Protein AF-A0A8K0A4U2-F1 (afdb_monomer)

pLDDT: mean 73.49, std 24.46, range [21.05, 98.38]

Secondary structure (DSSP, 8-state):
--------------------SS-TTTT--B-TTB--GGGS---HHHHHHHHHHHHTPPP-SSHHHHHHHHHTT--SHHHHHHHHHHHHHHHHHSPPPSSPPPTT-HHHHHHHHHTTSS-HHHHHHHHHHHTT--EEEEEEEEE----------S-----EEEEEEEEEEETTEEEEE---S-----TTSPPPTTTSSB-HHHHTTTEEESSGGGS-BSSPPPHHHHHH-S-S-SSSS-------------------------------------PPPHHHHHHTTPPPPPTT-SEEEEEEE-GGGHHHHHHHHHHHHHTT--EEE--S---TTHHHHHHHHHHHEEEEEEEE-HHHHH-HHHHHHHHHHHHTT-EEEEEE-SS----SHHHHHTTTPPPEE-TT-S-HHHHHHHHHHHHHHHHHHHHHHHHHH--

InterPro domains:
  IPR000157 Toll/interleukin-1 receptor homology (TIR) domain [PF13676] (297-415)
  IPR000157 Toll/interleukin-1 receptor homology (TIR) domain [PS50104] (293-416)
  IPR035897 Toll/interleukin-1 receptor homology (TIR) domain superfamily [G3DSA:3.40.50.10140] (258-426)
  IPR035897 Toll/interleukin-1 receptor homology (TIR) domain superfamily [SSF52200] (289-412)
  IPR038765 Papain-like cysteine peptidase superfamily [SSF54001] (53-173)

Foldseek 3Di:
DDDDDDDDDDDDDDPCQPPQPAQCLQSWAFAPQADFDVVDPQDLVNLLVLLVQLVPQDDDQALLVSLCSSCVPPDFVLSSLSSLLLNLLVLLPDDQDPDDHDPNGLSVVSVCCVVVNDHSQVSSCSSCVSNVWDKDKFKFWFFDPPPPDDPDDPDDQRDIDIDIWMWTDHPSGIFTAGSDDDDPDDSSDDAQQAHHRHRLSQVLQGTDTPDQVPSSIPGGDDPVSNSPPDPRPPPPPDDDDDDDDDDDDDDDDDDDDDDDDDDDDDDDDDPPPPPDDPVSVLQVQADDDDPQAPFAEEEQDDVVLVVVVVVLVVLCSVNHGGYHYCPDDDYSCVVVVLLNNLRRYQEYELADDPRLVVDPVSVVSLVSNVVSVHHYEYEDCAPDDLPDPVCVSCPPHDYQYNHDDPDPVVSSVVVVVSSVVSSVVSVVVVVVVVD

Sequence (435 aa):
MGMVCSSVSVVKTSDDIPSVGGCPICDNRPSKDATWAEQFHLTQERLQHLAECNENTSFCSTFQGLVDLLTAQTTSDVERFWVLFHWVQLEGRRQQPRKSLPANSPFEFLRAVKHGKRSYADLYKKLCSTAGLKCKTVTGLCKSIGDHGDRSTAEKVAATSKSSWNEVAIDGKRALVDCGFELKFEPNRMPPVCYFMSLPTHFAKTHFPDDKSHQLLEVSVTLSQFRSHGSCLASSARGKSAAEGSPVKDEEKPEERHPSGKQPMGESMGDNDSAMTLDELRDSRLKPLPEGCTHHIMISYSHKQKKEVLKIREHLDKVGYRVWIDEGGISGTIARSISAAIQEAAIVLVAFSEDYVKSHFCKREVNFAQEKKKEIVPLKMTDYTLDDWLGLLLAGILYVDFSQTQSFADKLQELEFQIETRLENLRKTEKKENV

Mean predicted aligned error: 19.23 Å

Radius of gyration: 29.16 Å; Cα contacts (8 Å, |Δi|>4): 546; chains: 1; bounding box: 81×100×76 Å

Structure (mmCIF, N/CA/C/O backbone):
data_AF-A0A8K0A4U2-F1
#
_entry.id   AF-A0A8K0A4U2-F1
#
loop_
_atom_site.group_PDB
_atom_site.id
_atom_site.type_symbol
_atom_site.label_atom_id
_atom_site.label_alt_id
_atom_site.label_comp_id
_atom_site.label_asym_id
_atom_site.label_entity_id
_atom_site.label_seq_id
_atom_site.pdbx_PDB_ins_code
_atom_site.Cartn_x
_atom_site.Cartn_y
_atom_site.Cartn_z
_atom_site.occupancy
_atom_site.B_iso_or_equiv
_atom_site.auth_seq_id
_atom_site.auth_comp_id
_atom_site.auth_asym_id
_atom_site.auth_atom_id
_atom_site.pdbx_PDB_model_num
ATOM 1 N N . MET A 1 1 ? -15.635 -61.909 5.676 1.00 33.62 1 MET A N 1
ATOM 2 C CA . MET A 1 1 ? -14.474 -62.615 5.083 1.00 33.62 1 MET A CA 1
ATOM 3 C C . MET A 1 1 ? -14.042 -61.784 3.892 1.00 33.62 1 MET A C 1
ATOM 5 O O . MET A 1 1 ? -14.903 -61.495 3.085 1.00 33.62 1 MET A O 1
ATOM 9 N N . GLY A 1 2 ? -12.836 -61.268 3.723 1.00 27.58 2 GLY A N 1
ATOM 10 C CA . GLY A 1 2 ? -11.516 -61.506 4.301 1.00 27.58 2 GLY A CA 1
ATOM 11 C C . GLY A 1 2 ? -10.524 -61.006 3.232 1.00 27.58 2 GLY A C 1
ATOM 12 O O . GLY A 1 2 ? -10.817 -61.139 2.050 1.00 27.58 2 GLY A O 1
ATOM 13 N N . MET A 1 3 ? -9.429 -60.368 3.659 1.00 26.31 3 MET A N 1
ATOM 14 C CA . MET A 1 3 ? -8.315 -59.808 2.858 1.00 26.31 3 MET A CA 1
ATOM 15 C C . MET A 1 3 ? -7.767 -60.801 1.800 1.00 26.31 3 MET A C 1
ATOM 17 O O . MET A 1 3 ? -8.032 -61.993 1.908 1.00 26.31 3 MET A O 1
ATOM 21 N N . VAL A 1 4 ? -7.020 -60.413 0.752 1.00 27.53 4 VAL A N 1
ATOM 22 C CA . VAL A 1 4 ? -5.605 -59.944 0.732 1.00 27.53 4 VAL A CA 1
ATOM 23 C C . VAL A 1 4 ? -5.295 -59.411 -0.694 1.00 27.53 4 VAL A C 1
ATOM 25 O O . VAL A 1 4 ? -5.654 -60.059 -1.668 1.00 27.53 4 VAL A O 1
ATOM 28 N N . CYS A 1 5 ? -4.899 -58.140 -0.859 1.00 25.67 5 CYS A N 1
ATOM 29 C CA . CYS A 1 5 ? -3.539 -57.589 -1.081 1.00 25.67 5 CYS A CA 1
ATOM 30 C C . CYS A 1 5 ? -2.811 -57.990 -2.383 1.00 25.67 5 CYS A C 1
ATOM 32 O O . CYS A 1 5 ? -2.480 -59.156 -2.568 1.00 25.67 5 CYS A O 1
ATOM 34 N N . SER A 1 6 ? -2.499 -56.983 -3.214 1.00 25.77 6 SER A N 1
ATOM 35 C CA . SER A 1 6 ? -1.341 -56.804 -4.130 1.00 25.77 6 SER A CA 1
ATOM 36 C C . SER A 1 6 ? -1.652 -55.548 -4.968 1.00 25.77 6 SER A C 1
ATOM 38 O O . SER A 1 6 ? -2.764 -55.432 -5.458 1.00 25.77 6 SER A O 1
ATOM 40 N N . SER A 1 7 ? -0.830 -54.529 -5.194 1.00 26.91 7 SER A N 1
ATOM 41 C CA . SER A 1 7 ? 0.556 -54.203 -4.870 1.00 26.91 7 SER A CA 1
ATOM 42 C C . SER A 1 7 ? 0.688 -52.686 -5.097 1.00 26.91 7 SER A C 1
ATOM 44 O O . SER A 1 7 ? 0.289 -52.186 -6.148 1.00 26.91 7 SER A O 1
ATOM 46 N N . VAL A 1 8 ? 1.205 -51.952 -4.109 1.00 25.39 8 VAL A N 1
ATOM 47 C CA . VAL A 1 8 ? 1.411 -50.496 -4.160 1.00 25.39 8 VAL A CA 1
ATOM 48 C C . VAL A 1 8 ? 2.639 -50.192 -5.017 1.00 25.39 8 VAL A C 1
ATOM 50 O O . VAL A 1 8 ? 3.766 -50.466 -4.611 1.00 25.39 8 VAL A O 1
ATOM 53 N N . SER A 1 9 ? 2.437 -49.603 -6.193 1.00 26.45 9 SER A N 1
ATOM 54 C CA . SER A 1 9 ? 3.503 -48.924 -6.927 1.00 26.45 9 SER A CA 1
ATOM 55 C C . SER A 1 9 ? 3.732 -47.551 -6.300 1.00 26.45 9 SER A C 1
ATOM 57 O O . SER A 1 9 ? 2.923 -46.635 -6.437 1.00 26.45 9 SER A O 1
ATOM 59 N N . VAL A 1 10 ? 4.847 -47.447 -5.580 1.00 27.00 10 VAL A N 1
ATOM 60 C CA . VAL A 1 10 ? 5.408 -46.214 -5.027 1.00 27.00 10 VAL A CA 1
ATOM 61 C C . VAL A 1 10 ? 5.712 -45.258 -6.181 1.00 27.00 10 VAL A C 1
ATOM 63 O O . VAL A 1 10 ? 6.693 -45.435 -6.904 1.00 27.00 10 VAL A O 1
ATOM 66 N N . VAL A 1 11 ? 4.868 -44.242 -6.363 1.00 26.11 11 VAL A N 1
ATOM 67 C CA . VAL A 1 11 ? 5.205 -43.090 -7.201 1.00 26.11 11 VAL A CA 1
ATOM 68 C C . VAL A 1 11 ? 6.184 -42.243 -6.399 1.00 26.11 11 VAL A C 1
ATOM 70 O O . VAL A 1 11 ? 5.843 -41.690 -5.355 1.00 26.11 11 VAL A O 1
ATOM 73 N N . LYS A 1 12 ? 7.433 -42.220 -6.865 1.00 25.62 12 LYS A N 1
ATOM 74 C CA . LYS A 1 12 ? 8.492 -41.358 -6.346 1.00 25.62 12 LYS A CA 1
ATOM 75 C C . LYS A 1 12 ? 8.020 -39.906 -6.405 1.00 25.62 12 LYS A C 1
ATOM 77 O O . LYS A 1 12 ? 7.634 -39.422 -7.463 1.00 25.62 12 LYS A O 1
ATOM 82 N N . THR A 1 13 ? 8.079 -39.234 -5.264 1.00 31.31 13 THR A N 1
ATOM 83 C CA . THR A 1 13 ? 7.961 -37.785 -5.133 1.00 31.31 13 THR A CA 1
ATOM 84 C C . THR A 1 13 ? 9.151 -37.134 -5.839 1.00 31.31 13 THR A C 1
ATOM 86 O O . THR A 1 13 ? 10.268 -37.185 -5.321 1.00 31.31 13 THR A O 1
ATOM 89 N N . SER A 1 14 ? 8.939 -36.562 -7.025 1.00 29.34 14 SER A N 1
ATOM 90 C CA . SER A 1 14 ? 9.790 -35.476 -7.506 1.00 29.34 14 SER A CA 1
ATOM 91 C C . SER A 1 14 ? 9.193 -34.169 -6.993 1.00 29.34 14 SER A C 1
ATOM 93 O O . SER A 1 14 ? 8.020 -33.872 -7.215 1.00 29.34 14 SER A O 1
ATOM 95 N N . ASP A 1 15 ? 9.996 -33.418 -6.242 1.00 31.08 15 ASP A N 1
ATOM 96 C CA . ASP A 1 15 ? 9.726 -32.042 -5.824 1.00 31.08 15 ASP A CA 1
ATOM 97 C C . ASP A 1 15 ? 9.793 -31.097 -7.038 1.00 31.08 15 ASP A C 1
ATOM 99 O O . ASP A 1 15 ? 10.594 -30.162 -7.085 1.00 31.08 15 ASP A O 1
ATOM 103 N N . ASP A 1 16 ? 8.963 -31.342 -8.051 1.00 29.83 16 ASP A N 1
ATOM 104 C CA . ASP A 1 16 ? 8.835 -30.453 -9.198 1.00 29.83 16 ASP A CA 1
ATOM 105 C C . ASP A 1 16 ? 7.887 -29.314 -8.819 1.00 29.83 16 ASP A C 1
ATOM 107 O O . ASP A 1 16 ? 6.681 -29.325 -9.070 1.00 29.83 16 ASP A O 1
ATOM 111 N N . ILE A 1 17 ? 8.466 -28.317 -8.147 1.00 41.12 17 ILE A N 1
ATOM 112 C CA . ILE A 1 17 ? 7.869 -26.993 -7.977 1.00 41.12 17 ILE A CA 1
ATOM 113 C C . ILE A 1 17 ? 7.479 -26.504 -9.380 1.00 41.12 17 ILE A C 1
ATOM 115 O O . ILE A 1 17 ? 8.364 -26.423 -10.237 1.00 41.12 17 ILE A O 1
ATOM 119 N N . PRO A 1 18 ? 6.204 -26.159 -9.647 1.00 37.50 18 PRO A N 1
ATOM 120 C CA . PRO A 1 18 ? 5.822 -25.637 -10.949 1.00 37.50 18 PRO A CA 1
ATOM 121 C C . PRO A 1 18 ? 6.679 -24.409 -11.249 1.00 37.50 18 PRO A C 1
ATOM 123 O O . PRO A 1 18 ? 6.675 -23.428 -10.500 1.00 37.50 18 PRO A O 1
ATOM 126 N N . SER A 1 19 ? 7.469 -24.492 -12.321 1.00 38.66 19 SER A N 1
ATOM 127 C CA . SER A 1 19 ? 8.327 -23.404 -12.760 1.00 38.66 19 SER A CA 1
ATOM 128 C C . SER A 1 19 ? 7.432 -22.241 -13.173 1.00 38.66 19 SER A C 1
ATOM 130 O O . SER A 1 19 ? 6.864 -22.235 -14.267 1.00 38.66 19 SER A O 1
ATOM 132 N N . VAL A 1 20 ? 7.276 -21.261 -12.286 1.00 41.91 20 VAL A N 1
ATOM 133 C CA . VAL A 1 20 ? 6.729 -19.957 -12.649 1.00 41.91 20 VAL A CA 1
ATOM 134 C C . VAL A 1 20 ? 7.654 -19.423 -13.741 1.00 41.91 20 VAL A C 1
ATOM 136 O O . VAL A 1 20 ? 8.841 -19.216 -13.492 1.00 41.91 20 VAL A O 1
ATOM 139 N N . GLY A 1 21 ? 7.156 -19.299 -14.972 1.00 48.75 21 GLY A N 1
ATOM 140 C CA . GLY A 1 21 ? 7.918 -18.740 -16.085 1.00 48.75 21 GLY A CA 1
ATOM 141 C C . GLY A 1 21 ? 8.171 -17.257 -15.828 1.00 48.75 21 GLY A C 1
ATOM 142 O O . GLY A 1 21 ? 7.390 -16.431 -16.283 1.00 48.75 21 GLY A O 1
ATOM 143 N N . GLY A 1 22 ? 9.203 -16.935 -15.042 1.00 66.25 22 GLY A N 1
ATOM 144 C CA . GLY A 1 22 ? 9.501 -15.575 -14.601 1.00 66.25 22 GLY A CA 1
ATOM 145 C C . GLY A 1 22 ? 10.227 -15.472 -13.249 1.00 66.25 22 GLY A C 1
ATOM 146 O O . GLY A 1 22 ? 10.803 -16.432 -12.735 1.00 66.25 22 GLY A O 1
ATOM 147 N N . CYS A 1 23 ? 10.240 -14.269 -12.680 1.00 74.75 23 CYS A N 1
ATOM 148 C CA . CYS A 1 23 ? 10.795 -13.931 -11.372 1.00 74.75 23 CYS A CA 1
ATOM 149 C C . CYS A 1 23 ? 9.904 -14.550 -10.265 1.00 74.75 23 CYS A C 1
ATOM 151 O O . CYS A 1 23 ? 8.767 -14.116 -10.089 1.00 74.75 23 CYS A O 1
ATOM 153 N N . PRO A 1 24 ? 10.399 -15.503 -9.444 1.00 76.38 24 PRO A N 1
ATOM 154 C CA . PRO A 1 24 ? 9.581 -16.298 -8.508 1.00 76.38 24 PRO A CA 1
ATOM 155 C C . PRO A 1 24 ? 8.942 -15.493 -7.363 1.00 76.38 24 PRO A C 1
ATOM 157 O O . PRO A 1 24 ? 8.171 -16.042 -6.581 1.00 76.38 24 PRO A O 1
ATOM 160 N N . ILE A 1 25 ? 9.278 -14.205 -7.244 1.00 76.56 25 ILE A N 1
ATOM 161 C CA . ILE A 1 25 ? 8.695 -13.263 -6.281 1.00 76.56 25 ILE A CA 1
ATOM 162 C C . ILE A 1 25 ? 7.676 -12.349 -6.972 1.00 76.56 25 ILE A C 1
ATOM 164 O O . ILE A 1 25 ? 6.552 -12.230 -6.493 1.00 76.56 25 ILE A O 1
ATOM 168 N N . CYS A 1 26 ? 8.048 -11.715 -8.092 1.00 73.50 26 CYS A N 1
ATOM 169 C CA . CYS A 1 26 ? 7.176 -10.774 -8.804 1.00 73.50 26 CYS A CA 1
ATOM 170 C C . CYS A 1 26 ? 6.003 -11.457 -9.508 1.00 73.50 26 CYS A C 1
ATOM 172 O O . CYS A 1 26 ? 4.908 -10.904 -9.510 1.00 73.50 26 CYS A O 1
ATOM 174 N N . ASP A 1 27 ? 6.229 -12.649 -10.057 1.00 74.12 27 ASP A N 1
ATOM 175 C CA . ASP A 1 27 ? 5.228 -13.389 -10.834 1.00 74.12 27 ASP A CA 1
ATOM 176 C C . ASP A 1 27 ? 4.435 -14.383 -9.971 1.00 74.12 27 ASP A C 1
ATOM 178 O O . ASP A 1 27 ? 3.617 -15.158 -10.468 1.00 74.12 27 ASP A O 1
ATOM 182 N N . ASN A 1 28 ? 4.682 -14.373 -8.659 1.00 81.62 28 ASN A N 1
ATOM 183 C CA . ASN A 1 28 ? 3.973 -15.202 -7.695 1.00 81.62 28 ASN A CA 1
ATOM 184 C C . ASN A 1 28 ? 2.569 -14.648 -7.415 1.00 81.62 28 ASN A C 1
ATOM 186 O O . ASN A 1 28 ? 2.232 -13.517 -7.772 1.00 81.62 28 ASN A O 1
ATOM 190 N N . ARG A 1 29 ? 1.750 -15.432 -6.717 1.00 79.75 29 ARG A N 1
ATOM 191 C CA . ARG A 1 29 ? 0.406 -15.036 -6.289 1.00 79.75 29 ARG A CA 1
ATOM 192 C C . ARG A 1 29 ? 0.250 -15.233 -4.784 1.00 79.75 29 ARG A C 1
ATOM 194 O O . ARG A 1 29 ? 0.950 -16.061 -4.200 1.00 79.75 29 ARG A O 1
ATOM 201 N N . PRO A 1 30 ? -0.652 -14.491 -4.126 1.00 86.12 30 PRO A N 1
ATOM 202 C CA . PRO A 1 30 ? -1.035 -14.791 -2.752 1.00 86.12 30 PRO A CA 1
ATOM 203 C C . PRO A 1 30 ? -1.577 -16.220 -2.632 1.00 86.12 30 PRO A C 1
ATOM 205 O O . PRO A 1 30 ? -2.289 -16.692 -3.520 1.00 86.12 30 PRO A O 1
ATOM 208 N N . SER A 1 31 ? -1.280 -16.900 -1.526 1.00 93.44 31 SER A N 1
ATOM 209 C CA . SER A 1 31 ? -1.886 -18.202 -1.242 1.00 93.44 31 SER A CA 1
ATOM 210 C C . SER A 1 31 ? -3.393 -18.062 -0.997 1.00 93.44 31 SER A C 1
ATOM 212 O O . SER A 1 31 ? -3.894 -16.998 -0.629 1.00 93.44 31 SER A O 1
ATOM 214 N N . LYS A 1 32 ? -4.135 -19.166 -1.134 1.00 92.25 32 LYS A N 1
ATOM 215 C CA . LYS A 1 32 ? -5.581 -19.213 -0.838 1.00 92.25 32 LYS A CA 1
ATOM 216 C C . LYS A 1 32 ? -5.935 -18.805 0.602 1.00 92.25 32 LYS A C 1
ATOM 218 O O . LYS A 1 32 ? -7.037 -18.319 0.848 1.00 92.25 32 LYS A O 1
ATOM 223 N N . ASP A 1 33 ? -4.992 -18.986 1.526 1.00 94.62 33 ASP A N 1
ATOM 224 C CA . ASP A 1 33 ? -5.156 -18.685 2.949 1.00 94.62 33 ASP A CA 1
ATOM 225 C C . ASP A 1 33 ? -4.796 -17.224 3.276 1.00 94.62 33 ASP A C 1
ATOM 227 O O . ASP A 1 33 ? -4.884 -16.816 4.434 1.00 94.62 33 ASP A O 1
ATOM 231 N N . ALA A 1 34 ? -4.370 -16.436 2.283 1.00 94.00 34 ALA A N 1
ATOM 232 C CA . ALA A 1 34 ? -3.937 -15.056 2.456 1.00 94.00 34 ALA A CA 1
ATOM 233 C C . ALA A 1 34 ? -5.081 -14.042 2.281 1.00 94.00 34 ALA A C 1
ATOM 235 O O . ALA A 1 34 ? -5.988 -14.222 1.463 1.00 94.00 34 ALA A O 1
ATOM 236 N N . THR A 1 35 ? -4.998 -12.932 3.011 1.00 92.25 35 THR A N 1
ATOM 237 C CA . THR A 1 35 ? -5.817 -11.726 2.825 1.00 92.25 35 THR A CA 1
ATOM 238 C C . THR A 1 35 ? -4.972 -10.463 3.013 1.00 92.25 35 THR A C 1
ATOM 240 O O . THR A 1 35 ? -3.888 -10.518 3.596 1.00 92.25 35 THR A O 1
ATOM 243 N N . TRP A 1 36 ? -5.434 -9.332 2.479 1.00 88.88 36 TRP A N 1
ATOM 244 C CA . TRP A 1 36 ? -4.713 -8.056 2.491 1.00 88.88 36 TRP A CA 1
ATOM 245 C C . TRP A 1 36 ? -5.679 -6.866 2.518 1.00 88.88 36 TRP A C 1
ATOM 247 O O . TRP A 1 36 ? -6.868 -7.022 2.248 1.00 88.88 36 TRP A O 1
ATOM 257 N N . ALA A 1 37 ? -5.167 -5.676 2.844 1.00 80.81 37 ALA A N 1
ATOM 258 C CA . ALA A 1 37 ? -5.972 -4.484 3.127 1.00 80.81 37 ALA A CA 1
ATOM 259 C C . ALA A 1 37 ? -6.982 -4.128 2.020 1.00 80.81 37 ALA A C 1
ATOM 261 O O . ALA A 1 37 ? -8.128 -3.818 2.322 1.00 80.81 37 ALA A O 1
ATOM 262 N N . GLU A 1 38 ? -6.584 -4.214 0.747 1.00 73.81 38 GLU A N 1
ATOM 263 C CA . GLU A 1 38 ? -7.406 -3.795 -0.406 1.00 73.81 38 GLU A CA 1
ATOM 264 C C . GLU A 1 38 ? -8.674 -4.640 -0.607 1.00 73.81 38 GLU A C 1
ATOM 266 O O . GLU A 1 38 ? -9.570 -4.240 -1.344 1.00 73.81 38 GLU A O 1
ATOM 271 N N . GLN A 1 39 ? -8.772 -5.810 0.031 1.00 79.44 39 GLN A N 1
ATOM 272 C CA . GLN A 1 39 ? -9.975 -6.646 -0.028 1.00 79.44 39 GLN A CA 1
ATOM 273 C C . GLN A 1 39 ? -11.079 -6.153 0.913 1.00 79.44 39 GLN A C 1
ATOM 275 O O . GLN A 1 39 ? -12.238 -6.550 0.776 1.00 79.44 39 GLN A O 1
ATOM 280 N N . PHE A 1 40 ? -10.730 -5.295 1.869 1.00 80.19 40 PHE A N 1
ATOM 281 C CA . PHE A 1 40 ? -11.653 -4.760 2.855 1.00 80.19 40 PHE A CA 1
ATOM 282 C C . PHE A 1 40 ? -12.087 -3.357 2.442 1.00 80.19 40 PHE A C 1
ATOM 284 O O . PHE A 1 40 ? -11.280 -2.515 2.056 1.00 80.19 40 PHE A O 1
ATOM 291 N N . HIS A 1 41 ? -13.389 -3.097 2.533 1.00 71.00 41 HIS A N 1
ATOM 292 C CA . HIS A 1 41 ? -13.967 -1.809 2.165 1.00 71.00 41 HIS A CA 1
ATOM 293 C C . HIS A 1 41 ? -13.784 -0.811 3.318 1.00 71.00 41 HIS A C 1
ATOM 295 O O . HIS A 1 41 ? -14.716 -0.536 4.070 1.00 71.00 41 HIS A O 1
ATOM 301 N N . LEU A 1 42 ? -12.566 -0.292 3.481 1.00 71.81 42 LEU A N 1
ATOM 302 C CA . LEU A 1 42 ? -12.247 0.771 4.437 1.00 71.81 42 LEU A CA 1
ATOM 303 C C . LEU A 1 42 ? -12.083 2.091 3.688 1.00 71.81 42 LEU A C 1
ATOM 305 O O . LEU A 1 42 ? -11.082 2.313 3.008 1.00 71.81 42 LEU A O 1
ATOM 309 N N . THR A 1 43 ? -13.082 2.969 3.790 1.00 73.56 43 THR A N 1
ATOM 310 C CA . THR A 1 43 ? -13.019 4.281 3.137 1.00 73.56 43 THR A CA 1
ATOM 311 C C . THR A 1 43 ? -11.948 5.154 3.785 1.00 73.56 43 THR A C 1
ATOM 313 O O . THR A 1 43 ? -11.650 5.040 4.977 1.00 73.56 43 THR A O 1
ATOM 316 N N . GLN A 1 44 ? -11.379 6.070 3.003 1.00 69.06 44 GLN A N 1
ATOM 317 C CA . GLN A 1 44 ? -10.398 7.022 3.518 1.00 69.06 44 GLN A CA 1
ATOM 318 C C . GLN A 1 44 ? -10.976 7.871 4.662 1.00 69.06 44 GLN A C 1
ATOM 320 O O . GLN A 1 44 ? -10.303 8.052 5.671 1.00 69.06 44 GLN A O 1
ATOM 325 N N . GLU A 1 45 ? -12.223 8.329 4.534 1.00 74.81 45 GLU A N 1
ATOM 326 C CA . GLU A 1 45 ? -12.932 9.091 5.573 1.00 74.81 45 GLU A CA 1
ATOM 327 C C . GLU A 1 45 ? -13.056 8.296 6.876 1.00 74.81 45 GLU A C 1
ATOM 329 O O . GLU A 1 45 ? -12.815 8.820 7.963 1.00 74.81 45 GLU A O 1
ATOM 334 N N . ARG A 1 46 ? -13.366 6.995 6.778 1.00 84.75 46 ARG A N 1
ATOM 335 C CA . ARG A 1 46 ? -13.481 6.125 7.949 1.00 84.75 46 ARG A CA 1
ATOM 336 C C . ARG A 1 46 ? -12.147 5.973 8.672 1.00 84.75 46 ARG A C 1
ATOM 338 O O . ARG A 1 46 ? -12.099 6.036 9.897 1.00 84.75 46 ARG A O 1
ATOM 345 N N . LEU A 1 47 ? -11.067 5.799 7.919 1.00 80.81 47 LEU A N 1
ATOM 346 C CA . LEU A 1 47 ? -9.723 5.694 8.478 1.00 80.81 47 LEU A CA 1
ATOM 347 C C . LEU A 1 47 ? -9.250 7.019 9.082 1.00 80.81 47 LEU A C 1
ATOM 349 O O . LEU A 1 47 ? -8.639 7.009 10.144 1.00 80.81 47 LEU A O 1
ATOM 353 N N . GLN A 1 48 ? -9.573 8.155 8.459 1.00 77.94 48 GLN A N 1
ATOM 354 C CA . GLN A 1 48 ? -9.288 9.482 9.012 1.00 77.94 48 GLN A CA 1
ATOM 355 C C . GLN A 1 48 ? -10.003 9.696 10.347 1.00 77.94 48 GLN A C 1
ATOM 357 O O . GLN A 1 48 ? -9.356 10.043 11.330 1.00 77.94 48 GLN A O 1
ATOM 362 N N . HIS A 1 49 ? -11.294 9.372 10.422 1.00 84.56 49 HIS A N 1
ATOM 363 C CA . HIS A 1 49 ? -12.047 9.443 11.673 1.00 84.56 49 HIS A CA 1
ATOM 364 C C . HIS A 1 49 ? -11.405 8.600 12.789 1.00 84.56 49 HIS A C 1
ATOM 366 O O . HIS A 1 49 ? -11.212 9.073 13.908 1.00 84.56 49 HIS A O 1
ATOM 372 N N . LEU A 1 50 ? -11.027 7.352 12.492 1.00 87.50 50 LEU A N 1
ATOM 373 C CA . LEU A 1 50 ? -10.381 6.477 13.473 1.00 87.50 50 LEU A CA 1
ATOM 374 C C . LEU A 1 50 ? -8.973 6.972 13.872 1.00 87.50 50 LEU A C 1
ATOM 376 O O . LEU A 1 50 ? -8.585 6.822 15.033 1.00 87.50 50 LEU A O 1
ATOM 380 N N . ALA A 1 51 ? -8.212 7.578 12.950 1.00 84.44 51 ALA A N 1
ATOM 381 C CA . ALA A 1 51 ? -6.934 8.232 13.263 1.00 84.44 51 ALA A CA 1
ATOM 382 C C . ALA A 1 51 ? -7.132 9.389 14.247 1.00 84.44 51 ALA A C 1
ATOM 384 O O . ALA A 1 51 ? -6.435 9.446 15.258 1.00 84.44 51 ALA A O 1
ATOM 385 N N . GLU A 1 52 ? -8.102 10.268 13.994 1.00 83.44 52 GLU A N 1
ATOM 386 C CA . GLU A 1 52 ? -8.416 11.405 14.866 1.00 83.44 52 GLU A CA 1
ATOM 387 C C . GLU A 1 52 ? -8.818 10.942 16.274 1.00 83.44 52 GLU A C 1
ATOM 389 O O . GLU A 1 52 ? -8.361 11.504 17.274 1.00 83.44 52 GLU A O 1
ATOM 394 N N . CYS A 1 53 ? -9.617 9.876 16.389 1.00 85.94 53 CYS A N 1
ATOM 395 C CA . CYS A 1 53 ? -9.935 9.270 17.685 1.00 85.94 53 CYS A CA 1
ATOM 396 C C . CYS A 1 53 ? -8.674 8.766 18.409 1.00 85.94 53 CYS A C 1
ATOM 398 O O . CYS A 1 53 ? -8.492 9.021 19.604 1.00 85.94 53 CYS A O 1
ATOM 400 N N . ASN A 1 54 ? -7.774 8.094 17.688 1.00 86.88 54 ASN A N 1
ATOM 401 C CA . ASN A 1 54 ? -6.505 7.616 18.233 1.00 86.88 54 ASN A CA 1
ATOM 402 C C . ASN A 1 54 ? -5.595 8.762 18.699 1.00 86.88 54 ASN A C 1
ATOM 404 O O . ASN A 1 54 ? -4.976 8.666 19.758 1.00 86.88 54 ASN A O 1
ATOM 408 N N . GLU A 1 55 ? -5.505 9.850 17.934 1.00 85.12 55 GLU A N 1
ATOM 409 C CA . GLU A 1 55 ? -4.667 11.005 18.275 1.00 85.12 55 GLU A CA 1
ATOM 410 C C . GLU A 1 55 ? -5.117 11.707 19.555 1.00 85.12 55 GLU A C 1
ATOM 412 O O . GLU A 1 55 ? -4.264 12.159 20.326 1.00 85.12 55 GLU A O 1
ATOM 417 N N . ASN A 1 56 ? -6.432 11.731 19.790 1.00 83.88 56 ASN A N 1
ATOM 418 C CA . ASN A 1 56 ? -7.082 12.311 20.965 1.00 83.88 56 ASN A CA 1
ATOM 419 C C . ASN A 1 56 ? -7.251 11.319 22.130 1.00 83.88 56 ASN A C 1
ATOM 421 O O . ASN A 1 56 ? -7.834 11.663 23.163 1.00 83.88 56 ASN A O 1
ATOM 425 N N . THR A 1 57 ? -6.757 10.086 21.995 1.00 84.12 57 THR A N 1
ATOM 426 C CA . THR A 1 57 ? -6.875 9.076 23.050 1.00 84.12 57 THR A CA 1
ATOM 427 C C . THR A 1 57 ? -6.089 9.503 24.290 1.00 84.12 57 THR A C 1
ATOM 429 O O . THR A 1 57 ? -4.894 9.796 24.236 1.00 84.12 57 THR A O 1
ATOM 432 N N . SER A 1 58 ? -6.772 9.527 25.436 1.00 81.44 58 SER A N 1
ATOM 433 C CA . SER A 1 58 ? -6.170 9.890 26.720 1.00 81.44 58 SER A CA 1
ATOM 434 C C . SER A 1 58 ? -5.112 8.878 27.164 1.00 81.44 58 SER A C 1
ATOM 436 O O . SER A 1 58 ? -5.179 7.690 26.844 1.00 81.44 58 SER A O 1
ATOM 438 N N . PHE A 1 59 ? -4.142 9.339 27.959 1.00 83.62 59 PHE A N 1
ATOM 439 C CA . PHE A 1 59 ? -3.140 8.456 28.553 1.00 83.62 59 PHE A CA 1
ATOM 440 C C . PHE A 1 59 ? -3.810 7.339 29.365 1.00 83.62 59 PHE A C 1
ATOM 442 O O . PHE A 1 59 ? -4.586 7.609 30.281 1.00 83.62 59 PHE A O 1
ATOM 449 N N . CYS A 1 60 ? -3.444 6.088 29.076 1.00 85.75 60 CYS A N 1
ATOM 450 C CA . CYS A 1 60 ? -3.885 4.928 29.837 1.00 85.75 60 CYS A CA 1
ATOM 451 C C . CYS A 1 60 ? -2.689 4.122 30.356 1.00 85.75 60 CYS A C 1
ATOM 453 O O . CYS A 1 60 ? -1.747 3.809 29.625 1.00 85.75 60 CYS A O 1
ATOM 455 N N . SER A 1 61 ? -2.729 3.779 31.643 1.00 87.69 61 SER A N 1
ATOM 456 C CA . SER A 1 61 ? -1.656 3.060 32.335 1.00 87.69 61 SER A CA 1
ATOM 457 C C . SER A 1 61 ? -1.695 1.546 32.124 1.00 87.69 61 SER A C 1
ATOM 459 O O . SER A 1 61 ? -0.715 0.873 32.439 1.00 87.69 61 SER A O 1
ATOM 461 N N . THR A 1 62 ? -2.790 0.998 31.590 1.00 95.12 62 THR A N 1
ATOM 462 C CA . THR A 1 62 ? -2.974 -0.447 31.400 1.00 95.12 62 THR A CA 1
ATOM 463 C C . THR A 1 62 ? -3.194 -0.787 29.931 1.00 95.12 62 THR A C 1
ATOM 465 O O . THR A 1 62 ? -3.732 0.011 29.169 1.00 95.12 62 THR A O 1
ATOM 468 N N . PHE A 1 63 ? -2.786 -1.993 29.526 1.00 96.12 63 PHE A N 1
ATOM 469 C CA . PHE A 1 63 ? -3.058 -2.494 28.176 1.00 96.12 63 PHE A CA 1
ATOM 470 C C . PHE A 1 63 ? -4.557 -2.629 27.904 1.00 96.12 63 PHE A C 1
ATOM 472 O O . PHE A 1 63 ? -4.992 -2.238 26.829 1.00 96.12 63 PHE A O 1
ATOM 479 N N . GLN A 1 64 ? -5.329 -3.141 28.870 1.00 97.00 64 GLN A N 1
ATOM 480 C CA . GLN A 1 64 ? -6.770 -3.333 28.699 1.00 97.00 64 GLN A CA 1
ATOM 481 C C . GLN A 1 64 ? -7.475 -1.998 28.469 1.00 97.00 64 GLN A C 1
ATOM 483 O O . GLN A 1 64 ? -8.093 -1.817 27.431 1.00 97.00 64 GLN A O 1
ATOM 488 N N . GLY A 1 65 ? -7.279 -1.027 29.367 1.00 96.00 65 GLY A N 1
ATOM 489 C CA . GLY A 1 65 ? -7.934 0.272 29.227 1.00 96.00 65 GLY A CA 1
ATOM 490 C C . GLY A 1 65 ? -7.505 1.025 27.965 1.00 96.00 65 GLY A C 1
ATOM 491 O O . GLY A 1 65 ? -8.322 1.711 27.364 1.00 96.00 65 GLY A O 1
ATOM 492 N N . LEU A 1 66 ? -6.247 0.884 27.525 1.00 96.38 66 LEU A N 1
ATOM 493 C CA . LEU A 1 66 ? -5.812 1.462 26.254 1.00 96.38 66 LEU A CA 1
ATOM 494 C C . LEU A 1 66 ? -6.548 0.813 25.077 1.00 96.38 66 LEU A C 1
ATOM 496 O O . LEU A 1 66 ? -7.054 1.517 24.213 1.00 96.38 66 LEU A O 1
ATOM 500 N N . VAL A 1 67 ? -6.603 -0.517 25.035 1.00 97.62 67 VAL A N 1
ATOM 501 C CA . VAL A 1 67 ? -7.282 -1.252 23.962 1.00 97.62 67 VAL A CA 1
ATOM 502 C C . VAL A 1 67 ? -8.770 -0.924 23.921 1.00 97.62 67 VAL A C 1
ATOM 504 O O . VAL A 1 67 ? -9.288 -0.679 22.833 1.00 97.62 67 VAL A O 1
ATOM 507 N N . ASP A 1 68 ? -9.435 -0.856 25.073 1.00 96.31 68 ASP A N 1
ATOM 508 C CA . ASP A 1 68 ? -10.851 -0.496 25.163 1.00 96.31 68 ASP A CA 1
ATOM 509 C C . ASP A 1 68 ? -11.098 0.898 24.563 1.00 96.31 68 ASP A C 1
ATOM 511 O O . ASP A 1 68 ? -12.017 1.072 23.767 1.00 96.31 68 ASP A O 1
ATOM 515 N N . LEU A 1 69 ? -10.231 1.876 24.863 1.00 96.12 69 LEU A N 1
ATOM 516 C CA . LEU A 1 69 ? -10.311 3.227 24.295 1.00 96.12 69 LEU A CA 1
ATOM 517 C C . LEU A 1 69 ? -10.068 3.244 22.780 1.00 96.12 69 LEU A C 1
ATOM 519 O O . LEU A 1 69 ? -10.863 3.821 22.043 1.00 96.12 69 LEU A O 1
ATOM 523 N N . LEU A 1 70 ? -8.991 2.605 22.309 1.00 95.62 70 LEU A N 1
ATOM 524 C CA . LEU A 1 70 ? -8.624 2.602 20.885 1.00 95.62 70 LEU A CA 1
ATOM 525 C C . LEU A 1 70 ? -9.675 1.891 20.025 1.00 95.62 70 LEU A C 1
ATOM 527 O O . LEU A 1 70 ? -9.924 2.279 18.886 1.00 95.62 70 LEU A O 1
ATOM 531 N N . THR A 1 71 ? -10.289 0.833 20.556 1.00 96.56 71 THR A N 1
ATOM 532 C CA . THR A 1 71 ? -11.238 -0.001 19.809 1.00 96.56 71 THR A CA 1
ATOM 533 C C . THR A 1 71 ? -12.699 0.412 19.989 1.00 96.56 71 THR A C 1
ATOM 535 O O . THR A 1 71 ? -13.551 -0.112 19.270 1.00 96.56 71 THR A O 1
ATOM 538 N N . ALA A 1 72 ? -13.002 1.386 20.855 1.00 95.12 72 ALA A N 1
ATOM 539 C CA . ALA A 1 72 ? -14.369 1.818 21.171 1.00 95.12 72 ALA A CA 1
ATOM 540 C C . ALA A 1 72 ? -15.205 2.193 19.936 1.00 95.12 72 ALA A C 1
ATOM 542 O O . ALA A 1 72 ? -16.383 1.860 19.857 1.00 95.12 72 ALA A O 1
ATOM 543 N N . GLN A 1 73 ? -14.583 2.849 18.953 1.00 93.50 73 GLN A N 1
ATOM 544 C CA . GLN A 1 73 ? -15.256 3.322 17.740 1.00 93.50 73 GLN A CA 1
ATOM 545 C C . GLN A 1 73 ? -15.203 2.321 16.579 1.00 93.50 73 GLN A C 1
ATOM 547 O O . GLN A 1 73 ? -15.672 2.638 15.485 1.00 93.50 73 GLN A O 1
ATOM 552 N N . THR A 1 74 ? -14.619 1.137 16.777 1.00 94.88 74 THR A N 1
ATOM 553 C CA . THR A 1 74 ? -14.423 0.138 15.716 1.00 94.88 74 THR A CA 1
ATOM 554 C C . THR A 1 74 ? -15.609 -0.815 15.595 1.00 94.88 74 THR A C 1
ATOM 556 O O . THR A 1 74 ? -16.253 -1.174 16.578 1.00 94.88 74 THR A O 1
ATOM 559 N N . THR A 1 75 ? -15.881 -1.256 14.373 1.00 94.00 75 THR A N 1
ATOM 560 C CA . THR A 1 75 ? -17.026 -2.111 14.018 1.00 94.00 75 THR A CA 1
ATOM 561 C C . THR A 1 75 ? -16.612 -3.456 13.426 1.00 94.00 75 THR A C 1
ATOM 563 O O . THR A 1 75 ? -17.438 -4.357 13.312 1.00 94.00 75 THR A O 1
ATOM 566 N N . SER A 1 76 ? -15.333 -3.623 13.083 1.00 93.31 76 SER A N 1
ATOM 567 C CA . SER A 1 76 ? -14.789 -4.853 12.505 1.00 93.31 76 SER A CA 1
ATOM 568 C C . SER A 1 76 ? -13.398 -5.167 13.049 1.00 93.31 76 SER A C 1
ATOM 570 O O . SER A 1 76 ? -12.688 -4.280 13.529 1.00 93.31 76 SER A O 1
ATOM 572 N N . ASP A 1 77 ? -12.975 -6.427 12.933 1.00 94.88 77 ASP A N 1
ATOM 573 C CA . ASP A 1 77 ? -11.623 -6.841 13.322 1.00 94.88 77 ASP A CA 1
ATOM 574 C C . ASP A 1 77 ? -10.543 -6.123 12.509 1.00 94.88 77 ASP A C 1
ATOM 576 O O . ASP A 1 77 ? -9.492 -5.789 13.050 1.00 94.88 77 ASP A O 1
ATOM 580 N N . VAL A 1 78 ? -10.814 -5.807 11.240 1.00 92.94 78 VAL A N 1
A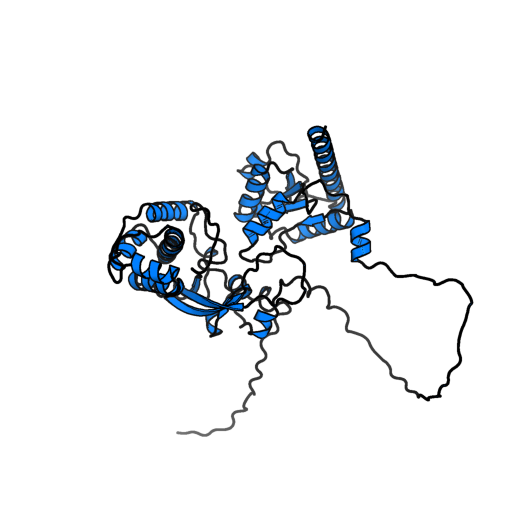TOM 581 C CA . VAL A 1 78 ? -9.892 -5.046 10.385 1.00 92.94 78 VAL A CA 1
ATOM 582 C C . VAL A 1 78 ? -9.673 -3.641 10.943 1.00 92.94 78 VAL A C 1
ATOM 584 O O . VAL A 1 78 ? -8.530 -3.198 11.063 1.00 92.94 78 VAL A O 1
ATOM 587 N N . GLU A 1 79 ? -10.749 -2.958 11.349 1.00 93.56 79 GLU A N 1
ATOM 588 C CA . GLU A 1 79 ? -10.656 -1.651 12.008 1.00 93.56 79 GLU A CA 1
ATOM 589 C C . GLU A 1 79 ? -9.898 -1.754 13.335 1.00 93.56 79 GLU A C 1
ATOM 591 O O . GLU A 1 79 ? -9.042 -0.913 13.605 1.00 93.56 79 GLU A O 1
ATOM 596 N N . ARG A 1 80 ? -10.138 -2.808 14.131 1.00 96.25 80 ARG A N 1
ATOM 597 C CA . ARG A 1 80 ? -9.396 -3.054 15.381 1.00 96.25 80 ARG A CA 1
ATOM 598 C C . ARG A 1 80 ? -7.903 -3.253 15.127 1.00 96.25 80 ARG A C 1
ATOM 600 O O . ARG A 1 80 ? -7.082 -2.620 15.784 1.00 96.25 80 ARG A O 1
ATOM 607 N N . PHE A 1 81 ? -7.522 -4.081 14.155 1.00 95.56 81 PHE A N 1
ATOM 608 C CA . PHE A 1 81 ? -6.116 -4.249 13.779 1.00 95.56 81 PHE A CA 1
ATOM 609 C C . PHE A 1 81 ? -5.490 -2.926 13.340 1.00 95.56 81 PHE A C 1
ATOM 611 O O . PHE A 1 81 ? -4.348 -2.638 13.718 1.00 95.56 81 PHE A O 1
ATOM 618 N N . TRP A 1 82 ? -6.234 -2.123 12.578 1.00 92.06 82 TRP A N 1
ATOM 619 C CA . TRP A 1 82 ? -5.766 -0.847 12.062 1.00 92.06 82 TRP A CA 1
ATOM 620 C C . TRP A 1 82 ? -5.561 0.194 13.167 1.00 92.06 82 TRP A C 1
ATOM 622 O O . TRP A 1 82 ? -4.494 0.801 13.213 1.00 92.06 82 TRP A O 1
ATOM 632 N N . VAL A 1 83 ? -6.504 0.373 14.103 1.00 93.75 83 VAL A N 1
ATOM 633 C CA . VAL A 1 83 ? -6.347 1.366 15.188 1.00 93.75 83 VAL A CA 1
ATOM 634 C C . VAL A 1 83 ? -5.188 1.016 16.115 1.00 93.75 83 VAL A C 1
ATOM 636 O O . VAL A 1 83 ? -4.442 1.905 16.525 1.00 93.75 83 VAL A O 1
ATOM 639 N N . LEU A 1 84 ? -4.975 -0.273 16.395 1.00 95.88 84 LEU A N 1
ATOM 640 C CA . LEU A 1 84 ? -3.833 -0.726 17.189 1.00 95.88 84 LEU A CA 1
ATOM 641 C C . LEU A 1 84 ? -2.515 -0.493 16.442 1.00 95.88 84 LEU A C 1
ATOM 643 O O . LEU A 1 84 ? -1.529 -0.075 17.047 1.00 95.88 84 LEU A O 1
ATOM 647 N N . PHE A 1 85 ? -2.500 -0.732 15.127 1.00 93.00 85 PHE A N 1
ATOM 648 C CA . PHE A 1 85 ? -1.327 -0.511 14.283 1.00 93.00 85 PHE A CA 1
ATOM 649 C C . PHE A 1 85 ? -0.993 0.981 14.244 1.00 93.00 85 PHE A C 1
ATOM 651 O O . PHE A 1 85 ? 0.131 1.388 14.534 1.00 93.00 85 PHE A O 1
ATOM 658 N N . HIS A 1 86 ? -2.003 1.807 13.979 1.00 88.94 86 HIS A N 1
ATOM 659 C CA . HIS A 1 86 ? -1.899 3.257 13.950 1.00 88.94 86 HIS A CA 1
ATOM 660 C C . HIS A 1 86 ? -1.360 3.814 15.272 1.00 88.94 86 HIS A C 1
ATOM 662 O O . HIS A 1 86 ? -0.446 4.637 15.254 1.00 88.94 86 HIS A O 1
ATOM 668 N N . TRP A 1 87 ? -1.855 3.335 16.419 1.00 91.88 87 TRP A N 1
ATOM 669 C CA . TRP A 1 87 ? -1.354 3.755 17.730 1.00 91.88 87 TRP A CA 1
ATOM 670 C C . TRP A 1 87 ? 0.135 3.434 17.918 1.00 91.88 87 TRP A C 1
ATOM 672 O O . TRP A 1 87 ? 0.899 4.306 18.336 1.00 91.88 87 TRP A O 1
ATOM 682 N N . VAL A 1 88 ? 0.575 2.222 17.552 1.00 91.31 88 VAL A N 1
ATOM 683 C CA . VAL A 1 88 ? 2.000 1.843 17.613 1.00 91.31 88 VAL A CA 1
ATOM 684 C C . VAL A 1 88 ? 2.845 2.781 16.750 1.00 91.31 88 VAL A C 1
ATOM 686 O O . VAL A 1 88 ? 3.890 3.253 17.204 1.00 91.31 88 VAL A O 1
ATOM 689 N N . GLN A 1 89 ? 2.385 3.106 15.538 1.00 84.44 89 GLN A N 1
ATOM 690 C CA . GLN A 1 89 ? 3.097 4.026 14.651 1.00 84.44 89 GLN A CA 1
ATOM 691 C C . GLN A 1 89 ? 3.134 5.465 15.180 1.00 84.44 89 GLN A C 1
ATOM 693 O O . GLN A 1 89 ? 4.163 6.134 15.056 1.00 84.44 89 GLN A O 1
ATOM 698 N N . LEU A 1 90 ? 2.035 5.947 15.757 1.00 84.00 90 LEU A N 1
ATOM 699 C CA . LEU A 1 90 ? 1.909 7.297 16.302 1.00 84.00 90 LEU A CA 1
ATOM 700 C C . LEU A 1 90 ? 2.810 7.481 17.532 1.00 84.00 90 LEU A C 1
ATOM 702 O O . LEU A 1 90 ? 3.680 8.357 17.559 1.00 84.00 90 LEU A O 1
ATOM 706 N N . GLU A 1 91 ? 2.665 6.613 18.532 1.00 86.00 91 GLU A N 1
ATOM 707 C CA . GLU A 1 91 ? 3.423 6.692 19.784 1.00 86.00 91 GLU A CA 1
ATOM 708 C C . GLU A 1 91 ? 4.893 6.293 19.612 1.00 86.00 91 GLU A C 1
ATOM 710 O O . GLU A 1 91 ? 5.788 6.832 20.282 1.00 86.00 91 GLU A O 1
ATOM 715 N N . GLY A 1 92 ? 5.182 5.415 18.647 1.00 80.69 92 GLY A N 1
ATOM 716 C CA . GLY A 1 92 ? 6.536 5.096 18.196 1.00 80.69 92 GLY A CA 1
ATOM 717 C C . GLY A 1 92 ? 7.357 6.341 17.846 1.00 80.69 92 GLY A C 1
ATOM 718 O O . GLY A 1 92 ? 8.556 6.379 18.129 1.00 80.69 92 GLY A O 1
ATOM 719 N N . ARG A 1 93 ? 6.716 7.419 17.373 1.00 74.62 93 ARG A N 1
ATOM 720 C CA . ARG A 1 93 ? 7.378 8.696 17.038 1.00 74.62 93 ARG A CA 1
ATOM 721 C C . ARG A 1 93 ? 7.379 9.724 18.159 1.00 74.62 93 ARG A C 1
ATOM 723 O O . ARG A 1 93 ? 8.310 10.519 18.251 1.00 74.62 93 ARG A O 1
ATOM 730 N N . ARG A 1 94 ? 6.358 9.726 19.016 1.00 79.88 94 ARG A N 1
ATOM 731 C CA . ARG A 1 94 ? 6.238 10.723 20.088 1.00 79.88 94 ARG A CA 1
ATOM 732 C C . ARG A 1 94 ? 7.403 10.620 21.072 1.00 79.88 94 ARG A C 1
ATOM 734 O O . ARG A 1 94 ? 7.836 9.521 21.446 1.00 79.88 94 ARG A O 1
ATOM 741 N N . GLN A 1 95 ? 7.921 11.773 21.499 1.00 73.12 95 GLN A N 1
ATOM 742 C CA . GLN A 1 95 ? 8.894 11.805 22.586 1.00 73.12 95 GLN A CA 1
ATOM 743 C C . GLN A 1 95 ? 8.234 11.231 23.835 1.00 73.12 95 GLN A C 1
ATOM 745 O O . GLN A 1 95 ? 7.154 11.660 24.235 1.00 73.12 95 GLN A O 1
ATOM 750 N N . GLN A 1 96 ? 8.871 10.224 24.425 1.00 71.94 96 GLN A N 1
ATOM 751 C CA . GLN A 1 96 ? 8.303 9.580 25.596 1.00 71.94 96 GLN A CA 1
ATOM 752 C C . GLN A 1 96 ? 8.430 10.502 26.816 1.00 71.94 96 GLN A C 1
ATOM 754 O O . GLN A 1 96 ? 9.433 11.217 26.944 1.00 71.94 96 GLN A O 1
ATOM 759 N N . PRO A 1 97 ? 7.446 10.487 27.732 1.00 70.62 97 PRO A N 1
ATOM 760 C CA . PRO A 1 97 ? 7.519 11.273 28.952 1.00 70.62 97 PRO A CA 1
ATOM 761 C C . PRO A 1 97 ? 8.795 10.940 29.733 1.00 70.62 97 PRO A C 1
ATOM 763 O O . PRO A 1 97 ? 9.124 9.771 29.934 1.00 70.62 97 PRO A O 1
ATOM 766 N N . ARG A 1 98 ? 9.487 11.968 30.243 1.00 66.31 98 ARG A N 1
ATOM 767 C CA . ARG A 1 98 ? 10.647 11.782 31.139 1.00 66.31 98 ARG A CA 1
ATOM 768 C C . ARG A 1 98 ? 10.260 11.228 32.518 1.00 66.31 98 ARG A C 1
ATOM 770 O O . ARG A 1 98 ? 11.127 10.778 33.257 1.00 66.31 98 ARG A O 1
ATOM 777 N N . LYS A 1 99 ? 8.972 11.278 32.874 1.00 77.19 99 LYS A N 1
ATOM 778 C CA . LYS A 1 99 ? 8.448 10.792 34.158 1.00 77.19 99 LYS A CA 1
ATOM 779 C C . LYS A 1 99 ? 8.550 9.262 34.258 1.00 77.19 99 LYS A C 1
ATOM 781 O O . LYS A 1 99 ? 8.605 8.552 33.248 1.00 77.19 99 LYS A O 1
ATOM 786 N N . SER A 1 100 ? 8.559 8.747 35.488 1.00 79.06 100 SER A N 1
ATOM 787 C CA . SER A 1 100 ? 8.408 7.310 35.721 1.00 79.06 100 SER A CA 1
ATOM 788 C C . SER A 1 100 ? 7.083 6.843 35.108 1.00 79.06 100 SER A C 1
ATOM 790 O O . SER A 1 100 ? 6.053 7.498 35.260 1.00 79.06 100 SER A O 1
ATOM 792 N N . LEU A 1 101 ? 7.126 5.740 34.356 1.00 83.56 101 LEU A N 1
ATOM 793 C CA . LEU A 1 101 ? 5.912 5.134 33.801 1.00 83.56 101 LEU A CA 1
ATOM 794 C C . LEU A 1 101 ? 5.551 3.933 34.669 1.00 83.56 101 LEU A C 1
ATOM 796 O O . LEU A 1 101 ? 6.471 3.262 35.149 1.00 83.56 101 LEU A O 1
ATOM 800 N N . PRO A 1 102 ? 4.254 3.637 34.847 1.00 86.69 102 PRO A N 1
ATOM 801 C CA . PRO A 1 102 ? 3.830 2.445 35.562 1.00 86.69 102 PRO A CA 1
ATOM 802 C C . PRO A 1 102 ? 4.447 1.187 34.943 1.00 86.69 102 PRO A C 1
ATOM 804 O O . PRO A 1 102 ? 4.530 1.063 33.714 1.00 86.69 102 PRO A O 1
ATOM 807 N N . ALA A 1 103 ? 4.877 0.258 35.796 1.00 86.44 103 ALA A N 1
ATOM 808 C CA . ALA A 1 103 ? 5.386 -1.035 35.355 1.00 86.44 103 ALA A CA 1
ATOM 809 C C . ALA A 1 103 ? 4.311 -1.781 34.551 1.00 86.44 103 ALA A C 1
ATOM 811 O O . ALA A 1 103 ? 3.127 -1.706 34.879 1.00 86.44 103 ALA A O 1
ATOM 812 N N . ASN A 1 104 ? 4.721 -2.501 33.503 1.00 87.69 104 ASN A N 1
ATOM 813 C CA . ASN A 1 104 ? 3.824 -3.238 32.603 1.00 87.69 104 ASN A CA 1
ATOM 814 C C . ASN A 1 104 ? 2.782 -2.373 31.862 1.00 87.69 104 ASN A C 1
ATOM 816 O O . ASN A 1 104 ? 1.816 -2.913 31.318 1.00 87.69 104 ASN A O 1
ATOM 820 N N . SER A 1 105 ? 2.968 -1.050 31.806 1.00 93.06 105 SER A N 1
ATOM 821 C CA . SER A 1 105 ? 2.124 -0.168 30.993 1.00 93.06 105 SER A CA 1
ATOM 822 C C . SER A 1 105 ? 2.487 -0.241 29.503 1.00 93.06 105 SER A C 1
ATOM 824 O O . SER A 1 105 ? 3.638 -0.543 29.166 1.00 93.06 105 SER A O 1
ATOM 826 N N . PRO A 1 106 ? 1.555 0.096 28.589 1.00 93.69 106 PRO A N 1
ATOM 827 C CA . PRO A 1 106 ? 1.848 0.184 27.156 1.00 93.69 106 PRO A CA 1
ATOM 828 C C . PRO A 1 106 ? 3.023 1.112 26.837 1.00 93.69 106 PRO A C 1
ATOM 830 O O . PRO A 1 106 ? 3.867 0.789 26.005 1.00 93.69 106 PRO A O 1
ATOM 833 N N . PHE A 1 107 ? 3.121 2.238 27.546 1.00 91.81 107 PHE A N 1
ATOM 834 C CA . PHE A 1 107 ? 4.188 3.218 27.356 1.00 91.81 107 PHE A CA 1
ATOM 835 C C . PHE A 1 107 ? 5.539 2.742 27.918 1.00 91.81 107 PHE A C 1
ATOM 837 O O . PHE A 1 107 ? 6.582 3.029 27.332 1.00 91.81 107 PHE A O 1
ATOM 844 N N . GLU A 1 108 ? 5.559 1.982 29.022 1.00 91.94 108 GLU A N 1
ATOM 845 C CA . GLU A 1 108 ? 6.792 1.349 29.514 1.00 91.94 108 GLU A CA 1
ATOM 846 C C . GLU A 1 108 ? 7.296 0.292 28.526 1.00 91.94 108 GLU A C 1
ATOM 848 O O . GLU A 1 108 ? 8.478 0.302 28.175 1.00 91.94 108 GLU A O 1
ATOM 853 N N . PHE A 1 109 ? 6.385 -0.522 27.984 1.00 94.06 109 PHE A N 1
ATOM 854 C CA . PHE A 1 109 ? 6.700 -1.492 26.940 1.00 94.06 109 PHE A CA 1
ATOM 855 C C . PHE A 1 109 ? 7.260 -0.789 25.700 1.00 94.06 109 PHE A C 1
ATOM 857 O O . PHE A 1 109 ? 8.327 -1.154 25.208 1.00 94.06 109 PHE A O 1
ATOM 864 N N . LEU A 1 110 ? 6.580 0.249 25.210 1.00 91.44 110 LEU A N 1
ATOM 865 C CA . LEU A 1 110 ? 7.028 1.036 24.065 1.00 91.44 110 LEU A CA 1
ATOM 866 C C . LEU A 1 110 ? 8.406 1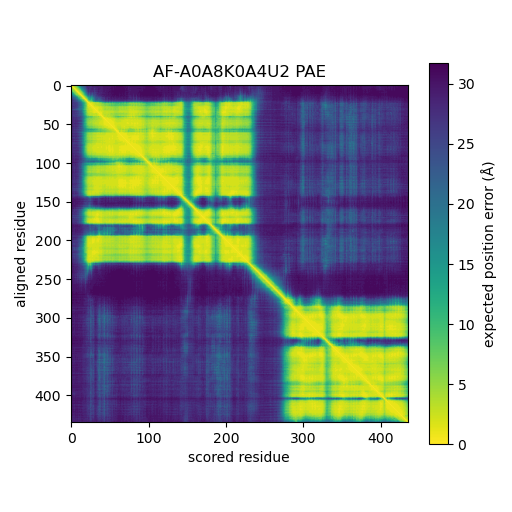.664 24.307 1.00 91.44 110 LEU A C 1
ATOM 868 O O . LEU A 1 110 ? 9.254 1.657 23.418 1.00 91.44 110 LEU A O 1
ATOM 872 N N . ARG A 1 111 ? 8.680 2.157 25.517 1.00 90.44 111 ARG A N 1
ATOM 873 C CA . ARG A 1 111 ? 10.012 2.646 25.889 1.00 90.44 111 ARG A CA 1
ATOM 874 C C . ARG A 1 111 ? 11.060 1.533 25.825 1.00 90.44 111 ARG A C 1
ATOM 876 O O . ARG A 1 111 ? 12.144 1.765 25.296 1.00 90.44 111 ARG A O 1
ATOM 883 N N . ALA A 1 112 ? 10.748 0.325 26.291 1.00 91.69 112 ALA A N 1
ATOM 884 C CA . ALA A 1 112 ? 11.637 -0.826 26.132 1.00 91.69 112 ALA A CA 1
ATOM 885 C C . ALA A 1 112 ? 11.899 -1.156 24.649 1.00 91.69 112 ALA A C 1
ATOM 887 O O . ALA A 1 112 ? 13.034 -1.487 24.305 1.00 91.69 112 ALA A O 1
ATOM 888 N N . VAL A 1 113 ? 10.900 -0.996 23.772 1.00 90.75 113 VAL A N 1
ATOM 889 C CA . VAL A 1 113 ? 11.066 -1.136 22.314 1.00 90.75 113 VAL A CA 1
ATOM 890 C C . VAL A 1 113 ? 12.018 -0.080 21.753 1.00 90.75 113 VAL A C 1
ATOM 892 O O . VAL A 1 113 ? 12.978 -0.429 21.070 1.00 90.75 113 VAL A O 1
ATOM 895 N N . LYS A 1 114 ? 11.829 1.200 22.098 1.00 86.62 114 LYS A N 1
ATOM 896 C CA . LYS A 1 114 ? 12.708 2.296 21.636 1.00 86.62 114 LYS A CA 1
ATOM 897 C C . LYS A 1 114 ? 14.159 2.146 22.101 1.00 86.62 114 LYS A C 1
ATOM 899 O O . LYS A 1 114 ? 15.066 2.616 21.427 1.00 86.62 114 LYS A O 1
ATOM 904 N N . HIS A 1 115 ? 14.386 1.481 23.233 1.00 88.31 115 HIS A N 1
ATOM 905 C CA . HIS A 1 115 ? 15.724 1.152 23.733 1.00 88.31 115 HIS A CA 1
ATOM 906 C C . HIS A 1 115 ? 16.264 -0.198 23.229 1.00 88.31 115 HIS A C 1
ATOM 908 O O . HIS A 1 115 ? 17.267 -0.676 23.755 1.00 88.31 115 HIS A O 1
ATOM 914 N N . GLY A 1 116 ? 15.600 -0.844 22.265 1.00 86.69 116 GLY A N 1
ATOM 915 C CA . GLY A 1 116 ? 16.046 -2.112 21.681 1.00 86.69 116 GLY A CA 1
ATOM 916 C C . GLY A 1 116 ? 15.957 -3.320 22.621 1.00 86.69 116 GLY A C 1
ATOM 917 O O . GLY A 1 116 ? 16.536 -4.362 22.333 1.00 86.69 116 GLY A O 1
ATOM 918 N N . LYS A 1 117 ? 15.245 -3.210 23.750 1.00 91.00 117 LYS A N 1
ATOM 919 C CA . LYS A 1 117 ? 15.050 -4.314 24.710 1.00 91.00 117 LYS A CA 1
ATOM 920 C C . LYS A 1 117 ? 13.877 -5.227 24.341 1.00 91.00 117 LYS A C 1
ATOM 922 O O . LYS A 1 117 ? 13.764 -6.321 24.887 1.00 91.00 117 LYS A O 1
ATOM 927 N N . ARG A 1 118 ? 12.972 -4.758 23.479 1.00 92.25 118 ARG A N 1
ATOM 928 C CA . ARG A 1 118 ? 11.799 -5.477 22.950 1.00 92.25 118 ARG A CA 1
ATOM 929 C C . ARG A 1 118 ? 11.576 -5.082 21.490 1.00 92.25 118 ARG A C 1
ATOM 931 O O . ARG A 1 118 ? 12.135 -4.082 21.046 1.00 92.25 118 ARG A O 1
ATOM 938 N N . SER A 1 119 ? 10.750 -5.825 20.757 1.00 92.00 119 SER A N 1
ATOM 939 C CA . SER A 1 119 ? 10.402 -5.489 19.370 1.00 92.00 119 SER A CA 1
ATOM 940 C C . SER A 1 119 ? 9.037 -4.797 19.255 1.00 92.00 119 SER A C 1
ATOM 94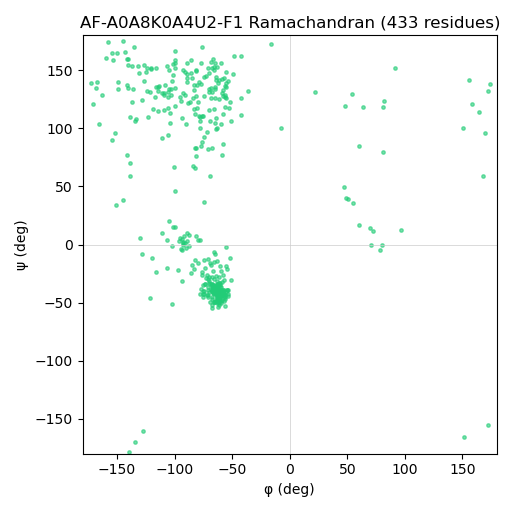2 O O . SER A 1 119 ? 8.153 -4.979 20.100 1.00 92.00 119 SER A O 1
ATOM 944 N N . TYR A 1 120 ? 8.834 -4.033 18.175 1.00 93.12 120 TYR A N 1
ATOM 945 C CA . TYR A 1 120 ? 7.507 -3.516 17.816 1.00 93.12 120 TYR A CA 1
ATOM 946 C C . TYR A 1 120 ? 6.505 -4.647 17.560 1.00 93.12 120 TYR A C 1
ATOM 948 O O . TYR A 1 120 ? 5.333 -4.512 17.913 1.00 93.12 120 TYR A O 1
ATOM 956 N N . ALA A 1 121 ? 6.970 -5.778 17.021 1.00 95.06 121 ALA A N 1
ATOM 957 C CA . ALA A 1 121 ? 6.127 -6.938 16.781 1.00 95.06 121 ALA A CA 1
ATOM 958 C C . ALA A 1 121 ? 5.564 -7.533 18.083 1.00 95.06 121 ALA A C 1
ATOM 960 O O . ALA A 1 121 ? 4.401 -7.943 18.130 1.00 95.06 121 ALA A O 1
ATOM 961 N N . ASP A 1 122 ? 6.346 -7.524 19.167 1.00 95.44 122 ASP A N 1
ATOM 962 C CA . ASP A 1 122 ? 5.891 -7.982 20.484 1.00 95.44 122 ASP A CA 1
ATOM 963 C C . ASP A 1 122 ? 4.886 -7.016 21.115 1.00 95.44 122 ASP A C 1
ATOM 965 O O . ASP A 1 122 ? 3.905 -7.454 21.724 1.00 95.44 122 ASP A O 1
ATOM 969 N N . LEU A 1 123 ? 5.103 -5.705 20.956 1.00 96.06 123 LEU A N 1
ATOM 970 C CA . LEU A 1 123 ? 4.157 -4.686 21.417 1.00 96.06 123 LEU A CA 1
ATOM 971 C C . LEU A 1 123 ? 2.814 -4.832 20.693 1.00 96.06 123 LEU A C 1
ATOM 973 O O . LEU A 1 123 ? 1.768 -4.903 21.341 1.00 96.06 123 LEU A O 1
ATOM 977 N N . TYR A 1 124 ? 2.845 -4.934 19.364 1.00 97.44 124 TYR A N 1
ATOM 978 C CA . TYR A 1 124 ? 1.641 -5.084 18.554 1.00 97.44 124 TYR A CA 1
ATOM 979 C C . TYR A 1 124 ? 0.906 -6.392 18.856 1.00 97.44 124 TYR A C 1
ATOM 981 O O . TYR A 1 124 ? -0.309 -6.385 19.061 1.00 97.44 124 TYR A O 1
ATOM 989 N N . LYS A 1 125 ? 1.636 -7.505 19.002 1.00 98.06 125 LYS A N 1
ATOM 990 C CA . LYS A 1 125 ? 1.065 -8.782 19.446 1.00 98.06 125 LYS A CA 1
ATOM 991 C C . LYS A 1 125 ? 0.377 -8.651 20.803 1.00 98.06 125 LYS A C 1
ATOM 993 O O . LYS A 1 125 ? -0.741 -9.137 20.958 1.00 98.06 125 LYS A O 1
ATOM 998 N N . LYS A 1 126 ? 1.008 -7.985 21.778 1.00 97.94 126 LYS A N 1
ATOM 999 C CA . LYS A 1 126 ? 0.429 -7.787 23.116 1.00 97.94 126 LYS A CA 1
ATOM 1000 C C . LYS A 1 126 ? -0.866 -6.973 23.064 1.00 97.94 126 LYS A C 1
ATOM 1002 O O . LYS A 1 126 ? -1.824 -7.345 23.743 1.00 97.94 126 LYS A O 1
ATOM 1007 N N . LEU A 1 127 ? -0.909 -5.914 22.255 1.00 98.12 127 LEU A N 1
ATOM 1008 C CA . LEU A 1 127 ? -2.121 -5.123 22.017 1.00 98.12 127 LEU A CA 1
ATOM 1009 C C . LEU A 1 127 ? -3.225 -5.978 21.383 1.00 98.12 127 LEU A C 1
ATOM 1011 O O . LEU A 1 127 ? -4.323 -6.052 21.925 1.00 98.12 127 LEU A O 1
ATOM 1015 N N . CYS A 1 128 ? -2.909 -6.704 20.307 1.00 98.38 128 CYS A N 1
ATOM 1016 C CA . CYS A 1 128 ? -3.859 -7.578 19.618 1.00 98.38 128 CYS A CA 1
ATOM 1017 C C . CYS A 1 128 ? -4.433 -8.655 20.547 1.00 98.38 128 CYS A C 1
ATOM 1019 O O . CYS A 1 128 ? -5.646 -8.818 20.617 1.00 98.38 128 CYS A O 1
ATOM 1021 N N . SER A 1 129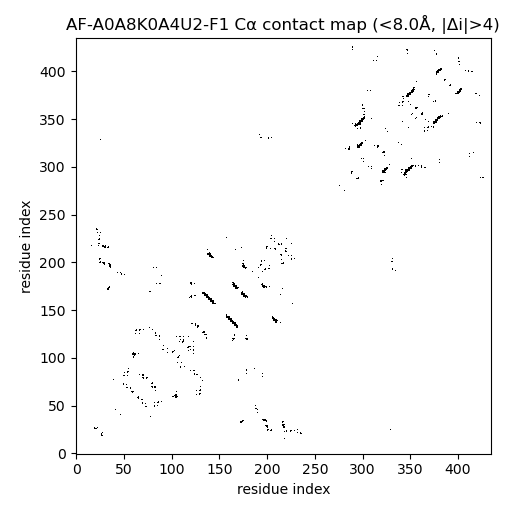 ? -3.587 -9.353 21.313 1.00 98.00 129 SER A N 1
ATOM 1022 C CA . SER A 1 129 ? -4.053 -10.378 22.258 1.00 98.00 129 SER A CA 1
ATOM 1023 C C . SER A 1 129 ? -4.951 -9.798 23.352 1.00 98.00 129 SER A C 1
ATOM 1025 O O . SER A 1 129 ? -5.885 -10.463 23.783 1.00 98.00 129 SER A O 1
ATOM 1027 N N . THR A 1 130 ? -4.690 -8.562 23.786 1.00 98.25 130 THR A N 1
ATOM 1028 C CA . THR A 1 130 ? -5.541 -7.859 24.760 1.00 98.25 130 THR A CA 1
ATOM 1029 C C . THR A 1 130 ? -6.896 -7.476 24.146 1.00 98.25 130 THR A C 1
ATOM 1031 O O . THR A 1 130 ? -7.908 -7.514 24.832 1.00 98.25 130 THR A O 1
ATOM 1034 N N . ALA A 1 131 ? -6.938 -7.201 22.839 1.00 97.88 131 ALA A N 1
ATOM 1035 C CA . ALA A 1 131 ? -8.165 -6.956 22.075 1.00 97.88 131 ALA A CA 1
ATOM 1036 C C . ALA A 1 131 ? -8.925 -8.236 21.671 1.00 97.88 131 ALA A C 1
ATOM 1038 O O . ALA A 1 131 ? -9.891 -8.160 20.917 1.00 97.88 131 ALA A O 1
ATOM 1039 N N . GLY A 1 132 ? -8.474 -9.420 22.105 1.00 97.56 132 GLY A N 1
ATOM 1040 C CA . GLY A 1 132 ? -9.052 -10.702 21.687 1.00 97.56 132 GLY A CA 1
ATOM 1041 C C . GLY A 1 132 ? -8.728 -11.103 20.241 1.00 97.56 132 GLY A C 1
ATOM 1042 O O . GLY A 1 132 ? -9.303 -12.058 19.722 1.00 97.56 132 GLY A O 1
ATOM 1043 N N . LEU A 1 133 ? -7.793 -10.410 19.587 1.00 97.94 133 LEU A N 1
ATOM 1044 C CA . LEU A 1 133 ? -7.409 -10.646 18.199 1.00 97.94 133 LEU A CA 1
ATOM 1045 C C . LEU A 1 133 ? -6.277 -11.673 18.088 1.00 97.94 133 LEU A C 1
ATOM 1047 O O . LEU A 1 133 ? -5.290 -11.651 18.834 1.00 97.94 133 LEU A O 1
ATOM 1051 N N . LYS A 1 134 ? -6.377 -12.553 17.088 1.00 97.88 134 LYS A N 1
ATOM 1052 C CA . LYS A 1 134 ? -5.348 -13.556 16.786 1.00 97.88 134 LYS A CA 1
ATOM 1053 C C . LYS A 1 134 ? -4.179 -12.906 16.046 1.00 97.88 134 LYS A C 1
ATOM 1055 O O . LYS A 1 134 ? -4.297 -12.545 14.879 1.00 97.88 134 LYS A O 1
ATOM 1060 N N . CYS A 1 135 ? -3.041 -12.802 16.726 1.00 97.88 135 CYS A N 1
ATOM 1061 C CA . CYS A 1 135 ? -1.802 -12.238 16.198 1.00 97.88 135 CYS A CA 1
ATOM 1062 C C . CYS A 1 135 ? -0.599 -13.057 16.683 1.00 97.88 135 CYS A C 1
ATOM 1064 O O . CYS A 1 135 ? -0.500 -13.396 17.869 1.00 97.88 135 CYS A O 1
ATOM 1066 N N . LYS A 1 136 ? 0.331 -13.370 15.780 1.00 96.62 136 LYS A N 1
ATOM 1067 C CA . LYS A 1 136 ? 1.600 -14.036 16.102 1.00 96.62 136 LYS A CA 1
ATOM 1068 C C . LYS A 1 136 ? 2.788 -13.218 15.613 1.00 96.62 136 LYS A C 1
ATOM 1070 O O . LYS A 1 136 ? 2.682 -12.475 14.645 1.00 96.62 136 LYS A O 1
ATOM 1075 N N . THR A 1 137 ? 3.911 -13.363 16.306 1.00 97.25 137 THR A N 1
ATOM 1076 C CA . THR A 1 137 ? 5.198 -12.797 15.887 1.00 97.25 137 THR A CA 1
ATOM 1077 C C . THR A 1 137 ? 5.833 -13.757 14.889 1.00 97.25 137 THR A C 1
ATOM 1079 O O . THR A 1 137 ? 5.873 -14.960 15.145 1.00 97.25 137 THR A O 1
ATOM 1082 N N . VAL A 1 138 ? 6.318 -13.225 13.775 1.00 96.81 138 VAL A N 1
ATOM 1083 C CA . VAL A 1 138 ? 7.089 -13.937 12.755 1.00 96.81 138 VAL A CA 1
ATOM 1084 C C . VAL A 1 138 ? 8.493 -13.351 12.755 1.00 96.81 138 VAL A C 1
ATOM 1086 O O . VAL A 1 138 ? 8.652 -12.131 12.757 1.00 96.81 138 VAL A O 1
ATOM 1089 N N . THR A 1 139 ? 9.509 -14.207 12.778 1.00 96.00 139 THR A N 1
ATOM 1090 C CA . THR A 1 139 ? 10.916 -13.809 12.679 1.00 96.00 139 THR A CA 1
ATOM 1091 C C . THR A 1 139 ? 11.471 -14.161 11.308 1.00 96.00 139 THR A C 1
ATOM 1093 O O . THR A 1 139 ? 10.986 -15.079 10.639 1.00 96.00 139 THR A O 1
ATOM 1096 N N . GLY A 1 140 ? 12.482 -13.414 10.879 1.00 93.81 140 GLY A N 1
ATOM 1097 C CA . GLY A 1 140 ? 13.172 -13.705 9.635 1.00 93.81 140 GLY A CA 1
ATOM 1098 C C . GLY A 1 140 ? 14.172 -12.634 9.241 1.00 93.81 140 GLY A C 1
ATOM 1099 O O . GLY A 1 140 ? 14.705 -11.897 10.075 1.00 93.81 140 GLY A O 1
ATOM 1100 N N . LEU A 1 141 ? 14.433 -12.560 7.942 1.00 90.12 141 LEU A N 1
ATOM 1101 C CA . LEU A 1 141 ? 15.348 -11.610 7.328 1.00 90.12 141 LEU A CA 1
ATOM 1102 C C . LEU A 1 141 ? 14.573 -10.481 6.652 1.00 90.12 141 LEU A C 1
ATOM 1104 O O . LEU A 1 141 ? 13.660 -10.737 5.868 1.00 90.12 141 LEU A O 1
ATOM 1108 N N . CYS A 1 142 ? 15.006 -9.247 6.883 1.00 84.50 142 CYS A N 1
ATOM 1109 C CA . CYS A 1 142 ? 14.571 -8.077 6.131 1.00 84.50 142 CYS A CA 1
ATOM 1110 C C . CYS A 1 142 ? 15.751 -7.504 5.350 1.00 84.50 142 CYS A C 1
ATOM 1112 O O . CYS A 1 142 ? 16.848 -7.368 5.890 1.00 84.50 142 CYS A O 1
ATOM 1114 N N . LYS A 1 143 ? 15.547 -7.142 4.083 1.00 77.19 143 LYS A N 1
ATOM 1115 C CA . LYS A 1 143 ? 16.522 -6.332 3.339 1.00 77.19 143 LYS A CA 1
ATOM 1116 C C . LYS A 1 143 ? 16.448 -4.894 3.839 1.00 77.19 143 LYS A C 1
ATOM 1118 O O . LYS A 1 143 ? 15.360 -4.317 3.850 1.00 77.19 143 LYS A O 1
ATOM 1123 N N . SER A 1 144 ? 17.579 -4.307 4.225 1.00 52.91 144 SER A N 1
ATOM 1124 C CA . SER A 1 144 ? 17.624 -2.871 4.486 1.00 52.91 144 SER A CA 1
ATOM 1125 C C . SER A 1 144 ? 17.364 -2.100 3.190 1.00 52.91 144 SER A C 1
ATOM 1127 O O . SER A 1 144 ? 17.911 -2.416 2.131 1.00 52.91 144 SER A O 1
ATOM 1129 N N . ILE A 1 145 ? 16.517 -1.074 3.269 1.00 42.88 145 ILE A N 1
ATOM 1130 C CA . ILE A 1 145 ? 16.466 -0.034 2.245 1.00 42.88 145 ILE A CA 1
ATOM 1131 C C . ILE A 1 145 ? 17.719 0.806 2.486 1.00 42.88 145 ILE A C 1
ATOM 1133 O O . ILE A 1 145 ? 17.734 1.661 3.366 1.00 42.88 145 ILE A O 1
ATOM 1137 N N . GLY A 1 146 ? 18.813 0.476 1.799 1.00 32.81 146 GLY A N 1
ATOM 1138 C CA . GLY A 1 146 ? 19.994 1.329 1.799 1.00 32.81 146 GLY A CA 1
ATOM 1139 C C . GLY A 1 146 ? 19.606 2.705 1.268 1.00 32.81 146 GLY A C 1
ATOM 1140 O O . GLY A 1 146 ? 18.949 2.794 0.231 1.00 32.81 146 GLY A O 1
ATOM 1141 N N . ASP A 1 147 ? 19.985 3.758 1.989 1.00 25.56 147 ASP A N 1
ATOM 1142 C CA . ASP A 1 147 ? 19.973 5.131 1.488 1.00 25.56 147 ASP A CA 1
ATOM 1143 C C . ASP A 1 147 ? 20.715 5.139 0.142 1.00 25.56 147 ASP A C 1
ATOM 1145 O O . ASP A 1 147 ? 21.933 4.958 0.081 1.00 25.56 147 ASP A O 1
ATOM 1149 N N . HIS A 1 148 ? 19.984 5.262 -0.967 1.00 29.50 148 HIS A N 1
ATOM 1150 C CA . HIS A 1 148 ? 20.590 5.416 -2.284 1.00 29.50 148 HIS A CA 1
ATOM 1151 C C . HIS A 1 148 ? 21.076 6.854 -2.419 1.00 29.50 148 HIS A C 1
ATOM 1153 O O . HIS A 1 148 ? 20.383 7.723 -2.940 1.00 29.50 148 HIS A O 1
ATOM 1159 N N . GLY A 1 149 ? 22.282 7.077 -1.914 1.00 27.86 149 GLY A N 1
ATOM 1160 C CA . GLY A 1 149 ? 23.006 8.331 -2.009 1.00 27.86 149 GLY A CA 1
ATOM 1161 C C . GLY A 1 149 ? 24.506 8.114 -2.151 1.00 27.86 149 GLY A C 1
ATOM 1162 O O . GLY A 1 149 ? 25.250 8.840 -1.523 1.00 27.86 149 GLY A O 1
ATOM 1163 N N . ASP A 1 150 ? 24.955 7.106 -2.904 1.00 25.81 150 ASP A N 1
ATOM 1164 C CA . ASP A 1 150 ? 26.242 7.161 -3.611 1.00 25.81 150 ASP A CA 1
ATOM 1165 C C . ASP A 1 150 ? 26.343 5.997 -4.606 1.00 25.81 150 ASP A C 1
ATOM 1167 O O . ASP A 1 150 ? 26.013 4.849 -4.298 1.00 25.81 150 ASP A O 1
ATOM 1171 N N . ARG A 1 151 ? 26.788 6.295 -5.824 1.00 34.28 151 ARG A N 1
ATOM 1172 C CA . ARG A 1 151 ? 26.883 5.364 -6.954 1.00 34.28 151 ARG A CA 1
ATOM 1173 C C . ARG A 1 151 ? 28.323 4.872 -7.104 1.00 34.28 151 ARG A C 1
ATOM 1175 O O . ARG A 1 151 ? 28.858 4.839 -8.206 1.00 34.28 151 ARG A O 1
ATOM 1182 N N . SER A 1 152 ? 28.955 4.491 -5.996 1.00 32.62 152 SER A N 1
ATOM 1183 C CA . SER A 1 152 ? 30.351 4.050 -5.977 1.00 32.62 152 SER A CA 1
ATOM 1184 C C . SER A 1 152 ? 30.576 2.874 -5.018 1.00 32.62 152 SER A C 1
ATOM 1186 O O . SER A 1 152 ? 31.049 3.027 -3.901 1.00 32.62 152 SER A O 1
ATOM 1188 N N . THR A 1 153 ? 30.184 1.669 -5.444 1.00 29.42 153 THR A N 1
ATOM 1189 C CA . THR A 1 153 ? 30.869 0.368 -5.228 1.00 29.42 153 THR A CA 1
ATOM 1190 C C . THR A 1 153 ? 29.894 -0.767 -5.540 1.00 29.42 153 THR A C 1
ATOM 1192 O O . THR A 1 153 ? 28.889 -0.968 -4.862 1.00 29.42 153 THR A O 1
ATOM 1195 N N . ALA A 1 154 ? 30.193 -1.525 -6.591 1.00 33.09 154 ALA A N 1
ATOM 1196 C CA . ALA A 1 154 ? 29.381 -2.618 -7.118 1.00 33.09 154 ALA A CA 1
ATOM 1197 C C . ALA A 1 154 ? 29.417 -3.907 -6.261 1.00 33.09 154 ALA A C 1
ATOM 1199 O O . ALA A 1 154 ? 29.390 -5.002 -6.808 1.00 33.09 154 ALA A O 1
ATOM 1200 N N . GLU A 1 155 ? 29.463 -3.813 -4.926 1.00 32.41 155 GLU A N 1
ATOM 1201 C CA . GLU A 1 155 ? 29.674 -4.997 -4.071 1.00 32.41 155 GLU A CA 1
ATOM 1202 C C . GLU A 1 155 ? 29.032 -4.924 -2.670 1.00 32.41 155 GLU A C 1
ATOM 1204 O O . GLU A 1 155 ? 29.537 -5.475 -1.696 1.00 32.41 155 GLU A O 1
ATOM 1209 N N . LYS A 1 156 ? 27.864 -4.283 -2.534 1.00 36.62 156 LYS A N 1
ATOM 1210 C CA . LYS A 1 156 ? 27.009 -4.468 -1.348 1.00 36.62 156 LYS A CA 1
ATOM 1211 C C . LYS A 1 156 ? 25.738 -5.209 -1.736 1.00 36.62 156 LYS A C 1
ATOM 1213 O O . LYS A 1 156 ? 24.735 -4.606 -2.109 1.00 36.62 156 LYS A O 1
ATOM 1218 N N . VAL A 1 157 ? 25.785 -6.537 -1.618 1.00 41.69 157 VAL A N 1
ATOM 1219 C CA . VAL A 1 157 ? 24.590 -7.381 -1.461 1.00 41.69 157 VAL A CA 1
ATOM 1220 C C . VAL A 1 157 ? 23.666 -6.678 -0.466 1.00 41.69 157 VAL A C 1
ATOM 1222 O O . VAL A 1 157 ? 24.131 -6.321 0.616 1.00 41.69 157 VAL A O 1
ATOM 1225 N N . ALA A 1 158 ? 22.402 -6.435 -0.836 1.00 49.97 158 ALA A N 1
ATOM 1226 C CA . ALA A 1 158 ? 21.407 -5.806 0.035 1.00 49.97 158 ALA A CA 1
ATOM 1227 C C . ALA A 1 158 ? 21.528 -6.392 1.448 1.00 49.97 158 ALA A C 1
ATOM 1229 O O . ALA A 1 158 ? 21.299 -7.589 1.636 1.00 49.97 158 ALA A O 1
ATOM 1230 N N . ALA A 1 159 ? 21.981 -5.587 2.413 1.00 57.38 159 ALA A N 1
ATOM 1231 C CA . ALA A 1 159 ? 22.315 -6.097 3.732 1.00 57.38 159 ALA A CA 1
ATOM 1232 C C . ALA A 1 159 ? 21.032 -6.631 4.379 1.00 57.38 159 ALA A C 1
ATOM 1234 O O . ALA A 1 159 ? 20.118 -5.876 4.710 1.00 57.38 159 ALA A O 1
ATOM 1235 N N . THR A 1 160 ? 20.927 -7.953 4.500 1.00 70.50 160 THR A N 1
ATOM 1236 C CA . THR A 1 160 ? 19.793 -8.591 5.164 1.00 70.50 160 THR A CA 1
ATOM 1237 C C . THR A 1 160 ? 20.039 -8.596 6.664 1.00 70.50 160 THR A C 1
ATOM 1239 O O . THR A 1 160 ? 20.985 -9.242 7.120 1.00 70.50 160 THR A O 1
ATOM 1242 N N . SER A 1 161 ? 19.199 -7.909 7.429 1.00 80.56 161 SER A N 1
ATOM 1243 C CA . SER A 1 161 ? 19.221 -7.926 8.891 1.00 80.56 161 SER A CA 1
ATOM 1244 C C . SER A 1 161 ? 18.151 -8.869 9.436 1.00 80.56 161 SER A C 1
ATOM 1246 O O . SER A 1 161 ? 17.117 -9.098 8.806 1.00 80.56 161 SER A O 1
ATOM 1248 N N . LYS A 1 162 ? 18.395 -9.438 10.622 1.00 88.38 162 LYS A N 1
ATOM 1249 C CA . LYS A 1 162 ? 17.341 -10.144 11.357 1.00 88.38 162 LYS A CA 1
ATOM 1250 C C . LYS A 1 162 ? 16.298 -9.137 11.829 1.00 88.38 162 LYS A C 1
ATOM 1252 O O . LYS A 1 162 ? 16.657 -8.099 12.382 1.00 88.38 162 LYS A O 1
ATOM 1257 N N . SER A 1 163 ? 15.030 -9.471 11.637 1.00 89.31 163 SER A N 1
ATOM 1258 C CA . SER A 1 163 ? 13.892 -8.652 12.043 1.00 89.31 163 SER A CA 1
ATOM 1259 C C . SER A 1 163 ? 12.722 -9.530 12.493 1.00 89.31 163 SER A C 1
ATOM 1261 O O . SER A 1 163 ? 12.769 -10.762 12.417 1.00 89.31 163 SER A O 1
ATOM 1263 N N . SER A 1 164 ? 11.670 -8.880 12.977 1.00 93.25 164 SER A N 1
ATOM 1264 C CA . SER A 1 164 ? 10.422 -9.510 13.390 1.00 93.25 164 SER A CA 1
ATOM 1265 C C . SER A 1 164 ? 9.234 -8.647 12.990 1.00 93.25 164 SER A C 1
ATOM 1267 O O . SER A 1 164 ? 9.256 -7.441 13.231 1.00 93.25 164 SER A O 1
ATOM 1269 N N . TRP A 1 165 ? 8.188 -9.280 12.480 1.00 94.75 165 TRP A N 1
ATOM 1270 C CA . TRP A 1 165 ? 6.907 -8.669 12.125 1.00 94.75 165 TRP A CA 1
ATOM 1271 C C . TRP A 1 165 ? 5.767 -9.540 12.658 1.00 94.75 165 TRP A C 1
ATOM 1273 O O . TRP A 1 165 ? 5.985 -10.459 13.455 1.00 94.75 165 TRP A O 1
ATOM 1283 N N . ASN A 1 166 ? 4.534 -9.257 12.259 1.00 97.06 166 ASN A N 1
ATOM 1284 C CA . ASN A 1 166 ? 3.355 -9.969 12.714 1.00 97.06 166 ASN A CA 1
ATOM 1285 C C . ASN A 1 166 ? 2.586 -10.623 11.575 1.00 97.06 166 ASN A C 1
ATOM 1287 O O . ASN A 1 166 ? 2.552 -10.156 10.438 1.00 97.06 166 ASN A O 1
ATOM 1291 N N . GLU A 1 167 ? 1.902 -11.699 11.931 1.00 97.75 167 GLU A N 1
ATOM 1292 C CA . GLU A 1 167 ? 0.840 -12.267 11.123 1.00 97.75 167 GLU A CA 1
ATOM 1293 C C . GLU A 1 167 ? -0.449 -12.284 11.940 1.00 97.75 167 GLU A C 1
ATOM 1295 O O . GLU A 1 167 ? -0.465 -12.738 13.091 1.00 97.75 167 GLU A O 1
ATOM 1300 N N . VAL A 1 168 ? -1.521 -11.788 11.336 1.00 97.62 168 VAL A N 1
ATOM 1301 C CA . VAL A 1 168 ? -2.840 -11.643 11.954 1.00 97.62 168 VAL A CA 1
ATOM 1302 C C . VAL A 1 168 ? -3.861 -12.526 11.248 1.00 97.62 168 VAL A C 1
ATOM 1304 O O . VAL A 1 168 ? -3.700 -12.821 10.063 1.00 97.62 168 VAL A O 1
ATOM 1307 N N . ALA A 1 169 ? -4.900 -12.959 11.964 1.00 97.25 169 ALA A N 1
ATOM 1308 C CA . ALA A 1 169 ? -5.994 -13.732 11.377 1.00 97.25 169 ALA A CA 1
ATOM 1309 C C . ALA A 1 169 ? -7.283 -12.908 11.293 1.00 97.25 169 ALA A C 1
ATOM 1311 O O . ALA A 1 169 ? -7.701 -12.327 12.293 1.00 97.25 169 ALA A O 1
ATOM 1312 N N . ILE A 1 170 ? -7.907 -12.895 10.114 1.00 93.69 170 ILE A N 1
ATOM 1313 C CA . ILE A 1 170 ? -9.145 -12.167 9.798 1.00 93.69 170 ILE A CA 1
ATOM 1314 C C . ILE A 1 170 ? -10.022 -13.101 8.969 1.00 93.69 170 ILE A C 1
ATOM 1316 O O . ILE A 1 170 ? -9.567 -13.612 7.947 1.00 93.69 170 ILE A O 1
ATOM 1320 N N . ASP A 1 171 ? -11.243 -13.372 9.430 1.00 90.81 171 ASP A N 1
ATOM 1321 C CA . ASP A 1 171 ? -12.223 -14.229 8.740 1.00 90.81 171 ASP A CA 1
ATOM 1322 C C . ASP A 1 171 ? -11.653 -15.583 8.269 1.00 90.81 171 ASP A C 1
ATOM 1324 O O . ASP A 1 171 ? -11.913 -16.065 7.169 1.00 90.81 171 ASP A O 1
ATOM 1328 N N . GLY A 1 172 ? -10.807 -16.199 9.104 1.00 92.06 172 GLY A N 1
ATOM 1329 C CA . GLY A 1 172 ? -10.149 -17.479 8.811 1.00 92.06 172 GLY A CA 1
ATOM 1330 C C . GLY A 1 172 ? -8.944 -17.395 7.863 1.00 92.06 172 GLY A C 1
ATOM 1331 O O . GLY A 1 172 ? -8.253 -18.397 7.685 1.00 92.06 172 GLY A O 1
ATOM 1332 N N . LYS A 1 173 ? -8.646 -16.217 7.309 1.00 96.44 173 LYS A N 1
ATOM 1333 C CA . LYS A 1 173 ? -7.467 -15.937 6.479 1.00 96.44 173 LYS A CA 1
ATOM 1334 C C . LYS A 1 173 ? -6.362 -15.247 7.272 1.00 96.44 173 LYS A C 1
ATOM 1336 O O . LYS A 1 173 ? -6.572 -14.779 8.388 1.00 96.44 173 LYS A O 1
ATOM 1341 N N . ARG A 1 174 ? -5.163 -15.205 6.695 1.00 97.38 174 ARG A N 1
ATOM 1342 C CA . ARG A 1 174 ? -3.921 -14.709 7.301 1.00 97.38 174 ARG A CA 1
ATOM 1343 C C . ARG A 1 174 ? -3.452 -13.451 6.569 1.00 97.38 174 ARG A C 1
ATOM 1345 O O . ARG A 1 174 ? -3.455 -13.432 5.341 1.00 97.38 174 ARG A O 1
ATOM 1352 N N . ALA A 1 175 ? -3.016 -12.429 7.296 1.00 95.19 175 ALA A N 1
ATOM 1353 C CA . ALA A 1 175 ? -2.449 -11.202 6.730 1.00 95.19 175 ALA A CA 1
ATOM 1354 C C . ALA A 1 175 ? -1.131 -10.828 7.417 1.00 95.19 175 ALA A C 1
ATOM 1356 O O . ALA A 1 175 ? -0.908 -11.178 8.577 1.00 95.19 175 ALA A O 1
ATOM 1357 N N . LEU A 1 176 ? -0.263 -10.109 6.703 1.00 94.38 176 LEU A N 1
ATOM 1358 C CA . LEU A 1 176 ? 1.070 -9.717 7.172 1.00 94.38 176 LEU A CA 1
ATOM 1359 C C . LEU A 1 176 ? 1.076 -8.249 7.593 1.00 94.38 176 LEU A C 1
ATOM 1361 O O . LEU A 1 176 ? 0.641 -7.380 6.837 1.00 94.38 176 LEU A O 1
ATOM 1365 N N . VAL A 1 177 ? 1.569 -7.980 8.799 1.00 93.31 177 VAL A N 1
ATOM 1366 C CA . VAL A 1 177 ? 1.670 -6.635 9.373 1.00 93.31 177 VAL A CA 1
ATOM 1367 C C . VAL A 1 177 ? 3.094 -6.428 9.867 1.00 93.31 177 VAL A C 1
ATOM 1369 O O . VAL A 1 177 ? 3.570 -7.200 10.692 1.00 93.31 177 VAL A O 1
ATOM 1372 N N . ASP A 1 178 ? 3.763 -5.384 9.399 1.00 90.06 178 ASP A N 1
ATOM 1373 C CA . ASP A 1 178 ? 5.065 -4.967 9.902 1.00 90.06 178 ASP A CA 1
ATOM 1374 C C . ASP A 1 178 ? 4.965 -3.595 10.571 1.00 90.06 178 ASP A C 1
ATOM 1376 O O . ASP A 1 178 ? 4.668 -2.590 9.930 1.00 90.06 178 ASP A O 1
ATOM 1380 N N . CYS A 1 179 ? 5.215 -3.577 11.880 1.00 86.12 179 CYS A N 1
ATOM 1381 C CA . CYS A 1 179 ? 5.270 -2.365 12.700 1.00 86.12 179 CYS A CA 1
ATOM 1382 C C . CYS A 1 179 ? 6.702 -1.806 12.812 1.00 86.12 179 CYS A C 1
ATOM 1384 O O . CYS A 1 179 ? 6.941 -0.829 13.527 1.00 86.12 179 CYS A O 1
ATOM 1386 N N . GLY A 1 180 ? 7.680 -2.469 12.189 1.00 71.81 180 GLY A N 1
ATOM 1387 C CA . GLY A 1 180 ? 9.077 -2.075 12.167 1.00 71.81 180 GLY A CA 1
ATOM 1388 C C . GLY A 1 180 ? 9.357 -0.979 11.136 1.00 71.81 180 GLY A C 1
ATOM 1389 O O . GLY A 1 180 ? 8.950 -1.058 9.985 1.00 71.81 180 GLY A O 1
ATOM 1390 N N . PHE A 1 181 ? 10.166 -0.002 11.549 1.00 61.25 181 PHE A N 1
ATOM 1391 C CA . PHE A 1 181 ? 10.875 0.982 10.716 1.00 61.25 181 PHE A CA 1
ATOM 1392 C C . PHE A 1 181 ? 10.238 2.350 10.383 1.00 61.25 181 PHE A C 1
ATOM 1394 O O . PHE A 1 181 ? 9.029 2.580 10.368 1.00 61.25 181 PHE A O 1
ATOM 1401 N N . GLU A 1 182 ? 11.165 3.293 10.169 1.00 47.31 182 GLU A N 1
ATOM 1402 C CA . GLU A 1 182 ? 11.031 4.748 10.087 1.00 47.31 182 GLU A CA 1
ATOM 1403 C C . GLU A 1 182 ? 10.432 5.234 8.763 1.00 47.31 182 GLU A C 1
ATOM 1405 O O . GLU A 1 182 ? 11.125 5.618 7.820 1.00 47.31 182 GLU A O 1
ATOM 1410 N N . LEU A 1 183 ? 9.110 5.318 8.697 1.00 44.06 183 LEU A N 1
ATOM 1411 C CA . LEU A 1 183 ? 8.490 6.204 7.720 1.00 44.06 183 LEU A CA 1
ATOM 1412 C C . LEU A 1 183 ? 8.489 7.640 8.248 1.00 44.06 183 LEU A C 1
ATOM 1414 O O . LEU A 1 183 ? 7.944 7.908 9.326 1.00 44.06 183 LEU A O 1
ATOM 1418 N N . LYS A 1 184 ? 9.002 8.567 7.424 1.00 41.19 184 LYS A N 1
ATOM 1419 C CA . LYS A 1 184 ? 8.531 9.963 7.363 1.00 41.19 184 LYS A CA 1
ATOM 1420 C C . LYS A 1 184 ? 7.038 9.926 6.996 1.00 41.19 184 LYS A C 1
ATOM 1422 O O . LYS A 1 184 ? 6.675 10.036 5.832 1.00 41.19 184 LYS A O 1
ATOM 1427 N N . PHE A 1 185 ? 6.197 9.607 7.969 1.00 42.50 185 PHE A N 1
ATOM 1428 C CA . PHE A 1 185 ? 4.752 9.464 7.833 1.00 42.50 185 PHE A CA 1
ATOM 1429 C C . PHE A 1 185 ? 4.107 10.803 8.123 1.00 42.50 185 PHE A C 1
ATOM 1431 O O . PHE A 1 185 ? 4.369 11.413 9.161 1.00 42.50 185 PHE A O 1
ATOM 1438 N N . GLU A 1 186 ? 3.256 11.228 7.207 1.00 43.12 186 GLU A N 1
ATOM 1439 C CA . GLU A 1 186 ? 2.325 12.312 7.451 1.00 43.12 186 GLU A CA 1
ATOM 1440 C C . GLU A 1 186 ? 1.140 11.726 8.238 1.00 43.12 186 GLU A C 1
ATOM 1442 O O . GLU A 1 186 ? 0.534 10.773 7.746 1.00 43.12 186 GLU A O 1
ATOM 1447 N N . PRO A 1 187 ? 0.815 12.245 9.438 1.00 37.75 187 PRO A N 1
ATOM 1448 C CA . PRO A 1 187 ? -0.213 11.684 10.328 1.00 37.75 187 PRO A CA 1
ATOM 1449 C C . PRO A 1 187 ? -1.596 11.498 9.681 1.00 37.75 187 PRO A C 1
ATOM 1451 O O . PRO A 1 187 ? -2.358 10.632 10.090 1.00 37.75 187 PRO A O 1
ATOM 1454 N N . ASN A 1 188 ? -1.873 12.222 8.593 1.00 37.44 188 ASN A N 1
ATOM 1455 C CA . ASN A 1 188 ? -3.189 12.286 7.956 1.00 37.44 188 ASN A CA 1
ATOM 1456 C C . ASN A 1 188 ? -3.343 11.377 6.716 1.00 37.44 188 ASN A C 1
ATOM 1458 O O . ASN A 1 188 ? -4.257 11.589 5.913 1.00 37.44 188 ASN A O 1
ATOM 1462 N N . ARG A 1 189 ? -2.442 10.408 6.485 1.00 40.72 189 ARG A N 1
ATOM 1463 C CA . ARG A 1 189 ? -2.471 9.537 5.290 1.00 40.72 189 ARG A CA 1
ATOM 1464 C C . ARG A 1 189 ? -2.337 8.05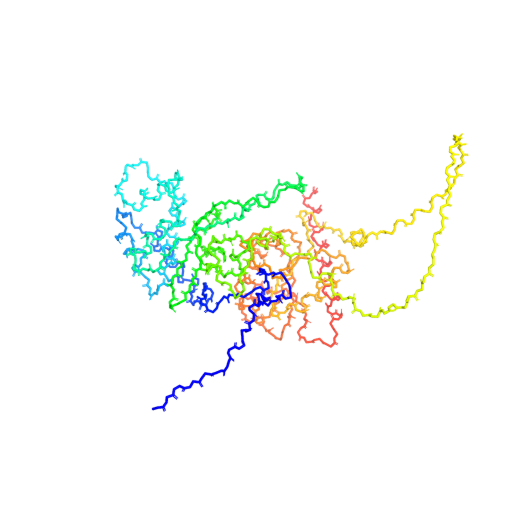6 5.640 1.00 40.72 189 ARG A C 1
ATOM 1466 O O . ARG A 1 189 ? -1.630 7.685 6.571 1.00 40.72 189 ARG A O 1
ATOM 1473 N N . MET A 1 190 ? -2.991 7.197 4.846 1.00 40.53 190 MET A N 1
ATOM 1474 C CA . MET A 1 190 ? -2.817 5.746 4.957 1.00 40.53 190 MET A CA 1
ATOM 1475 C C . MET A 1 190 ? -1.327 5.368 4.870 1.00 40.53 190 MET A C 1
ATOM 1477 O O . MET A 1 190 ? -0.601 5.941 4.049 1.00 40.53 190 MET A O 1
ATOM 1481 N N . PRO A 1 191 ? -0.867 4.389 5.673 1.00 43.09 191 PRO A N 1
ATOM 1482 C CA . PRO A 1 191 ? 0.490 3.870 5.571 1.00 43.09 191 PRO A CA 1
ATOM 1483 C C . PRO A 1 191 ? 0.778 3.373 4.143 1.00 43.09 191 PRO A C 1
ATOM 1485 O O . PRO A 1 191 ? -0.134 2.879 3.477 1.00 43.09 191 PRO A O 1
ATOM 1488 N N . PRO A 1 192 ? 2.031 3.454 3.660 1.00 47.41 192 PRO A N 1
ATOM 1489 C CA . PRO A 1 192 ? 2.442 2.795 2.426 1.00 47.41 192 PRO A CA 1
ATOM 1490 C C . PRO A 1 192 ? 2.018 1.322 2.418 1.00 47.41 192 PRO A C 1
ATOM 1492 O O . PRO A 1 192 ? 2.045 0.657 3.454 1.00 47.41 192 PRO A O 1
ATOM 1495 N N . VAL A 1 193 ? 1.697 0.816 1.225 1.00 47.91 193 VAL A N 1
ATOM 1496 C CA . VAL A 1 193 ? 1.121 -0.511 0.901 1.00 47.91 193 VAL A CA 1
ATOM 1497 C C . VAL A 1 193 ? 1.928 -1.719 1.442 1.00 47.91 193 VAL A C 1
ATOM 1499 O O . VAL A 1 193 ? 1.535 -2.868 1.278 1.00 47.91 193 VAL A O 1
ATOM 1502 N N . CYS A 1 194 ? 3.069 -1.489 2.093 1.00 55.53 194 CYS A N 1
ATOM 1503 C CA . CYS A 1 194 ? 4.016 -2.506 2.542 1.00 55.53 194 CYS A CA 1
ATOM 1504 C C . CYS A 1 194 ? 4.115 -2.704 4.065 1.00 55.53 194 CYS A C 1
ATOM 1506 O O . CYS A 1 194 ? 5.002 -3.442 4.487 1.00 55.53 194 CYS A O 1
ATOM 1508 N N . TYR A 1 195 ? 3.230 -2.114 4.879 1.00 70.06 195 TYR A N 1
ATOM 1509 C CA . TYR A 1 195 ? 3.292 -2.270 6.344 1.00 70.06 195 TYR A CA 1
ATOM 1510 C C . TYR A 1 195 ? 2.037 -2.867 6.980 1.00 70.06 195 TYR A C 1
ATOM 1512 O O . TYR A 1 195 ? 2.149 -3.774 7.797 1.00 70.06 195 TYR A O 1
ATOM 1520 N N . PHE A 1 196 ? 0.839 -2.410 6.618 1.00 85.25 196 PHE A N 1
ATOM 1521 C CA . PHE A 1 196 ? -0.396 -2.909 7.223 1.00 85.25 196 PHE A CA 1
ATOM 1522 C C . PHE A 1 196 ? -1.149 -3.824 6.261 1.00 85.25 196 PHE A C 1
ATOM 1524 O O . PHE A 1 196 ? -1.584 -3.372 5.204 1.00 85.25 196 PHE A O 1
ATOM 1531 N N . MET A 1 197 ? -1.321 -5.093 6.648 1.00 86.38 197 MET A N 1
ATOM 1532 C CA . MET A 1 197 ? -2.017 -6.117 5.858 1.00 86.38 197 MET A CA 1
ATOM 1533 C C . MET A 1 197 ? -1.550 -6.124 4.398 1.00 86.38 197 MET A C 1
ATOM 1535 O O . MET A 1 197 ? -2.350 -6.066 3.464 1.00 86.38 197 MET A O 1
ATOM 1539 N N . SER A 1 198 ? -0.230 -6.141 4.228 1.00 81.00 198 SER A N 1
ATOM 1540 C CA . SER A 1 198 ? 0.446 -6.021 2.940 1.00 81.00 198 SER A CA 1
ATOM 1541 C C . SER A 1 198 ? 0.119 -7.197 2.028 1.00 81.00 198 SER A C 1
ATOM 1543 O O . SER A 1 198 ? 0.050 -8.342 2.483 1.00 81.00 198 SER A O 1
ATOM 1545 N N . LEU A 1 199 ? 0.005 -6.941 0.721 1.00 81.94 199 LEU A N 1
ATOM 1546 C CA . LEU A 1 199 ? -0.096 -8.019 -0.261 1.00 81.94 199 LEU A CA 1
ATOM 1547 C C . LEU A 1 199 ? 1.141 -8.939 -0.146 1.00 81.94 199 LEU A C 1
ATOM 1549 O O . LEU A 1 199 ? 2.267 -8.429 -0.220 1.00 81.94 199 LEU A O 1
ATOM 1553 N N . PRO A 1 200 ? 0.980 -10.271 -0.004 1.00 88.94 200 PRO A N 1
ATOM 1554 C CA . PRO A 1 200 ? 2.101 -11.185 0.233 1.00 88.94 200 PRO A CA 1
ATOM 1555 C C . PRO A 1 200 ? 3.235 -11.092 -0.792 1.00 88.94 200 PRO A C 1
ATOM 1557 O O . PRO A 1 200 ? 4.409 -11.113 -0.428 1.00 88.94 200 PRO A O 1
ATOM 1560 N N . THR A 1 201 ? 2.899 -10.909 -2.071 1.00 82.56 201 THR A N 1
ATOM 1561 C CA . THR A 1 201 ? 3.877 -10.774 -3.164 1.00 82.56 201 THR A CA 1
ATOM 1562 C C . THR A 1 201 ? 4.718 -9.502 -3.048 1.00 82.56 201 THR A C 1
ATOM 1564 O O . THR A 1 201 ? 5.879 -9.489 -3.452 1.00 82.56 201 THR A O 1
ATOM 1567 N N . HIS A 1 202 ? 4.181 -8.428 -2.459 1.00 79.25 202 HIS A N 1
ATOM 1568 C CA . HIS A 1 202 ? 4.947 -7.211 -2.172 1.00 79.25 202 HIS A CA 1
ATOM 1569 C C . HIS A 1 202 ? 5.810 -7.395 -0.936 1.00 79.25 202 HIS A C 1
ATOM 1571 O O . HIS A 1 202 ? 6.979 -7.014 -0.936 1.00 79.25 202 HIS A O 1
ATOM 1577 N N . PHE A 1 203 ? 5.244 -8.012 0.100 1.00 84.56 203 PHE A N 1
ATOM 1578 C CA . PHE A 1 203 ? 5.933 -8.249 1.361 1.00 84.56 203 PHE A CA 1
ATOM 1579 C C . PHE A 1 203 ? 7.179 -9.130 1.166 1.00 84.56 203 PHE A C 1
ATOM 1581 O O . PHE A 1 203 ? 8.256 -8.804 1.667 1.00 84.56 203 PHE A O 1
ATOM 1588 N N . ALA A 1 204 ? 7.073 -10.165 0.326 1.00 86.38 204 ALA A N 1
ATOM 1589 C CA . ALA A 1 204 ? 8.154 -11.095 -0.008 1.00 86.38 204 ALA A CA 1
ATOM 1590 C C . ALA A 1 204 ? 9.368 -10.458 -0.720 1.00 86.38 204 ALA A C 1
ATOM 1592 O O . ALA A 1 204 ? 10.434 -11.070 -0.796 1.00 86.38 204 ALA A O 1
ATOM 1593 N N . LYS A 1 205 ? 9.251 -9.225 -1.235 1.00 81.31 205 LYS A N 1
ATOM 1594 C CA . LYS A 1 205 ? 10.377 -8.513 -1.872 1.00 81.31 205 LYS A CA 1
ATOM 1595 C C . LYS A 1 205 ? 11.430 -8.080 -0.858 1.00 81.31 205 LYS A C 1
ATOM 1597 O O . LYS A 1 205 ? 12.623 -8.048 -1.181 1.00 81.31 205 LYS A O 1
ATOM 1602 N N . THR A 1 206 ? 10.983 -7.746 0.350 1.00 79.31 206 THR A N 1
ATOM 1603 C CA . THR A 1 206 ? 11.815 -7.201 1.427 1.00 79.31 206 THR A CA 1
ATOM 1604 C C . THR A 1 206 ? 11.888 -8.113 2.643 1.00 79.31 206 THR A C 1
ATOM 1606 O O . THR A 1 206 ? 12.894 -8.044 3.343 1.00 79.31 206 THR A O 1
ATOM 1609 N N . HIS A 1 207 ? 10.907 -8.996 2.852 1.00 89.31 207 HIS A N 1
ATOM 1610 C CA . HIS A 1 207 ? 10.804 -9.878 4.015 1.00 89.31 207 HIS A CA 1
ATOM 1611 C C . HIS A 1 207 ? 10.906 -11.350 3.628 1.00 89.31 207 HIS A C 1
ATOM 1613 O O . HIS A 1 207 ? 10.242 -11.813 2.701 1.00 89.31 207 HIS A O 1
ATOM 1619 N N . PHE A 1 208 ? 11.687 -12.107 4.391 1.00 93.00 208 PHE A N 1
ATOM 1620 C CA . PHE A 1 208 ? 11.814 -13.550 4.248 1.00 93.00 208 PHE A CA 1
ATOM 1621 C C . PHE A 1 208 ? 11.708 -14.226 5.620 1.00 93.00 208 PHE A C 1
ATOM 1623 O O . PHE A 1 208 ? 12.638 -14.089 6.418 1.00 93.00 208 PHE A O 1
ATOM 1630 N N . PRO A 1 209 ? 10.600 -14.922 5.933 1.00 96.12 209 PRO A N 1
ATOM 1631 C CA . PRO A 1 209 ? 10.415 -15.563 7.232 1.00 96.12 209 PRO A CA 1
ATOM 1632 C C . PRO A 1 209 ? 11.330 -16.779 7.410 1.00 96.12 209 PRO A C 1
ATOM 1634 O O . PRO A 1 209 ? 11.656 -17.465 6.438 1.00 96.12 209 PRO A O 1
ATOM 1637 N N . ASP A 1 210 ? 11.682 -17.080 8.662 1.00 95.44 210 ASP A N 1
ATOM 1638 C CA . ASP A 1 210 ? 12.439 -18.288 9.019 1.00 95.44 210 ASP A CA 1
ATOM 1639 C C . ASP A 1 210 ? 11.653 -19.568 8.670 1.00 95.44 210 ASP A C 1
ATOM 1641 O O . ASP A 1 210 ? 12.216 -20.521 8.130 1.00 95.44 210 ASP A O 1
ATOM 1645 N N . ASP A 1 211 ? 10.336 -19.567 8.913 1.00 95.94 211 ASP A N 1
ATOM 1646 C CA . ASP A 1 211 ? 9.410 -20.593 8.425 1.00 95.94 211 ASP A CA 1
ATOM 1647 C C . ASP A 1 211 ? 8.664 -20.101 7.171 1.00 95.94 211 ASP A C 1
ATOM 1649 O O . ASP A 1 211 ? 7.902 -19.128 7.189 1.00 95.94 211 ASP A O 1
ATOM 1653 N N . LYS A 1 212 ? 8.859 -20.824 6.061 1.00 93.75 212 LYS A N 1
ATOM 1654 C CA . LYS A 1 212 ? 8.273 -20.525 4.747 1.00 93.75 212 LYS A CA 1
ATOM 1655 C C . LYS A 1 212 ? 6.742 -20.507 4.757 1.00 93.75 212 LYS A C 1
ATOM 1657 O O . LYS A 1 212 ? 6.153 -19.821 3.922 1.00 93.75 212 LYS A O 1
ATOM 1662 N N . SER A 1 213 ? 6.090 -21.179 5.710 1.00 94.50 213 SER A N 1
ATOM 1663 C CA . SER A 1 213 ? 4.627 -21.176 5.857 1.00 94.50 213 SER A CA 1
ATOM 1664 C C . SER A 1 213 ? 4.046 -19.773 6.101 1.00 94.50 213 SER A C 1
ATOM 1666 O O . SER A 1 213 ? 2.846 -19.551 5.901 1.00 94.50 213 SER A O 1
ATOM 1668 N N . HIS A 1 214 ? 4.881 -18.815 6.517 1.00 96.25 214 HIS A N 1
ATOM 1669 C CA . HIS A 1 214 ? 4.521 -17.415 6.745 1.00 96.25 214 HIS A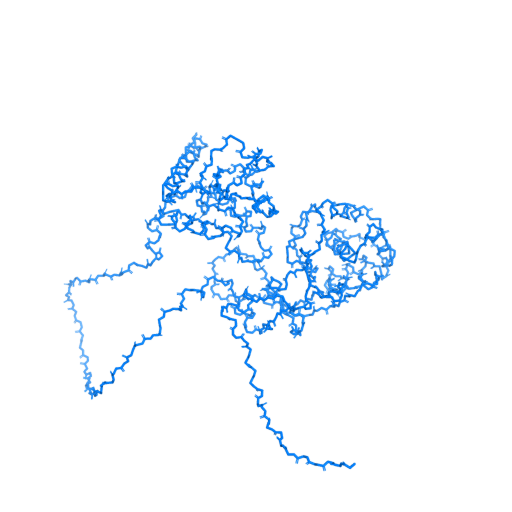 CA 1
ATOM 1670 C C . HIS A 1 214 ? 4.741 -16.501 5.534 1.00 96.25 214 HIS A C 1
ATOM 1672 O O . HIS A 1 214 ? 4.483 -15.306 5.635 1.00 96.25 214 HIS A O 1
ATOM 1678 N N . GLN A 1 215 ? 5.193 -17.021 4.387 1.00 94.56 215 GLN A N 1
ATOM 1679 C CA . GLN A 1 215 ? 5.308 -16.212 3.164 1.00 94.56 215 GLN A CA 1
ATOM 1680 C C . GLN A 1 215 ? 3.940 -15.847 2.578 1.00 94.56 215 GLN A C 1
ATOM 1682 O O . GLN A 1 215 ? 3.816 -14.817 1.926 1.00 94.56 215 GLN A O 1
ATOM 1687 N N . LEU A 1 216 ? 2.920 -16.685 2.814 1.00 95.44 216 LEU A N 1
ATOM 1688 C CA . LEU A 1 216 ? 1.564 -16.534 2.269 1.00 95.44 216 LEU A CA 1
ATOM 1689 C C . LEU A 1 216 ? 1.526 -16.422 0.732 1.00 95.44 216 LEU A C 1
ATOM 1691 O O . LEU A 1 216 ? 0.696 -15.710 0.169 1.00 95.44 216 LEU A O 1
ATOM 1695 N N . LEU A 1 217 ? 2.423 -17.144 0.059 1.00 91.31 217 LEU A N 1
ATOM 1696 C CA . LEU A 1 217 ? 2.511 -17.239 -1.398 1.00 91.31 217 LEU A CA 1
ATOM 1697 C C . LEU A 1 217 ? 1.966 -18.583 -1.888 1.00 91.31 217 LEU A C 1
ATOM 1699 O O . LEU A 1 217 ? 2.049 -19.583 -1.174 1.00 91.31 217 LEU A O 1
ATOM 1703 N N . GLU A 1 218 ? 1.424 -18.605 -3.104 1.00 90.88 218 GLU A N 1
ATOM 1704 C CA . GLU A 1 218 ? 0.986 -19.826 -3.788 1.00 90.88 218 GLU A CA 1
ATOM 1705 C C . GLU A 1 218 ? 2.161 -20.795 -3.970 1.00 90.88 218 GLU A C 1
ATOM 1707 O O . GLU A 1 218 ? 2.034 -21.985 -3.683 1.00 90.88 218 GLU A O 1
ATOM 1712 N N . VAL A 1 219 ? 3.329 -20.267 -4.351 1.00 90.62 219 VAL A N 1
ATOM 1713 C CA . VAL A 1 219 ? 4.582 -21.024 -4.444 1.00 90.62 219 VAL A CA 1
ATOM 1714 C C . VAL A 1 219 ? 5.601 -20.457 -3.458 1.00 90.62 219 VAL A C 1
ATOM 1716 O O . VAL A 1 219 ? 5.895 -19.264 -3.471 1.00 90.62 219 VAL A O 1
ATOM 1719 N N . SER A 1 220 ? 6.174 -21.305 -2.600 1.00 92.25 220 SER A N 1
ATOM 1720 C CA . SER A 1 220 ? 7.179 -20.866 -1.622 1.00 92.25 220 SER A CA 1
ATOM 1721 C C . SER A 1 220 ? 8.485 -20.441 -2.294 1.00 92.25 220 SER A C 1
ATOM 1723 O O . SER A 1 220 ? 9.125 -21.219 -3.000 1.00 92.25 220 SER A O 1
ATOM 1725 N N . VAL A 1 221 ? 8.930 -19.227 -1.993 1.00 90.88 221 VAL A N 1
ATOM 1726 C CA . VAL A 1 221 ? 10.209 -18.670 -2.431 1.00 90.88 221 VAL A CA 1
ATOM 1727 C C . VAL A 1 221 ? 11.336 -19.223 -1.557 1.00 90.88 221 VAL A C 1
ATOM 1729 O O . VAL A 1 221 ? 11.214 -19.366 -0.336 1.00 90.88 221 VAL A O 1
ATOM 1732 N N . THR A 1 222 ? 12.467 -19.548 -2.174 1.00 92.75 222 THR A N 1
ATOM 1733 C CA . THR A 1 222 ? 13.675 -20.003 -1.472 1.00 92.75 222 THR A CA 1
ATOM 1734 C C . THR A 1 222 ? 14.533 -18.831 -0.993 1.00 92.75 222 THR A C 1
ATOM 1736 O O . THR A 1 222 ? 14.481 -17.732 -1.540 1.00 92.75 222 THR A O 1
ATOM 1739 N N . LEU A 1 223 ? 15.398 -19.069 -0.002 1.00 89.81 223 LEU A N 1
ATOM 1740 C CA . LEU A 1 223 ? 16.330 -18.045 0.481 1.00 89.81 223 LEU A CA 1
ATOM 1741 C C . LEU A 1 223 ? 17.288 -17.561 -0.622 1.00 89.81 223 LEU A C 1
ATOM 1743 O O . LEU A 1 223 ? 17.639 -16.385 -0.657 1.00 89.81 223 LEU A O 1
ATOM 1747 N N . SER A 1 224 ? 17.696 -18.458 -1.528 1.00 86.31 224 SER A N 1
ATOM 1748 C CA . SER A 1 224 ? 18.532 -18.110 -2.682 1.00 86.31 224 SER A CA 1
ATOM 1749 C C . SER A 1 224 ? 17.802 -17.135 -3.607 1.00 86.31 224 SER A C 1
ATOM 1751 O O . SER A 1 224 ? 18.324 -16.055 -3.860 1.00 86.31 224 SER A O 1
ATOM 1753 N N . GLN A 1 225 ? 16.559 -17.450 -3.992 1.00 88.06 225 GLN A N 1
ATOM 1754 C CA . GLN A 1 225 ? 15.712 -16.574 -4.811 1.00 88.06 225 GLN A CA 1
ATOM 1755 C C . GLN A 1 225 ? 15.428 -15.231 -4.125 1.00 88.06 225 GLN A C 1
ATOM 1757 O O . GLN A 1 225 ? 15.466 -14.183 -4.765 1.00 88.06 225 GLN A O 1
ATOM 1762 N N . PHE A 1 226 ? 15.186 -15.238 -2.810 1.00 87.00 226 PHE A N 1
ATOM 1763 C CA . PHE A 1 226 ? 15.033 -14.011 -2.033 1.00 87.00 226 PHE A CA 1
ATOM 1764 C C . PHE A 1 226 ? 16.299 -13.155 -2.071 1.00 87.00 226 PHE A C 1
ATOM 1766 O O . PHE A 1 226 ? 16.214 -11.960 -2.342 1.00 87.00 226 PHE A O 1
ATOM 1773 N N . ARG A 1 227 ? 17.481 -13.733 -1.842 1.00 83.94 227 ARG A N 1
ATOM 1774 C CA . ARG A 1 227 ? 18.754 -12.993 -1.858 1.00 83.94 227 ARG A CA 1
ATOM 1775 C C . ARG A 1 227 ? 19.127 -12.494 -3.250 1.00 83.94 227 ARG A C 1
ATOM 1777 O O . ARG A 1 227 ? 19.592 -11.366 -3.367 1.00 83.94 227 ARG A O 1
ATOM 1784 N N . SER A 1 228 ? 18.889 -13.299 -4.285 1.00 77.12 228 SER A N 1
ATOM 1785 C CA . SER A 1 228 ? 19.179 -12.945 -5.678 1.00 77.12 228 SER A CA 1
ATOM 1786 C C . SER A 1 228 ? 18.190 -11.936 -6.262 1.00 77.12 228 SER A C 1
ATOM 1788 O O . SER A 1 228 ? 18.454 -11.370 -7.318 1.00 77.12 228 SER A O 1
ATOM 1790 N N . HIS A 1 229 ? 17.055 -11.695 -5.600 1.00 73.31 229 HIS A N 1
ATOM 1791 C CA . HIS A 1 229 ? 16.102 -10.665 -5.998 1.00 73.31 229 HIS A CA 1
ATOM 1792 C C . HIS A 1 229 ? 16.671 -9.257 -5.726 1.00 73.31 229 HIS A C 1
ATOM 1794 O O . HIS A 1 229 ? 16.376 -8.630 -4.700 1.00 73.31 229 HIS A O 1
ATOM 1800 N N . GLY A 1 230 ? 17.496 -8.767 -6.651 1.00 56.38 230 GLY A N 1
ATOM 1801 C CA . GLY A 1 230 ? 17.735 -7.346 -6.912 1.00 56.38 230 GLY A CA 1
ATOM 1802 C C . GLY A 1 230 ? 16.765 -6.910 -8.007 1.00 56.38 230 GLY A C 1
ATOM 1803 O O . GLY A 1 230 ? 16.619 -7.653 -8.970 1.00 56.38 230 GLY A O 1
ATOM 1804 N N . SER A 1 231 ? 16.040 -5.802 -7.800 1.00 53.16 231 SER A N 1
ATOM 1805 C CA . SER A 1 231 ? 14.981 -5.251 -8.675 1.00 53.16 231 SER A CA 1
ATOM 1806 C C . SER A 1 231 ? 14.847 -5.969 -10.029 1.00 53.16 231 SER A C 1
ATOM 1808 O O . SER A 1 231 ? 15.673 -5.742 -10.911 1.00 53.16 231 SER A O 1
ATOM 1810 N N . CYS A 1 232 ? 13.863 -6.870 -10.172 1.00 42.72 232 CYS A N 1
ATOM 1811 C CA . CYS A 1 232 ? 13.632 -7.662 -11.389 1.00 42.72 232 CYS A CA 1
ATOM 1812 C C . CYS A 1 232 ? 13.395 -6.721 -12.600 1.00 42.72 232 CYS A C 1
ATOM 1814 O O . CYS A 1 232 ? 12.262 -6.362 -12.891 1.00 42.72 232 CYS A O 1
ATOM 1816 N N . LEU A 1 233 ? 14.476 -6.291 -13.267 1.00 38.00 233 LEU A N 1
ATOM 1817 C CA . LEU A 1 233 ? 14.498 -5.395 -14.436 1.00 38.00 233 LEU A CA 1
ATOM 1818 C C . LEU A 1 233 ? 15.350 -5.947 -15.600 1.00 38.00 233 LEU A C 1
ATOM 1820 O O . LEU A 1 233 ? 15.523 -5.260 -16.597 1.00 38.00 233 LEU A O 1
ATOM 1824 N N . ALA A 1 234 ? 15.874 -7.179 -15.522 1.00 30.64 234 ALA A N 1
ATOM 1825 C CA . ALA A 1 234 ? 16.860 -7.662 -16.505 1.00 30.64 234 ALA A CA 1
ATOM 1826 C C . ALA A 1 234 ? 16.565 -9.017 -17.183 1.00 30.64 234 ALA A C 1
ATOM 1828 O O . ALA A 1 234 ? 17.262 -9.375 -18.128 1.00 30.64 234 ALA A O 1
ATOM 1829 N N . SER A 1 235 ? 15.556 -9.791 -16.766 1.00 29.75 235 SER A N 1
ATOM 1830 C CA . SER A 1 235 ? 15.414 -11.193 -17.213 1.00 29.75 235 SER A CA 1
ATOM 1831 C C . SER A 1 235 ? 14.291 -11.494 -18.217 1.00 29.75 235 SER A C 1
ATOM 1833 O O . SER A 1 235 ? 14.164 -12.643 -18.622 1.00 29.75 235 SER A O 1
ATOM 1835 N N . SER A 1 236 ? 13.537 -10.505 -18.715 1.00 29.39 236 SER A N 1
ATOM 1836 C CA . SER A 1 236 ? 12.593 -10.727 -19.838 1.00 29.39 236 SER A CA 1
ATOM 1837 C C . SER A 1 236 ? 13.194 -10.497 -21.237 1.00 29.39 236 SER A C 1
ATOM 1839 O O . SER A 1 236 ? 12.499 -10.673 -22.231 1.00 29.39 236 SER A O 1
ATOM 1841 N N . ALA A 1 237 ? 14.484 -10.149 -21.350 1.00 27.41 237 ALA A N 1
ATOM 1842 C CA . ALA A 1 237 ? 15.126 -9.845 -22.638 1.00 27.41 237 ALA A CA 1
ATOM 1843 C C . ALA A 1 237 ? 15.890 -11.019 -23.290 1.00 27.41 237 ALA A C 1
ATOM 1845 O O . ALA A 1 237 ? 16.491 -10.841 -24.347 1.00 27.41 237 ALA A O 1
ATOM 1846 N N . ARG A 1 238 ? 15.892 -12.229 -22.714 1.00 31.02 238 ARG A N 1
ATOM 1847 C CA . ARG A 1 238 ? 16.504 -13.406 -23.361 1.00 31.02 238 ARG A CA 1
ATOM 1848 C C . ARG A 1 238 ? 15.594 -14.614 -23.266 1.00 31.02 238 ARG A C 1
ATOM 1850 O O . ARG A 1 238 ? 15.492 -15.238 -22.217 1.00 31.02 238 ARG A O 1
ATOM 1857 N N . GLY A 1 239 ? 14.976 -14.963 -24.388 1.00 24.16 239 GLY A N 1
ATOM 1858 C CA . GLY A 1 239 ? 14.269 -16.229 -24.502 1.00 24.16 239 GLY A CA 1
ATOM 1859 C C . GLY A 1 239 ? 13.381 -16.359 -25.727 1.00 24.16 239 GLY A C 1
ATOM 1860 O O . GLY A 1 239 ? 12.198 -16.591 -25.541 1.00 24.16 239 GLY A O 1
ATOM 1861 N N . LYS A 1 240 ? 13.935 -16.250 -26.946 1.00 28.86 240 LYS A N 1
ATOM 1862 C CA . LYS A 1 240 ? 13.477 -17.009 -28.131 1.00 28.86 240 LYS A CA 1
ATOM 1863 C C . LYS A 1 240 ? 14.622 -17.158 -29.140 1.00 28.86 240 LYS A C 1
ATOM 1865 O O . LYS A 1 240 ? 14.789 -16.318 -30.011 1.00 28.86 240 LYS A O 1
ATOM 1870 N N . SER A 1 241 ? 15.398 -18.230 -29.016 1.00 24.41 241 SER A N 1
ATOM 1871 C CA . SER A 1 241 ? 15.881 -18.985 -30.177 1.00 24.41 241 SER A CA 1
ATOM 1872 C C . SER A 1 241 ? 16.422 -20.328 -29.695 1.00 24.41 241 SER A C 1
ATOM 1874 O O . SER A 1 241 ? 17.485 -20.403 -29.085 1.00 24.41 241 SER A O 1
ATOM 1876 N N . ALA A 1 242 ? 15.636 -21.374 -29.914 1.00 25.62 242 ALA A N 1
ATOM 1877 C CA . ALA A 1 242 ? 16.104 -22.747 -29.970 1.00 25.62 242 ALA A CA 1
ATOM 1878 C C . ALA A 1 242 ? 15.147 -23.498 -30.897 1.00 25.62 242 ALA A C 1
ATOM 1880 O O . ALA A 1 242 ? 14.069 -23.902 -30.470 1.00 25.62 242 ALA A O 1
ATOM 1881 N N . ALA A 1 243 ? 15.525 -23.619 -32.165 1.00 25.56 243 ALA A N 1
ATOM 1882 C CA . ALA A 1 243 ? 15.167 -24.732 -33.036 1.00 25.56 243 ALA A CA 1
ATOM 1883 C C . ALA A 1 243 ? 16.039 -24.664 -34.298 1.00 25.56 243 ALA A C 1
ATOM 1885 O O . ALA A 1 243 ? 16.233 -23.578 -34.833 1.00 25.56 243 ALA A O 1
ATOM 1886 N N . GLU A 1 244 ? 16.485 -25.843 -34.744 1.00 26.77 244 GLU A N 1
ATOM 1887 C CA . GLU A 1 244 ? 17.236 -26.145 -35.977 1.00 26.77 244 GLU A CA 1
ATOM 1888 C C . GLU A 1 244 ? 18.745 -25.863 -35.865 1.00 26.77 244 GLU A C 1
ATOM 1890 O O . GLU A 1 244 ? 19.175 -24.752 -35.599 1.00 26.77 244 GLU A O 1
ATOM 1895 N N . GLY A 1 245 ? 19.672 -26.808 -36.002 1.00 25.47 245 GLY A N 1
ATOM 1896 C CA . GLY A 1 245 ? 19.656 -28.187 -36.478 1.00 25.47 245 GLY A CA 1
ATOM 1897 C C . GLY A 1 245 ? 21.052 -28.425 -37.061 1.00 25.47 245 GLY A C 1
ATOM 1898 O O . GLY A 1 245 ? 21.347 -27.941 -38.147 1.00 25.47 245 GLY A O 1
ATOM 1899 N N . SER A 1 246 ? 21.953 -29.075 -36.323 1.00 21.05 246 SER A N 1
ATOM 1900 C CA . SER A 1 246 ? 23.317 -29.345 -36.803 1.00 21.05 246 SER A CA 1
ATOM 1901 C C . SER A 1 246 ? 23.364 -30.619 -37.648 1.00 21.05 246 SER A C 1
ATOM 1903 O O . SER A 1 246 ? 22.782 -31.626 -37.242 1.00 21.05 246 SER A O 1
ATOM 1905 N N . PRO A 1 247 ? 24.180 -30.650 -38.714 1.00 27.30 247 PRO A N 1
ATOM 1906 C CA . PRO A 1 247 ? 24.908 -31.845 -39.082 1.00 27.30 247 PRO A CA 1
ATOM 1907 C C . PRO A 1 247 ? 26.405 -31.685 -38.781 1.00 27.30 247 PRO A C 1
ATOM 1909 O O . PRO A 1 247 ? 27.026 -30.653 -39.022 1.00 27.30 247 PRO A O 1
ATOM 1912 N N . VAL A 1 248 ? 26.937 -32.766 -38.226 1.00 26.11 248 VAL A N 1
ATOM 1913 C CA . VAL A 1 248 ? 28.335 -33.067 -37.908 1.00 26.11 248 VAL A CA 1
ATOM 1914 C C . VAL A 1 248 ? 29.194 -33.091 -39.174 1.00 26.11 248 VAL A C 1
ATOM 1916 O O . VAL A 1 248 ? 28.751 -33.671 -40.165 1.00 26.11 248 VAL A O 1
ATOM 1919 N N . LYS A 1 249 ? 30.432 -32.577 -39.101 1.00 25.19 249 LYS A N 1
ATOM 1920 C CA . LYS A 1 249 ? 31.616 -33.173 -39.749 1.00 25.19 249 LYS A CA 1
ATOM 1921 C C . LYS A 1 249 ? 32.891 -32.884 -38.952 1.00 25.19 249 LYS A C 1
ATOM 1923 O O . LYS A 1 249 ? 33.112 -31.762 -38.503 1.00 25.19 249 LYS A O 1
ATOM 1928 N N . ASP A 1 250 ? 33.659 -33.952 -38.795 1.00 23.39 250 ASP A N 1
ATOM 1929 C CA . ASP A 1 250 ? 34.992 -34.080 -38.218 1.00 23.39 250 ASP A CA 1
ATOM 1930 C C . ASP A 1 250 ? 36.068 -33.302 -39.000 1.00 23.39 250 ASP A C 1
ATOM 1932 O O . ASP A 1 250 ? 35.919 -33.101 -40.202 1.00 23.39 250 ASP A O 1
ATOM 1936 N N . GLU A 1 251 ? 37.144 -32.890 -38.314 1.00 25.81 251 GLU A N 1
ATOM 1937 C CA . GLU A 1 251 ? 38.546 -33.299 -38.577 1.00 25.81 251 GLU A CA 1
ATOM 1938 C C . GLU A 1 251 ? 39.592 -32.303 -38.014 1.00 25.81 251 GLU A C 1
ATOM 1940 O O . GLU A 1 251 ? 39.613 -31.116 -38.321 1.00 25.81 251 GLU A O 1
ATOM 1945 N N . GLU A 1 252 ? 40.432 -32.864 -37.136 1.00 24.42 252 GLU A N 1
ATOM 1946 C CA . GLU A 1 252 ? 41.893 -32.739 -36.983 1.00 24.42 252 GLU A CA 1
ATOM 1947 C C . GLU A 1 252 ? 42.645 -31.391 -36.832 1.00 24.42 252 GLU A C 1
ATOM 1949 O O . GLU A 1 252 ? 42.603 -30.462 -37.630 1.00 24.42 252 GLU A O 1
ATOM 1954 N N . LYS A 1 253 ? 43.477 -31.390 -35.778 1.00 22.78 253 LYS A N 1
ATOM 1955 C CA . LYS A 1 253 ? 44.639 -30.528 -35.473 1.00 22.78 253 LYS A CA 1
ATOM 1956 C C . LYS A 1 253 ? 45.901 -31.186 -36.081 1.00 22.78 253 LYS A C 1
ATOM 1958 O O . LYS A 1 253 ? 45.897 -32.414 -36.171 1.00 22.78 253 LYS A O 1
ATOM 1963 N N . PRO A 1 254 ? 47.008 -30.470 -36.388 1.00 29.23 254 PRO A N 1
ATOM 1964 C CA . PRO A 1 254 ? 48.063 -30.246 -35.368 1.00 29.23 254 PRO A CA 1
ATOM 1965 C C . PRO A 1 254 ? 48.841 -28.907 -35.521 1.00 29.23 254 PRO A C 1
ATOM 1967 O O . PRO A 1 254 ? 48.944 -28.348 -36.602 1.00 29.23 254 PRO A O 1
ATOM 1970 N N . GLU A 1 255 ? 49.166 -28.208 -34.425 1.00 25.09 255 GLU A N 1
ATOM 1971 C CA . GLU A 1 255 ? 50.516 -28.024 -33.825 1.00 25.09 255 GLU A CA 1
ATOM 1972 C C . GLU A 1 255 ? 51.682 -27.616 -34.750 1.00 25.09 255 GLU A C 1
ATOM 1974 O O . GLU A 1 255 ? 52.140 -28.427 -35.540 1.00 25.09 255 GLU A O 1
ATOM 1979 N N . GLU A 1 256 ? 52.290 -26.443 -34.487 1.00 25.56 256 GLU A N 1
ATOM 1980 C CA . GLU A 1 256 ? 53.755 -26.264 -34.513 1.00 25.56 256 GLU A CA 1
ATOM 1981 C C . GLU A 1 256 ? 54.236 -25.022 -33.720 1.00 25.56 256 GLU A C 1
ATOM 1983 O O . GLU A 1 256 ? 53.452 -24.148 -33.351 1.00 25.56 256 GLU A O 1
ATOM 1988 N N . ARG A 1 257 ? 55.528 -25.020 -33.357 1.00 26.34 257 ARG A N 1
ATOM 1989 C CA . ARG A 1 257 ? 56.166 -24.319 -32.219 1.00 26.34 257 ARG A CA 1
ATOM 1990 C C . ARG A 1 257 ? 56.870 -22.994 -32.596 1.00 26.34 257 ARG A C 1
ATOM 1992 O O . ARG A 1 257 ? 57.297 -22.799 -33.723 1.00 26.34 257 ARG A O 1
ATOM 1999 N N . HIS A 1 258 ? 57.048 -22.140 -31.577 1.00 28.75 258 HIS A N 1
ATOM 2000 C CA . HIS A 1 258 ? 57.930 -20.951 -31.420 1.00 28.75 258 HIS A CA 1
ATOM 2001 C C . HIS A 1 258 ? 59.382 -21.088 -31.968 1.00 28.75 258 HIS A C 1
ATOM 2003 O O . HIS A 1 258 ? 59.821 -22.235 -32.057 1.00 28.75 258 HIS A O 1
ATOM 2009 N N . PRO A 1 259 ? 60.191 -20.002 -32.216 1.00 34.03 259 PRO A N 1
ATOM 2010 C CA . PRO A 1 259 ? 60.427 -18.876 -31.273 1.00 34.03 259 PRO A CA 1
ATOM 2011 C C . PRO A 1 259 ? 60.841 -17.455 -31.793 1.00 34.03 259 PRO A C 1
ATOM 2013 O O . PRO A 1 259 ? 61.285 -17.251 -32.912 1.00 34.03 259 PRO A O 1
ATOM 2016 N N . SER A 1 260 ? 60.705 -16.482 -30.873 1.00 26.66 260 SER A N 1
ATOM 2017 C CA . SER A 1 260 ? 61.401 -15.186 -30.634 1.00 26.66 260 SER A CA 1
ATOM 2018 C C . SER A 1 260 ? 62.184 -14.410 -31.724 1.00 26.66 260 SER A C 1
ATOM 2020 O O . SER A 1 260 ? 63.187 -14.895 -32.240 1.00 26.66 260 SER A O 1
ATOM 2022 N N . GLY A 1 261 ? 61.900 -13.099 -31.841 1.00 26.92 261 GLY A N 1
ATOM 2023 C CA . GLY A 1 261 ? 62.790 -12.065 -32.413 1.00 26.92 261 GLY A CA 1
ATOM 2024 C C . GLY A 1 261 ? 62.238 -10.632 -32.237 1.00 26.92 261 GLY A C 1
ATOM 2025 O O . GLY A 1 261 ? 61.038 -10.427 -32.342 1.00 26.92 261 GLY A O 1
ATOM 2026 N N . LYS A 1 262 ? 63.094 -9.655 -31.898 1.00 28.12 262 LYS A N 1
ATOM 2027 C CA . LYS A 1 262 ? 62.770 -8.274 -31.457 1.00 28.12 262 LYS A CA 1
ATOM 2028 C C . LYS A 1 262 ? 62.465 -7.275 -32.613 1.00 28.12 262 LYS A C 1
ATOM 2030 O O . LYS A 1 262 ? 63.059 -7.393 -33.672 1.00 28.12 262 LYS A O 1
ATOM 2035 N N . GLN A 1 263 ? 61.587 -6.299 -32.302 1.00 24.72 263 GLN A N 1
ATOM 2036 C CA . GLN A 1 263 ? 61.246 -4.933 -32.826 1.00 24.72 263 GLN A CA 1
ATOM 2037 C C . GLN A 1 263 ? 62.213 -4.154 -33.775 1.00 24.72 263 GLN A C 1
ATOM 2039 O O . GLN A 1 263 ? 63.386 -4.518 -33.797 1.00 24.72 263 GLN A O 1
ATOM 2044 N N . PRO A 1 264 ? 61.842 -2.974 -34.383 1.00 39.62 264 PRO A N 1
ATOM 2045 C CA . PRO A 1 264 ? 60.546 -2.236 -34.445 1.00 39.62 264 PRO A CA 1
ATOM 2046 C C . PRO A 1 264 ? 60.162 -1.582 -35.825 1.00 39.62 264 PRO A C 1
ATOM 2048 O O . PRO A 1 264 ? 60.934 -1.584 -36.773 1.00 39.62 264 PRO A O 1
ATOM 2051 N N . MET A 1 265 ? 59.002 -0.895 -35.825 1.00 25.14 265 MET A N 1
ATOM 2052 C CA . MET A 1 265 ? 58.514 0.205 -36.698 1.00 25.14 265 MET A CA 1
ATOM 2053 C C . MET A 1 265 ? 57.884 -0.094 -38.074 1.00 25.14 265 MET A C 1
ATOM 2055 O O . MET A 1 265 ? 58.506 -0.634 -38.980 1.00 25.14 265 MET A O 1
ATOM 2059 N N . GLY A 1 266 ? 56.647 0.399 -38.221 1.00 28.64 266 GLY A N 1
ATOM 2060 C CA . GLY A 1 266 ? 55.876 0.504 -39.459 1.00 28.64 266 GLY A CA 1
ATOM 2061 C C . GLY A 1 266 ? 54.424 0.878 -39.149 1.00 28.64 266 GLY A C 1
ATOM 2062 O O . GLY A 1 266 ? 53.627 0.018 -38.793 1.00 28.64 266 GLY A O 1
ATOM 2063 N N . GLU A 1 267 ? 54.104 2.169 -39.218 1.00 28.80 267 GLU A N 1
ATOM 2064 C CA . GLU A 1 267 ? 52.744 2.709 -39.135 1.00 28.80 267 GLU A CA 1
ATOM 2065 C C . GLU A 1 267 ? 51.898 2.247 -40.337 1.00 28.80 267 GLU A C 1
ATOM 2067 O O . GLU A 1 267 ? 52.345 2.344 -41.477 1.00 28.80 267 GLU A O 1
ATOM 2072 N N . SER A 1 268 ? 50.665 1.787 -40.109 1.00 26.17 268 SER A N 1
ATOM 2073 C CA . SER A 1 268 ? 49.458 2.319 -40.772 1.00 26.17 268 SER A CA 1
ATOM 2074 C C . SER A 1 268 ? 48.198 1.515 -40.427 1.00 26.17 268 SER A C 1
ATOM 2076 O O . SER A 1 268 ? 48.201 0.290 -40.400 1.00 26.17 268 SER A O 1
ATOM 2078 N N . MET A 1 269 ? 47.127 2.283 -40.196 1.00 28.31 269 MET A N 1
ATOM 2079 C CA . MET A 1 269 ? 45.707 1.939 -40.346 1.00 28.31 269 MET A CA 1
ATOM 2080 C C . MET A 1 269 ? 45.178 0.774 -39.499 1.00 28.31 269 MET A C 1
ATOM 2082 O O . MET A 1 269 ? 45.037 -0.357 -39.949 1.00 28.31 269 MET A O 1
ATOM 2086 N N . GLY A 1 270 ? 44.797 1.103 -38.262 1.00 28.88 270 GLY A N 1
ATOM 2087 C CA . GLY A 1 270 ? 43.789 0.337 -37.541 1.00 28.88 270 GLY A CA 1
ATOM 2088 C C . GLY A 1 270 ? 42.399 0.726 -38.037 1.00 28.88 270 GLY A C 1
ATOM 2089 O O . GLY A 1 270 ? 41.946 1.839 -37.766 1.00 28.88 270 GLY A O 1
ATOM 2090 N N . ASP A 1 271 ? 41.733 -0.192 -38.732 1.00 33.75 271 ASP A N 1
ATOM 2091 C CA . ASP A 1 271 ? 40.278 -0.196 -38.856 1.00 33.75 271 ASP A CA 1
ATOM 2092 C C . ASP A 1 271 ? 39.695 -0.396 -37.455 1.00 33.75 271 ASP A C 1
ATOM 2094 O O . ASP A 1 271 ? 39.694 -1.496 -36.901 1.00 33.75 271 ASP A O 1
ATOM 2098 N N . ASN A 1 272 ? 39.258 0.702 -36.847 1.00 35.50 272 ASN A N 1
ATOM 2099 C CA . ASN A 1 272 ? 38.586 0.698 -35.558 1.00 35.50 272 ASN A CA 1
ATOM 2100 C C . ASN A 1 272 ? 37.078 0.813 -35.797 1.00 35.50 272 ASN A C 1
ATOM 2102 O O . ASN A 1 272 ? 36.460 1.819 -35.464 1.00 35.50 272 ASN A O 1
ATOM 2106 N N . ASP A 1 273 ? 36.489 -0.220 -36.399 1.00 40.00 273 ASP A N 1
ATOM 2107 C CA . ASP A 1 273 ? 35.034 -0.377 -36.467 1.00 40.00 273 ASP A CA 1
ATOM 2108 C C . ASP A 1 273 ? 34.545 -0.990 -35.143 1.00 40.00 273 ASP A C 1
ATOM 2110 O O . ASP A 1 273 ? 34.085 -2.130 -35.045 1.00 40.00 273 ASP A O 1
ATOM 2114 N N . SER A 1 274 ? 34.700 -0.228 -34.059 1.00 46.62 274 SER A N 1
ATOM 2115 C CA . SER A 1 274 ? 34.014 -0.515 -32.803 1.00 46.62 274 SER A CA 1
ATOM 2116 C C . SER A 1 274 ? 32.539 -0.175 -32.994 1.00 46.62 274 SER A C 1
ATOM 2118 O O . SER A 1 274 ? 32.145 0.988 -32.900 1.00 46.62 274 SER A O 1
ATOM 2120 N N . ALA A 1 275 ? 31.727 -1.187 -33.304 1.00 52.38 275 ALA A N 1
ATOM 2121 C CA . ALA A 1 275 ? 30.278 -1.056 -33.362 1.00 52.38 275 ALA A CA 1
ATOM 2122 C C . ALA A 1 275 ? 29.760 -0.440 -32.049 1.00 52.38 275 ALA A C 1
ATOM 2124 O O . ALA A 1 275 ? 29.933 -1.026 -30.978 1.00 52.38 275 ALA A O 1
ATOM 2125 N N . MET A 1 276 ? 29.140 0.743 -32.139 1.00 43.59 276 MET A N 1
ATOM 2126 C CA . MET A 1 276 ? 28.514 1.409 -30.994 1.00 43.59 276 MET A CA 1
ATOM 2127 C C . MET A 1 276 ? 27.494 0.474 -30.345 1.00 43.59 276 MET A C 1
ATOM 2129 O O . MET A 1 276 ? 26.681 -0.165 -31.024 1.00 43.59 276 MET A O 1
ATOM 2133 N N . THR A 1 277 ? 27.510 0.409 -29.021 1.00 47.06 277 THR A N 1
ATOM 2134 C CA . THR A 1 277 ? 26.527 -0.362 -28.262 1.00 47.06 277 THR A CA 1
ATOM 2135 C C . THR A 1 277 ? 25.122 0.233 -28.430 1.00 47.06 277 THR A C 1
ATOM 2137 O O . THR A 1 277 ? 24.945 1.416 -28.728 1.00 47.06 277 THR A O 1
ATOM 2140 N N . LEU A 1 278 ? 24.080 -0.584 -28.227 1.00 43.56 278 LEU A N 1
ATOM 2141 C CA . LEU A 1 278 ? 22.683 -0.126 -28.288 1.00 43.56 278 LEU A CA 1
ATOM 2142 C C . LEU A 1 278 ? 22.392 1.027 -27.314 1.00 43.56 278 LEU A C 1
ATOM 2144 O O . LEU A 1 278 ? 21.556 1.871 -27.628 1.00 43.56 278 LEU A O 1
ATOM 2148 N N . ASP A 1 279 ? 23.088 1.079 -26.176 1.00 40.41 279 ASP A N 1
ATOM 2149 C CA . ASP A 1 279 ? 22.963 2.158 -25.195 1.00 40.41 279 ASP A CA 1
ATOM 2150 C C . ASP A 1 279 ? 23.650 3.451 -25.673 1.00 40.41 279 ASP A C 1
ATOM 2152 O O . ASP A 1 279 ? 23.052 4.520 -25.578 1.00 40.41 279 ASP A O 1
ATOM 2156 N N . GLU A 1 280 ? 24.822 3.374 -26.314 1.00 42.94 280 GLU A N 1
ATOM 2157 C CA . GLU A 1 280 ? 25.497 4.541 -26.919 1.00 42.94 280 GLU A CA 1
ATOM 2158 C C . GLU A 1 280 ? 24.725 5.098 -28.135 1.00 42.94 280 GLU A C 1
ATOM 2160 O O . GLU A 1 280 ? 24.662 6.309 -28.363 1.00 42.94 280 GLU A O 1
ATOM 2165 N N . LEU A 1 281 ? 24.065 4.226 -28.905 1.00 48.28 281 LEU A N 1
ATOM 2166 C CA . LEU A 1 281 ? 23.119 4.609 -29.961 1.00 48.28 281 LEU A CA 1
ATOM 2167 C C . LEU A 1 281 ? 21.801 5.171 -29.405 1.00 48.28 281 LEU A C 1
ATOM 2169 O O . LEU A 1 281 ? 21.097 5.903 -30.107 1.00 48.28 281 LEU A O 1
ATOM 2173 N N . ARG A 1 282 ? 21.402 4.797 -28.186 1.00 50.03 282 ARG A N 1
ATOM 2174 C CA . ARG A 1 282 ? 20.219 5.362 -27.523 1.00 50.03 282 ARG A CA 1
ATOM 2175 C C . ARG A 1 282 ? 20.526 6.766 -27.019 1.00 50.03 282 ARG A C 1
ATOM 2177 O O . ARG A 1 282 ? 19.746 7.668 -27.304 1.00 50.03 282 ARG A O 1
ATOM 2184 N N . ASP A 1 283 ? 21.676 6.956 -26.379 1.00 54.62 283 ASP A N 1
ATOM 2185 C CA . ASP A 1 283 ? 22.102 8.239 -25.813 1.00 54.62 283 ASP A CA 1
ATOM 2186 C C . ASP A 1 283 ? 22.394 9.307 -26.879 1.00 54.62 283 ASP A C 1
ATOM 2188 O O . ASP A 1 283 ? 22.053 10.472 -26.677 1.00 54.62 283 ASP A O 1
ATOM 2192 N N . SER A 1 284 ? 22.914 8.929 -28.053 1.00 61.38 284 SER A N 1
ATOM 2193 C CA . SER A 1 284 ? 23.170 9.875 -29.157 1.00 61.38 284 SER A CA 1
ATOM 2194 C C 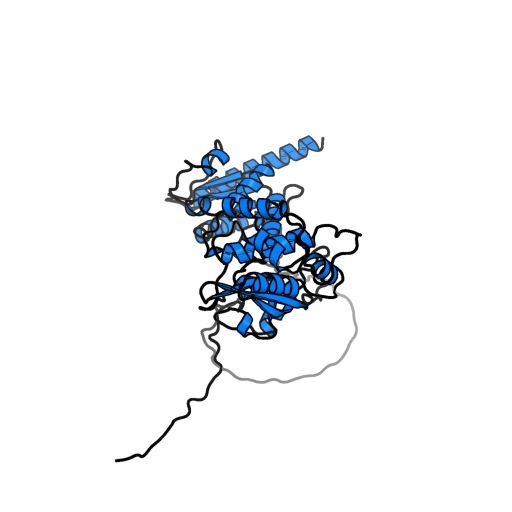. SER A 1 284 ? 21.907 10.457 -29.811 1.00 61.38 284 SER A C 1
ATOM 2196 O O . SER A 1 284 ? 21.982 11.489 -30.476 1.00 61.38 284 SER A O 1
ATOM 2198 N N . ARG A 1 285 ? 20.741 9.824 -29.615 1.00 66.56 285 ARG A N 1
ATOM 2199 C CA . ARG A 1 285 ? 19.436 10.262 -30.149 1.00 66.56 285 ARG A CA 1
ATOM 2200 C C . ARG A 1 285 ? 18.554 10.958 -29.113 1.00 66.56 285 ARG A C 1
ATOM 2202 O O . ARG A 1 285 ? 17.445 11.373 -29.449 1.00 66.56 285 ARG A O 1
ATOM 2209 N N . LEU A 1 286 ? 19.008 11.080 -27.865 1.00 76.12 286 LEU A N 1
ATOM 2210 C CA . LEU A 1 286 ? 18.215 11.713 -26.817 1.00 76.12 286 LEU A CA 1
ATOM 2211 C C . LEU A 1 286 ? 18.097 13.219 -27.051 1.00 76.12 286 LEU A C 1
ATOM 2213 O O . LEU A 1 286 ? 19.083 13.924 -27.268 1.00 76.12 286 LEU A O 1
ATOM 2217 N N . LYS A 1 287 ? 16.872 13.732 -26.925 1.00 80.50 287 LYS A N 1
ATOM 2218 C CA . LYS A 1 287 ? 16.621 15.171 -26.879 1.00 80.50 287 LYS A CA 1
ATOM 2219 C C . LYS A 1 287 ? 17.235 15.772 -25.597 1.00 80.50 287 LYS A C 1
ATOM 2221 O O . LYS A 1 287 ? 17.352 15.080 -24.577 1.00 80.50 287 LYS A O 1
ATOM 2226 N N . PRO A 1 288 ? 17.651 17.053 -25.626 1.00 84.00 288 PRO A N 1
ATOM 2227 C CA . PRO A 1 288 ? 18.202 17.716 -24.450 1.00 84.00 288 PRO A CA 1
ATOM 2228 C C . PRO A 1 288 ? 17.125 17.914 -23.378 1.00 84.00 288 PRO A C 1
ATOM 2230 O O . PRO A 1 288 ? 16.041 18.441 -23.664 1.00 84.00 288 PRO A O 1
ATOM 2233 N N . LEU A 1 289 ? 17.457 17.526 -22.142 1.00 82.94 289 LEU A N 1
ATOM 2234 C CA . LEU A 1 289 ? 16.576 17.689 -20.988 1.00 82.94 289 LEU A CA 1
ATOM 2235 C C . LEU A 1 289 ? 16.506 19.146 -20.522 1.00 82.94 289 LEU A C 1
ATOM 2237 O O . LEU A 1 289 ? 17.535 19.824 -20.536 1.00 82.94 289 LEU A O 1
ATOM 2241 N N . PRO A 1 290 ? 15.332 19.599 -20.049 1.00 85.00 290 PRO A N 1
ATOM 2242 C CA . PRO A 1 290 ? 15.221 20.812 -19.243 1.00 85.00 290 PRO A CA 1
ATOM 2243 C C . PRO A 1 290 ? 16.039 20.720 -17.950 1.00 85.00 290 PRO A C 1
ATOM 2245 O O . PRO A 1 290 ? 16.324 19.620 -17.458 1.00 85.00 290 PRO A O 1
ATOM 2248 N N . GLU A 1 291 ? 16.414 21.872 -17.398 1.00 80.50 291 GLU A N 1
ATOM 2249 C CA . GLU A 1 291 ? 17.241 21.933 -16.193 1.00 80.50 291 GLU A CA 1
ATOM 2250 C C . GLU A 1 291 ? 16.500 21.324 -14.987 1.00 80.50 291 GLU A C 1
ATOM 2252 O O . GLU A 1 291 ? 15.280 21.412 -14.857 1.00 80.50 291 GLU A O 1
ATOM 2257 N N . GLY A 1 292 ? 17.226 20.608 -14.122 1.00 80.81 292 GLY A N 1
ATOM 2258 C CA . GLY A 1 292 ? 16.644 19.957 -12.940 1.00 80.81 292 GLY A CA 1
ATOM 2259 C C . GLY A 1 292 ? 15.747 18.740 -13.217 1.00 80.81 292 GLY A C 1
ATOM 2260 O O . GLY A 1 292 ? 15.270 18.118 -12.267 1.00 80.81 292 GLY A O 1
ATOM 2261 N N . CYS A 1 293 ? 15.537 18.357 -14.480 1.00 84.62 293 CYS A N 1
ATOM 2262 C CA . CYS A 1 293 ? 14.798 17.148 -14.843 1.00 84.62 293 CYS A CA 1
ATOM 2263 C C . CYS A 1 293 ? 15.740 15.947 -15.025 1.00 84.62 293 CYS A C 1
ATOM 2265 O O . CYS A 1 293 ? 16.885 16.094 -15.453 1.00 84.62 293 CYS A O 1
ATOM 2267 N N . THR A 1 294 ? 15.252 14.734 -14.751 1.00 84.44 294 THR A N 1
ATOM 2268 C CA . THR A 1 294 ? 15.956 13.470 -15.061 1.00 84.44 294 THR A CA 1
ATOM 2269 C C . THR A 1 294 ? 15.317 12.741 -16.244 1.00 84.44 294 THR A C 1
ATOM 2271 O O . THR A 1 294 ? 15.974 11.934 -16.913 1.00 84.44 294 THR A O 1
ATOM 2274 N N . HIS A 1 295 ? 14.057 13.071 -16.549 1.00 87.94 295 HIS A N 1
ATOM 2275 C CA . HIS A 1 295 ? 13.281 12.545 -17.667 1.00 87.94 295 HIS A CA 1
ATOM 2276 C C . HIS A 1 295 ? 12.443 13.664 -18.297 1.00 87.94 295 HIS A C 1
ATOM 2278 O O . HIS A 1 295 ? 12.100 14.655 -17.655 1.00 87.94 295 HIS A O 1
ATOM 2284 N N . 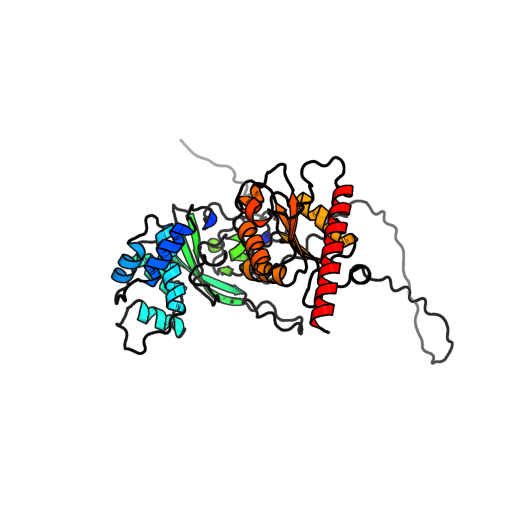HIS A 1 296 ? 12.108 13.515 -19.576 1.00 92.00 296 HIS A N 1
ATOM 2285 C CA . HIS A 1 296 ? 11.265 14.495 -20.258 1.00 92.00 296 HIS A CA 1
ATOM 2286 C C . HIS A 1 296 ? 9.813 14.338 -19.812 1.00 92.00 296 HIS A C 1
ATOM 2288 O O . HIS A 1 296 ? 9.098 15.321 -19.636 1.00 92.00 296 HIS A O 1
ATOM 2294 N N . ILE A 1 297 ? 9.384 13.085 -19.667 1.00 95.25 297 ILE A N 1
ATOM 2295 C CA . ILE A 1 297 ? 7.978 12.721 -19.595 1.00 95.25 297 ILE A CA 1
ATOM 2296 C C . ILE A 1 297 ? 7.768 11.698 -18.485 1.00 95.25 297 ILE A C 1
ATOM 2298 O O . ILE A 1 297 ? 8.483 10.700 -18.428 1.00 95.25 297 ILE A O 1
ATOM 2302 N N . MET A 1 298 ? 6.742 11.908 -17.666 1.00 94.44 298 MET A N 1
ATOM 2303 C CA . MET A 1 298 ? 6.130 10.875 -16.832 1.00 94.44 298 MET A CA 1
ATOM 2304 C C . MET A 1 298 ? 4.728 10.566 -17.367 1.00 94.44 298 MET A C 1
ATOM 2306 O O . MET A 1 298 ? 3.965 11.495 -17.611 1.00 94.44 298 MET A O 1
ATOM 2310 N N . ILE A 1 299 ? 4.376 9.291 -17.568 1.00 95.06 299 ILE A N 1
ATOM 2311 C CA . ILE A 1 299 ? 3.011 8.895 -17.956 1.00 95.06 299 ILE A CA 1
ATOM 2312 C C . ILE A 1 299 ? 2.288 8.315 -16.746 1.00 95.06 299 ILE A C 1
ATOM 2314 O O . ILE A 1 299 ? 2.621 7.230 -16.266 1.00 95.06 299 ILE A O 1
ATOM 2318 N N . SER A 1 300 ? 1.267 9.036 -16.295 1.00 94.12 300 SER A N 1
ATOM 2319 C CA . SER A 1 300 ? 0.287 8.570 -15.322 1.00 94.12 300 SER A CA 1
ATOM 2320 C C . SER A 1 300 ? -0.832 7.848 -16.066 1.00 94.12 300 SER A C 1
ATOM 2322 O O . SER A 1 300 ? -1.460 8.426 -16.956 1.00 94.12 300 SER A O 1
ATOM 2324 N N . TYR A 1 301 ? -1.085 6.582 -15.730 1.00 93.44 301 TYR A N 1
ATOM 2325 C CA . TYR A 1 301 ? -2.078 5.756 -16.420 1.00 93.44 301 TYR A CA 1
ATOM 2326 C C . TYR A 1 301 ? -2.652 4.658 -15.516 1.00 93.44 301 TYR A C 1
ATOM 2328 O O . TYR A 1 301 ? -2.025 4.245 -14.544 1.00 93.44 301 TYR A O 1
ATOM 2336 N N . SER A 1 302 ? -3.837 4.146 -15.857 1.00 90.38 302 SER A N 1
ATOM 2337 C CA . SER A 1 302 ? -4.357 2.916 -15.250 1.00 90.38 302 SER A CA 1
ATOM 2338 C C . SER A 1 302 ? -3.767 1.699 -15.955 1.00 90.38 302 SER A C 1
ATOM 2340 O O . SER A 1 302 ? -3.753 1.633 -17.184 1.00 90.38 302 SER A O 1
ATOM 2342 N N . HIS A 1 303 ? -3.363 0.673 -15.199 1.00 87.44 303 HIS A N 1
ATOM 2343 C CA . HIS A 1 303 ? -2.831 -0.574 -15.763 1.00 87.44 303 HIS A CA 1
ATOM 2344 C C . HIS A 1 303 ? -3.773 -1.257 -16.772 1.00 87.44 303 HIS A C 1
ATOM 2346 O O . HIS A 1 303 ? -3.316 -2.062 -17.584 1.00 87.44 303 HIS A O 1
ATOM 2352 N N . LYS A 1 304 ? -5.070 -0.923 -16.771 1.00 90.69 304 LYS A N 1
ATOM 2353 C CA . LYS A 1 304 ? -6.046 -1.387 -17.769 1.00 90.69 304 LYS A CA 1
ATOM 2354 C C . LYS A 1 304 ? -5.741 -0.896 -19.187 1.00 90.69 304 LYS A C 1
ATOM 2356 O O . LYS A 1 304 ? -6.055 -1.603 -20.136 1.00 90.69 304 LYS A O 1
ATOM 2361 N N . GLN A 1 305 ? -5.066 0.245 -19.325 1.00 92.75 305 GLN A N 1
ATOM 2362 C CA . GLN A 1 305 ? -4.626 0.829 -20.598 1.00 92.75 305 GLN A CA 1
ATOM 2363 C C . GLN A 1 305 ? -3.110 0.654 -20.830 1.00 92.75 305 GLN A C 1
ATOM 2365 O O . GLN A 1 305 ? -2.500 1.365 -21.630 1.00 92.75 305 GLN A O 1
ATOM 2370 N N . LYS A 1 306 ? -2.467 -0.302 -20.135 1.00 89.38 306 LYS A N 1
ATOM 2371 C CA . LYS A 1 306 ? -1.014 -0.544 -20.231 1.00 89.38 306 LYS A CA 1
ATOM 2372 C C . LYS A 1 306 ? -0.552 -0.805 -21.661 1.00 89.38 306 LYS A C 1
ATOM 2374 O O . LYS A 1 306 ? 0.499 -0.317 -22.060 1.00 89.38 306 LYS A O 1
ATOM 2379 N N . LYS A 1 307 ? -1.320 -1.570 -22.436 1.00 91.88 307 LYS A N 1
ATOM 2380 C CA . LYS A 1 307 ? -0.946 -1.951 -23.803 1.00 91.88 307 LYS A CA 1
ATOM 2381 C C . LYS A 1 307 ? -0.837 -0.728 -24.715 1.00 91.88 307 LYS A C 1
ATOM 2383 O O . LYS A 1 307 ? 0.106 -0.625 -25.492 1.00 91.88 307 LYS A O 1
ATOM 2388 N N . GLU A 1 308 ? -1.792 0.185 -24.627 1.00 92.69 308 GLU A N 1
ATOM 2389 C CA . GLU A 1 308 ? -1.855 1.408 -25.423 1.00 92.69 308 GLU A CA 1
ATOM 2390 C C . GLU A 1 308 ? -0.770 2.392 -24.978 1.00 92.69 308 GLU A C 1
ATOM 2392 O O . GLU A 1 308 ? -0.045 2.927 -25.814 1.00 92.69 308 GLU A O 1
ATOM 2397 N N . VAL A 1 309 ? -0.586 2.557 -23.665 1.00 94.44 309 VAL A N 1
ATOM 2398 C CA . VAL A 1 309 ? 0.452 3.427 -23.091 1.00 94.44 309 VAL A CA 1
ATOM 2399 C C . VAL A 1 309 ? 1.861 2.951 -23.434 1.00 94.44 309 VAL A C 1
ATOM 2401 O O . VAL A 1 309 ? 2.719 3.777 -23.736 1.00 94.44 309 VAL A O 1
ATOM 2404 N N . LEU A 1 310 ? 2.112 1.639 -23.461 1.00 92.00 310 LEU A N 1
ATOM 2405 C CA . LEU A 1 310 ? 3.408 1.105 -23.883 1.00 92.00 310 LEU A CA 1
ATOM 2406 C C . LEU A 1 310 ? 3.725 1.444 -25.343 1.00 92.00 310 LEU A C 1
ATOM 2408 O O . LEU A 1 310 ? 4.863 1.789 -25.637 1.00 92.00 310 LEU A O 1
ATOM 2412 N N . LYS A 1 311 ? 2.732 1.449 -26.242 1.00 93.31 311 LYS A N 1
ATOM 2413 C CA . LYS A 1 311 ? 2.941 1.904 -27.629 1.00 93.31 311 LYS A CA 1
ATOM 2414 C C . LYS A 1 311 ? 3.314 3.384 -27.694 1.00 93.31 311 LYS A C 1
ATOM 2416 O O . LYS A 1 311 ? 4.186 3.758 -28.471 1.00 93.31 311 LYS A O 1
ATOM 2421 N N . ILE A 1 312 ? 2.659 4.216 -26.880 1.00 95.19 312 ILE A N 1
ATOM 2422 C CA . ILE A 1 312 ? 2.969 5.649 -26.775 1.00 95.19 312 ILE A CA 1
ATOM 2423 C C . ILE A 1 312 ? 4.397 5.834 -26.259 1.00 95.19 312 ILE A C 1
ATOM 2425 O O . ILE A 1 312 ? 5.176 6.562 -26.867 1.00 95.19 312 ILE A O 1
ATOM 2429 N N . ARG A 1 313 ? 4.767 5.127 -25.186 1.00 94.06 313 ARG A N 1
ATOM 2430 C CA . ARG A 1 313 ? 6.128 5.133 -24.644 1.00 94.06 313 ARG A CA 1
ATOM 2431 C C . ARG A 1 313 ? 7.156 4.722 -25.694 1.00 94.06 313 ARG A C 1
ATOM 2433 O O . ARG A 1 313 ? 8.108 5.458 -25.902 1.00 94.06 313 ARG A O 1
ATOM 2440 N N . GLU A 1 314 ? 6.967 3.582 -26.357 1.00 88.38 314 GLU A N 1
ATOM 2441 C CA . GLU A 1 314 ? 7.906 3.079 -27.369 1.00 88.38 314 GLU A CA 1
ATOM 2442 C C . GLU A 1 314 ? 8.124 4.083 -28.500 1.00 88.38 314 GLU A C 1
ATOM 2444 O O . GLU A 1 314 ? 9.236 4.227 -29.005 1.00 88.38 314 GLU A O 1
ATOM 2449 N N . HIS A 1 315 ? 7.061 4.767 -28.918 1.00 89.38 315 HIS A N 1
ATOM 2450 C CA . HIS A 1 315 ? 7.143 5.810 -29.930 1.00 89.38 315 HIS A CA 1
ATOM 2451 C C . HIS A 1 315 ? 7.945 7.018 -29.437 1.00 89.38 315 HIS A C 1
ATOM 2453 O O . HIS A 1 315 ? 8.888 7.441 -30.101 1.00 89.38 315 HIS A O 1
ATOM 2459 N N . LEU A 1 316 ? 7.630 7.518 -28.241 1.00 90.94 316 LEU A N 1
ATOM 2460 C CA . LEU A 1 316 ? 8.327 8.646 -27.622 1.00 90.94 316 LEU A CA 1
ATOM 2461 C C . LEU A 1 316 ? 9.814 8.346 -27.360 1.00 90.94 316 LEU A C 1
ATOM 2463 O O . LEU A 1 316 ? 10.662 9.203 -27.613 1.00 90.94 316 LEU A O 1
ATOM 2467 N N . ASP A 1 317 ? 10.140 7.127 -26.926 1.00 84.69 317 ASP A N 1
ATOM 2468 C CA . ASP A 1 317 ? 11.519 6.657 -26.760 1.00 84.69 317 ASP A CA 1
ATOM 2469 C C . ASP A 1 317 ? 12.257 6.644 -28.117 1.00 84.69 317 ASP A C 1
ATOM 2471 O O . ASP A 1 317 ? 13.397 7.106 -28.210 1.00 84.69 317 ASP A O 1
ATOM 2475 N N . LYS A 1 318 ? 11.606 6.182 -29.199 1.00 82.62 318 LYS A N 1
ATOM 2476 C CA . LYS A 1 318 ? 12.188 6.160 -30.560 1.00 82.62 318 LYS A CA 1
ATOM 2477 C C . LYS A 1 318 ? 12.511 7.551 -31.097 1.00 82.62 318 LYS A C 1
ATOM 2479 O O . LYS A 1 318 ? 13.513 7.699 -31.794 1.00 82.62 318 LYS A O 1
ATOM 2484 N N . VAL A 1 319 ? 11.690 8.551 -30.784 1.00 83.81 319 VAL A N 1
ATOM 2485 C CA . VAL A 1 319 ? 11.922 9.944 -31.207 1.00 83.81 319 VAL A CA 1
ATOM 2486 C C . VAL A 1 319 ? 12.796 10.735 -30.225 1.00 83.81 319 VAL A C 1
ATOM 2488 O O . VAL A 1 319 ? 12.975 11.942 -30.389 1.00 83.81 319 VAL A O 1
ATOM 2491 N N . GLY A 1 320 ? 13.382 10.062 -29.228 1.00 82.25 320 GLY A N 1
ATOM 2492 C CA . GLY A 1 320 ? 14.446 10.608 -28.387 1.00 82.25 320 GLY A CA 1
ATOM 2493 C C . GLY A 1 320 ? 13.995 11.194 -27.050 1.00 82.25 320 GLY A C 1
ATOM 2494 O O . GLY A 1 320 ? 14.786 11.874 -26.392 1.00 82.25 320 GLY A O 1
ATOM 2495 N N . TYR A 1 321 ? 12.755 10.968 -26.613 1.00 87.38 321 TYR A N 1
ATOM 2496 C CA . TYR A 1 321 ? 12.337 11.355 -25.266 1.00 87.38 321 TYR A CA 1
ATOM 2497 C C . TYR A 1 321 ? 12.772 10.327 -24.225 1.00 87.38 321 TYR A C 1
ATOM 2499 O O . TYR A 1 321 ? 12.853 9.133 -24.475 1.00 87.38 321 TYR A O 1
ATOM 2507 N N . ARG A 1 322 ? 13.013 10.818 -23.008 1.00 87.38 322 ARG A N 1
ATOM 2508 C CA . ARG A 1 322 ? 13.181 9.981 -21.816 1.00 87.38 322 ARG A CA 1
ATOM 2509 C C . ARG A 1 322 ? 11.829 9.876 -21.142 1.00 87.38 322 ARG A C 1
ATOM 2511 O O . ARG A 1 322 ? 11.371 10.881 -20.589 1.00 87.38 322 ARG A O 1
ATOM 2518 N N . VAL A 1 323 ? 11.215 8.703 -21.216 1.00 89.69 323 VAL A N 1
ATOM 2519 C CA . VAL A 1 323 ? 9.874 8.458 -20.688 1.00 89.69 323 VAL A CA 1
ATOM 2520 C C . VAL A 1 323 ? 9.939 7.574 -19.451 1.00 89.69 323 VAL A C 1
ATOM 2522 O O . VAL A 1 323 ? 10.527 6.494 -19.460 1.00 89.69 323 VAL A O 1
ATOM 2525 N N . TRP A 1 324 ? 9.288 8.028 -18.389 1.00 89.69 324 TRP A N 1
ATOM 2526 C CA . TRP A 1 324 ? 9.060 7.266 -17.174 1.00 89.69 324 TRP A CA 1
ATOM 2527 C C . TRP A 1 324 ? 7.599 6.818 -17.114 1.00 89.69 324 TRP A C 1
ATOM 2529 O O . TRP A 1 324 ? 6.695 7.636 -17.285 1.00 89.69 324 TRP A O 1
ATOM 2539 N N . ILE A 1 325 ? 7.352 5.537 -16.840 1.00 85.88 325 ILE A N 1
ATOM 2540 C CA . ILE A 1 325 ? 6.013 4.999 -16.559 1.00 85.88 325 ILE A CA 1
ATOM 2541 C C . ILE A 1 325 ? 6.093 4.030 -15.376 1.00 85.88 325 ILE A C 1
ATOM 2543 O O . ILE A 1 325 ? 7.124 3.384 -15.175 1.00 85.88 325 ILE A O 1
ATOM 2547 N N . ASP A 1 326 ? 4.999 3.864 -14.633 1.00 74.06 326 ASP A N 1
ATOM 2548 C CA . ASP A 1 326 ? 4.906 2.783 -13.648 1.00 74.06 326 ASP A CA 1
ATOM 2549 C C . ASP A 1 326 ? 4.599 1.457 -14.361 1.00 74.06 326 ASP A C 1
ATOM 2551 O O . ASP A 1 326 ? 3.463 1.186 -14.744 1.00 74.06 326 ASP A O 1
ATOM 2555 N N . GLU A 1 327 ? 5.606 0.610 -14.586 1.00 60.06 327 GLU A N 1
ATOM 2556 C CA . GLU A 1 327 ? 5.428 -0.676 -15.281 1.00 60.06 327 GLU A CA 1
ATOM 2557 C C . GLU A 1 327 ? 4.813 -1.786 -14.421 1.00 60.06 327 GLU A C 1
ATOM 2559 O O . GLU A 1 327 ? 4.609 -2.899 -14.922 1.00 60.06 327 GLU A O 1
ATOM 2564 N N . GLY A 1 328 ? 4.432 -1.495 -13.176 1.00 48.88 328 GLY A N 1
ATOM 2565 C CA . GLY A 1 328 ? 3.900 -2.489 -12.253 1.00 48.88 328 GLY A CA 1
ATOM 2566 C C . GLY A 1 328 ? 5.037 -3.273 -11.612 1.00 48.88 328 GLY A C 1
ATOM 2567 O O . GLY A 1 328 ? 5.353 -4.396 -11.992 1.00 48.88 328 GLY A O 1
ATOM 2568 N N . GLY A 1 329 ? 5.652 -2.666 -10.603 1.00 41.94 329 GLY A N 1
ATOM 2569 C CA . GLY A 1 329 ? 6.678 -3.290 -9.777 1.00 41.94 329 GLY A CA 1
ATOM 2570 C C . GLY A 1 329 ? 6.470 -2.911 -8.322 1.00 41.94 329 GLY A C 1
ATOM 2571 O O . GLY A 1 329 ? 7.243 -2.141 -7.767 1.00 41.94 329 GLY A O 1
ATOM 2572 N N . ILE A 1 330 ? 5.414 -3.424 -7.687 1.00 38.91 330 ILE A N 1
ATOM 2573 C CA . ILE A 1 330 ? 4.950 -2.842 -6.424 1.00 38.91 330 ILE A CA 1
ATOM 2574 C C . ILE A 1 330 ? 5.939 -3.085 -5.270 1.00 38.91 330 ILE A C 1
ATOM 2576 O O . ILE A 1 330 ? 6.078 -4.202 -4.774 1.00 38.91 330 ILE A O 1
ATOM 2580 N N . SER A 1 331 ? 6.651 -2.034 -4.867 1.00 36.00 331 SER A N 1
ATOM 2581 C CA . SER A 1 331 ? 7.467 -1.930 -3.655 1.00 36.00 331 SER A CA 1
ATOM 2582 C C . SER A 1 331 ? 7.003 -0.707 -2.860 1.00 36.00 331 SER A C 1
ATOM 2584 O O . SER A 1 331 ? 6.606 0.295 -3.442 1.00 36.00 331 SER A O 1
ATOM 2586 N N . GLY A 1 332 ? 7.101 -0.736 -1.530 1.00 36.91 332 GLY A N 1
ATOM 2587 C CA . GLY A 1 332 ? 6.767 0.380 -0.627 1.00 36.91 332 GLY A CA 1
ATOM 2588 C C . GLY A 1 332 ? 7.414 1.736 -0.937 1.00 36.91 332 GLY A C 1
ATOM 2589 O O . GLY A 1 332 ? 7.005 2.765 -0.404 1.00 36.91 332 GLY A O 1
ATOM 2590 N N . THR A 1 333 ? 8.399 1.745 -1.832 1.00 40.66 333 THR A N 1
ATOM 2591 C CA . THR A 1 333 ? 9.058 2.913 -2.415 1.00 40.66 333 THR A CA 1
ATOM 2592 C C . THR A 1 333 ? 8.185 3.699 -3.407 1.00 40.66 333 THR A C 1
ATOM 2594 O O . THR A 1 333 ? 8.540 4.832 -3.712 1.00 40.66 333 THR A O 1
ATOM 2597 N N . ILE A 1 334 ? 7.043 3.158 -3.862 1.00 46.47 334 ILE A N 1
ATOM 2598 C CA . ILE A 1 334 ? 6.191 3.710 -4.937 1.00 46.47 334 ILE A CA 1
ATOM 2599 C C . ILE A 1 334 ? 5.762 5.162 -4.716 1.00 46.47 334 ILE A C 1
ATOM 2601 O O . ILE A 1 334 ? 5.859 5.974 -5.625 1.00 46.47 334 ILE A O 1
ATOM 2605 N N . ALA A 1 335 ? 5.332 5.544 -3.511 1.00 41.91 335 ALA A N 1
ATOM 2606 C CA . ALA A 1 335 ? 4.904 6.927 -3.283 1.00 41.91 335 ALA A CA 1
ATOM 2607 C C . ALA A 1 335 ? 6.076 7.922 -3.402 1.00 41.91 335 ALA A C 1
ATOM 2609 O O . ALA A 1 335 ? 5.891 9.031 -3.897 1.00 41.91 335 ALA A O 1
ATOM 2610 N N . ARG A 1 336 ? 7.290 7.518 -2.989 1.00 41.75 336 ARG A N 1
ATOM 2611 C CA . ARG A 1 336 ? 8.509 8.324 -3.160 1.00 41.75 336 ARG A CA 1
ATOM 2612 C C . ARG A 1 336 ? 9.025 8.272 -4.594 1.00 41.75 336 ARG A C 1
ATOM 2614 O O . ARG A 1 336 ? 9.448 9.310 -5.079 1.00 41.75 336 ARG A O 1
ATOM 2621 N N . SER A 1 337 ? 8.957 7.126 -5.275 1.00 62.97 337 SER A N 1
ATOM 2622 C CA . SER A 1 337 ? 9.421 6.992 -6.659 1.00 62.97 337 SER A CA 1
ATOM 2623 C C . SER A 1 337 ? 8.481 7.655 -7.658 1.00 62.97 337 SER A C 1
ATOM 2625 O O . SER A 1 337 ? 8.973 8.234 -8.612 1.00 62.97 337 SER A O 1
ATOM 2627 N N . ILE A 1 338 ? 7.163 7.649 -7.429 1.00 67.69 338 ILE A N 1
ATOM 2628 C CA . ILE A 1 338 ? 6.210 8.386 -8.268 1.00 67.69 338 ILE A CA 1
ATOM 2629 C C . ILE A 1 338 ? 6.269 9.888 -7.972 1.00 67.69 338 ILE A C 1
ATOM 2631 O O . ILE A 1 338 ? 6.290 10.689 -8.897 1.00 67.69 338 ILE A O 1
ATOM 2635 N N . SER A 1 339 ? 6.356 10.299 -6.699 1.00 74.38 339 SER A N 1
ATOM 2636 C CA . SER A 1 339 ? 6.566 11.717 -6.366 1.00 74.38 339 SER A CA 1
ATOM 2637 C C . SER A 1 339 ? 7.863 12.245 -6.980 1.00 74.38 339 SER A C 1
ATOM 2639 O O . SER A 1 339 ? 7.871 13.352 -7.511 1.00 74.38 339 SER A O 1
ATOM 2641 N N . ALA A 1 340 ? 8.951 11.474 -6.897 1.00 79.12 340 ALA A N 1
ATOM 2642 C CA . ALA A 1 340 ? 10.211 11.807 -7.550 1.00 79.12 340 ALA A CA 1
ATOM 2643 C C . ALA A 1 340 ? 10.043 11.824 -9.073 1.00 79.12 340 ALA A C 1
ATOM 2645 O O . ALA A 1 340 ? 10.380 12.821 -9.688 1.00 79.12 340 ALA A O 1
ATOM 2646 N N . ALA A 1 341 ? 9.411 10.813 -9.676 1.00 82.50 341 ALA A N 1
ATOM 2647 C CA . ALA A 1 341 ? 9.168 10.775 -11.118 1.00 82.50 341 ALA A CA 1
ATOM 2648 C C . ALA A 1 341 ? 8.354 11.975 -11.624 1.00 82.50 341 ALA A C 1
ATOM 2650 O O . ALA A 1 341 ? 8.674 12.530 -12.668 1.00 82.50 341 ALA A O 1
ATOM 2651 N N . ILE A 1 342 ? 7.337 12.416 -10.878 1.00 87.25 342 ILE A N 1
ATOM 2652 C CA . ILE A 1 342 ? 6.561 13.617 -11.209 1.00 87.25 342 ILE A CA 1
ATOM 2653 C C . ILE A 1 342 ? 7.426 14.873 -11.057 1.00 87.25 342 ILE A C 1
ATOM 2655 O O . ILE A 1 342 ? 7.400 15.742 -11.923 1.00 87.25 342 ILE A O 1
ATOM 2659 N N . GLN A 1 343 ? 8.197 14.993 -9.971 1.00 87.44 343 GLN A N 1
ATOM 2660 C CA . GLN A 1 343 ? 9.066 16.153 -9.734 1.00 87.44 343 GLN A CA 1
ATOM 2661 C C . GLN A 1 343 ? 10.218 16.253 -10.735 1.00 87.44 343 GLN A C 1
ATOM 2663 O O . GLN A 1 343 ? 10.564 17.357 -11.141 1.00 87.44 343 GLN A O 1
ATOM 2668 N N . GLU A 1 344 ? 10.776 15.126 -11.149 1.00 88.75 344 GLU A N 1
ATOM 2669 C CA . GLU A 1 344 ? 11.924 15.043 -12.048 1.00 88.75 344 GLU A CA 1
ATOM 2670 C C . GLU A 1 344 ? 11.525 14.975 -13.532 1.00 88.75 344 GLU A C 1
ATOM 2672 O O . GLU A 1 344 ? 12.398 14.956 -14.403 1.00 88.75 344 GLU A O 1
ATOM 2677 N N . ALA A 1 345 ? 10.223 14.932 -13.829 1.00 93.00 345 ALA A N 1
ATOM 2678 C CA . ALA A 1 345 ? 9.698 15.067 -15.178 1.00 93.00 345 ALA A CA 1
ATOM 2679 C C . ALA A 1 345 ? 9.433 16.534 -15.526 1.00 93.00 345 ALA A C 1
ATOM 2681 O O . ALA A 1 345 ? 8.947 17.315 -14.698 1.00 93.00 345 ALA A O 1
ATOM 2682 N N . ALA A 1 346 ? 9.689 16.888 -16.784 1.00 93.25 346 ALA A N 1
ATOM 2683 C CA . ALA A 1 346 ? 9.289 18.180 -17.330 1.00 93.25 346 ALA A CA 1
ATOM 2684 C C . ALA A 1 346 ? 7.778 18.227 -17.609 1.00 93.25 346 ALA A C 1
ATOM 2686 O O . ALA A 1 346 ? 7.115 19.211 -17.290 1.00 93.25 346 ALA A O 1
ATOM 2687 N N . ILE A 1 347 ? 7.235 17.144 -18.174 1.00 95.94 347 ILE A N 1
ATOM 2688 C CA . ILE A 1 347 ? 5.828 17.018 -18.571 1.00 95.94 347 ILE A CA 1
ATOM 2689 C C . ILE A 1 347 ? 5.221 15.756 -17.954 1.00 95.94 347 ILE A C 1
ATOM 2691 O O . ILE A 1 347 ? 5.851 14.696 -17.924 1.00 95.94 347 ILE A O 1
ATOM 2695 N N . VAL A 1 348 ? 3.969 15.854 -17.509 1.00 96.56 348 VAL A N 1
ATOM 2696 C CA . VAL A 1 348 ? 3.162 14.720 -17.047 1.00 96.56 348 VAL A CA 1
ATOM 2697 C C . VAL A 1 348 ? 2.053 14.439 -18.061 1.00 96.56 348 VAL A C 1
ATOM 2699 O O . VAL A 1 348 ? 1.158 15.261 -18.270 1.00 96.56 348 VAL A O 1
ATOM 2702 N N . LEU A 1 349 ? 2.097 13.267 -18.696 1.00 97.81 349 LEU A N 1
ATOM 2703 C CA . LEU A 1 349 ? 1.001 12.777 -19.529 1.00 97.81 349 LEU A CA 1
ATOM 2704 C C . LEU A 1 349 ? -0.035 12.089 -18.638 1.00 97.81 349 LEU A C 1
ATOM 2706 O O . LEU A 1 349 ? 0.302 11.172 -17.888 1.00 97.81 349 LEU A O 1
ATOM 2710 N N . VAL A 1 350 ? -1.294 12.509 -18.736 1.00 96.94 350 VAL A N 1
ATOM 2711 C CA . VAL A 1 350 ? -2.414 11.940 -17.971 1.00 96.94 350 VAL A CA 1
ATOM 2712 C C . VAL A 1 350 ? -3.258 11.095 -18.915 1.00 96.94 350 VAL A C 1
ATOM 2714 O O . VAL A 1 350 ? -4.123 11.617 -19.615 1.00 96.94 350 VAL A O 1
ATOM 2717 N N . ALA A 1 351 ? -2.981 9.793 -18.966 1.00 96.81 351 ALA A N 1
ATOM 2718 C CA . ALA A 1 351 ? -3.692 8.837 -19.808 1.00 96.81 351 ALA A CA 1
ATOM 2719 C C . ALA A 1 351 ? -5.001 8.405 -19.134 1.00 96.81 351 ALA A C 1
ATOM 2721 O O . ALA A 1 351 ? -5.066 7.383 -18.444 1.00 96.81 351 ALA A O 1
ATOM 2722 N N . PHE A 1 352 ? -6.035 9.228 -19.303 1.00 95.38 352 PHE A N 1
ATOM 2723 C CA . PHE A 1 352 ? -7.297 9.087 -18.598 1.00 95.38 352 PHE A CA 1
ATOM 2724 C C . PHE A 1 352 ? -8.263 8.120 -19.289 1.00 95.38 352 PHE A C 1
ATOM 2726 O O . PHE A 1 352 ? -8.323 7.985 -20.513 1.00 95.38 352 PHE A O 1
ATOM 2733 N N . SER A 1 353 ? -9.041 7.451 -18.451 1.00 95.50 353 SER A N 1
ATOM 2734 C CA . SER A 1 353 ? -10.085 6.485 -18.773 1.00 95.50 353 SER A CA 1
ATOM 2735 C C . SER A 1 353 ? -11.044 6.403 -17.583 1.00 95.50 353 SER A C 1
ATOM 2737 O O . SER A 1 353 ? -10.762 6.950 -16.511 1.00 95.50 353 SER A O 1
ATOM 2739 N N . GLU A 1 354 ? -12.138 5.661 -17.725 1.00 95.06 354 GLU A N 1
ATOM 2740 C CA . GLU A 1 354 ? -13.024 5.386 -16.590 1.00 95.06 354 GLU A CA 1
ATOM 2741 C C . GLU A 1 354 ? -12.272 4.684 -15.432 1.00 95.06 354 GLU A C 1
ATOM 2743 O O . GLU A 1 354 ? -12.454 5.014 -14.259 1.00 95.06 354 GLU A O 1
ATOM 2748 N N . ASP A 1 355 ? -11.359 3.756 -15.747 1.00 93.44 355 ASP A N 1
ATOM 2749 C CA . ASP A 1 355 ? -10.526 3.068 -14.750 1.00 93.44 355 ASP A CA 1
ATOM 2750 C C . ASP A 1 355 ? -9.519 4.008 -14.076 1.00 93.44 355 ASP A C 1
ATOM 2752 O O . ASP A 1 355 ? -9.222 3.859 -12.889 1.00 93.44 355 ASP A O 1
ATOM 2756 N N . TYR A 1 356 ? -8.975 4.970 -14.827 1.00 93.19 356 TYR A N 1
ATOM 2757 C CA . TYR A 1 356 ? -8.057 5.978 -14.299 1.00 93.19 356 TYR A CA 1
ATOM 2758 C C . TYR A 1 356 ? -8.733 6.804 -13.206 1.00 93.19 356 TYR A C 1
ATOM 2760 O O . TYR A 1 356 ? -8.188 6.987 -12.120 1.00 93.19 356 TYR A O 1
ATOM 2768 N N . VAL A 1 357 ? -9.953 7.256 -13.480 1.00 87.88 357 VAL A N 1
ATOM 2769 C CA . VAL A 1 357 ? -10.750 8.076 -12.566 1.00 87.88 357 VAL A CA 1
ATOM 2770 C C . VAL A 1 357 ? -11.115 7.326 -11.285 1.00 87.88 357 VAL A C 1
ATOM 2772 O O . VAL A 1 357 ? -11.105 7.911 -10.199 1.00 87.88 357 VAL A O 1
ATOM 2775 N N . LYS A 1 358 ? -11.387 6.021 -11.396 1.00 87.31 358 LYS A N 1
ATOM 2776 C CA . LYS A 1 358 ? -11.665 5.134 -10.2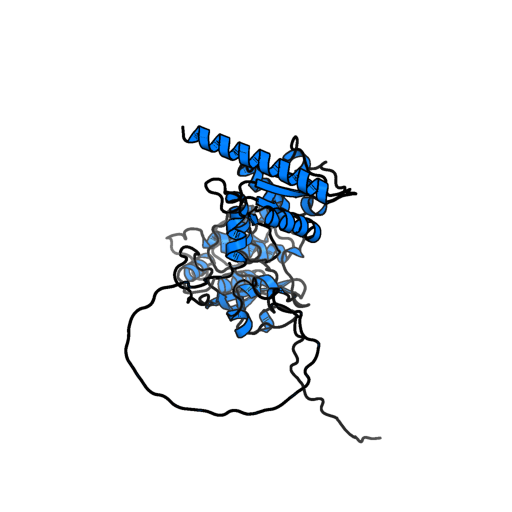54 1.00 87.31 358 LYS A CA 1
ATOM 2777 C C . LYS A 1 358 ? -10.407 4.789 -9.445 1.00 87.31 358 LYS A C 1
ATOM 2779 O O . LYS A 1 358 ? -10.516 4.386 -8.287 1.00 87.31 358 LYS A O 1
ATOM 2784 N N . SER A 1 359 ? -9.214 4.940 -10.022 1.00 82.75 359 SER A N 1
ATOM 2785 C CA . SER A 1 359 ? -7.947 4.594 -9.375 1.00 82.75 359 SER A CA 1
ATOM 2786 C C . SER A 1 359 ? -7.480 5.681 -8.406 1.00 82.75 359 SER A C 1
ATOM 2788 O O . SER A 1 359 ? -7.135 6.801 -8.789 1.00 82.75 359 SER A O 1
ATOM 2790 N N . HIS A 1 360 ? -7.378 5.327 -7.122 1.00 75.38 360 HIS A N 1
ATOM 2791 C CA . HIS A 1 360 ? -6.872 6.240 -6.095 1.00 75.38 360 HIS A CA 1
ATOM 2792 C C . HIS A 1 360 ? -5.404 6.643 -6.329 1.00 75.38 360 HIS A C 1
ATOM 2794 O O . HIS A 1 360 ? -5.015 7.766 -6.008 1.00 75.38 360 HIS A O 1
ATOM 2800 N N . PHE A 1 361 ? -4.588 5.761 -6.916 1.00 79.19 361 PHE A N 1
ATOM 2801 C CA . PHE A 1 361 ? -3.196 6.066 -7.256 1.00 79.19 361 PHE A CA 1
ATOM 2802 C C . PHE A 1 361 ? -3.120 7.119 -8.360 1.00 79.19 361 PHE A C 1
ATOM 2804 O O . PHE A 1 361 ? -2.524 8.171 -8.147 1.00 79.19 361 PHE A O 1
ATOM 2811 N N . CYS A 1 362 ? -3.833 6.899 -9.466 1.00 82.44 362 CYS A N 1
ATOM 2812 C CA . CYS A 1 362 ? -3.932 7.849 -10.573 1.00 82.44 362 CYS A CA 1
ATOM 2813 C C . CYS A 1 362 ? -4.443 9.215 -10.093 1.00 82.44 362 CYS A C 1
ATOM 2815 O O . CYS A 1 362 ? -3.854 10.252 -10.395 1.00 82.44 362 CYS A O 1
ATOM 2817 N N . LYS A 1 363 ? -5.474 9.218 -9.235 1.00 84.25 363 LYS A N 1
ATOM 2818 C CA . LYS A 1 363 ? -5.983 10.439 -8.601 1.00 84.25 363 LYS A CA 1
ATOM 2819 C C . LYS A 1 363 ? -4.911 11.175 -7.799 1.00 84.25 363 LYS A C 1
ATOM 2821 O O . LYS A 1 363 ? -4.819 12.397 -7.882 1.00 84.25 363 LYS A O 1
ATOM 2826 N N . ARG A 1 364 ? -4.092 10.476 -7.016 1.00 79.25 364 ARG A N 1
ATOM 2827 C CA . ARG A 1 364 ? -3.008 11.110 -6.248 1.00 79.25 364 ARG A CA 1
ATOM 2828 C C . ARG A 1 364 ? -1.913 11.675 -7.146 1.00 79.25 364 ARG A C 1
ATOM 2830 O O . ARG A 1 364 ? -1.416 12.758 -6.856 1.00 79.25 364 ARG A O 1
ATOM 2837 N N . GLU A 1 365 ? -1.556 10.966 -8.208 1.00 85.12 365 GLU A N 1
ATOM 2838 C CA . GLU A 1 365 ? -0.525 11.387 -9.160 1.00 85.12 365 GLU A CA 1
ATOM 2839 C C . GLU A 1 365 ? -0.885 12.698 -9.847 1.00 85.12 365 GLU A C 1
ATOM 2841 O O . GLU A 1 365 ? -0.108 13.650 -9.793 1.00 85.12 365 GLU A O 1
ATOM 2846 N N . VAL A 1 366 ? -2.084 12.784 -10.428 1.00 89.69 366 VAL A N 1
ATOM 2847 C CA . VAL A 1 366 ? -2.505 13.993 -11.146 1.00 89.69 366 VAL A CA 1
ATOM 2848 C C . VAL A 1 366 ? -2.686 15.190 -10.210 1.00 89.69 366 VAL A C 1
ATOM 2850 O O . VAL A 1 366 ? -2.256 16.292 -10.543 1.00 89.69 366 VAL A O 1
ATOM 2853 N N . ASN A 1 367 ? -3.220 14.981 -9.000 1.00 86.94 367 ASN A N 1
ATOM 2854 C CA . ASN A 1 367 ? -3.320 16.049 -7.999 1.00 86.94 367 ASN A CA 1
ATOM 2855 C C . ASN A 1 367 ? -1.934 16.542 -7.559 1.00 86.94 367 ASN A C 1
ATOM 2857 O O . ASN A 1 367 ? -1.727 17.737 -7.368 1.00 86.94 367 ASN A O 1
ATOM 2861 N N . PHE A 1 368 ? -0.964 15.637 -7.426 1.00 87.44 368 PHE A N 1
ATOM 2862 C CA . PHE A 1 368 ? 0.398 16.013 -7.069 1.00 87.44 368 PHE A CA 1
ATOM 2863 C C . PHE A 1 368 ? 1.116 16.751 -8.205 1.00 87.44 368 PHE A C 1
ATOM 2865 O O . PHE A 1 368 ? 1.791 17.749 -7.957 1.00 87.44 368 PHE A O 1
ATOM 2872 N N . ALA A 1 369 ? 0.939 16.310 -9.452 1.00 90.38 369 ALA A N 1
ATOM 2873 C CA . ALA A 1 369 ? 1.441 17.017 -10.628 1.00 90.38 369 ALA A CA 1
ATOM 2874 C C . ALA A 1 369 ? 0.877 18.446 -10.703 1.00 90.38 369 ALA A C 1
ATOM 2876 O O . ALA A 1 369 ? 1.633 19.392 -10.927 1.00 90.38 369 ALA A O 1
ATOM 2877 N N . GLN A 1 370 ? -0.418 18.614 -10.420 1.00 87.31 370 GLN A N 1
ATOM 2878 C CA . GLN A 1 370 ? -1.062 19.924 -10.341 1.00 87.31 370 GLN A CA 1
ATOM 2879 C C . GLN A 1 370 ? -0.479 20.785 -9.206 1.00 87.31 370 GLN A C 1
ATOM 2881 O O . GLN A 1 370 ? -0.144 21.947 -9.430 1.00 87.31 370 GLN A O 1
ATOM 2886 N N . GLU A 1 371 ? -0.304 20.227 -8.003 1.00 86.56 371 GLU A N 1
ATOM 2887 C CA . GLU A 1 371 ? 0.294 20.933 -6.858 1.00 86.56 371 GLU A CA 1
ATOM 2888 C C . GLU A 1 371 ? 1.714 21.428 -7.176 1.00 86.56 371 GLU A C 1
ATOM 2890 O O . GLU A 1 371 ? 2.092 22.546 -6.820 1.00 86.56 371 GLU A O 1
ATOM 2895 N N . LYS A 1 372 ? 2.497 20.615 -7.893 1.00 87.75 372 LYS A N 1
ATOM 2896 C CA . LYS A 1 372 ? 3.844 20.969 -8.364 1.00 87.75 372 LYS A CA 1
ATOM 2897 C C . LYS A 1 372 ? 3.849 21.814 -9.636 1.00 87.75 372 LYS A C 1
ATOM 2899 O O . LYS A 1 372 ? 4.930 22.066 -10.162 1.00 87.75 372 LYS A O 1
ATOM 2904 N N . LYS A 1 373 ? 2.678 22.266 -10.102 1.00 90.69 373 LYS A N 1
ATOM 2905 C CA . LYS A 1 373 ? 2.495 23.087 -11.308 1.00 90.69 373 LYS A CA 1
ATOM 2906 C C . LYS A 1 373 ? 3.205 22.494 -12.527 1.00 90.69 373 LYS A C 1
ATOM 2908 O O . LYS A 1 373 ? 3.824 23.213 -13.305 1.00 90.69 373 LYS A O 1
ATOM 2913 N N . LYS A 1 374 ? 3.164 21.167 -12.654 1.00 92.56 374 LYS A N 1
ATOM 2914 C CA . LYS A 1 374 ? 3.754 20.470 -13.794 1.00 92.56 374 LYS A CA 1
ATOM 2915 C C . LYS A 1 374 ? 2.944 20.743 -15.052 1.00 92.56 374 LYS A C 1
ATOM 2917 O O . LYS A 1 374 ? 1.724 20.871 -14.995 1.00 92.56 374 LYS A O 1
ATOM 2922 N N . GLU A 1 375 ? 3.634 20.783 -16.187 1.00 94.44 375 GLU A N 1
ATOM 2923 C CA . GLU A 1 375 ? 2.993 20.831 -17.496 1.00 94.44 375 GLU A CA 1
ATOM 2924 C C . GLU A 1 375 ? 2.237 19.521 -17.733 1.00 94.44 375 GLU A C 1
ATOM 2926 O O . GLU A 1 375 ? 2.842 18.448 -17.779 1.00 94.44 375 GLU A O 1
ATOM 2931 N N . ILE A 1 376 ? 0.911 19.601 -17.863 1.00 94.75 376 ILE A N 1
ATOM 2932 C CA . ILE A 1 376 ? 0.038 18.436 -18.045 1.00 94.75 376 ILE A CA 1
ATOM 2933 C C . ILE A 1 376 ? -0.438 18.352 -19.500 1.00 94.75 376 ILE A C 1
ATOM 2935 O O . ILE A 1 376 ? -0.896 19.338 -20.089 1.00 94.75 376 ILE A O 1
ATOM 2939 N N . VAL A 1 377 ? -0.365 17.145 -20.066 1.00 96.62 377 VAL A N 1
ATOM 2940 C CA . VAL A 1 377 ? -0.960 16.796 -21.366 1.00 96.62 377 VAL A CA 1
ATOM 2941 C C . VAL A 1 377 ? -1.923 15.621 -21.166 1.00 96.62 377 VAL A C 1
ATOM 2943 O O . VAL A 1 377 ? -1.480 14.501 -20.897 1.00 96.62 377 VAL A O 1
ATOM 2946 N N . PRO A 1 378 ? -3.241 15.832 -21.278 1.00 95.81 378 PRO A N 1
ATOM 2947 C CA . PRO A 1 378 ? -4.202 14.750 -21.143 1.00 95.81 378 PRO A CA 1
ATOM 2948 C C . PRO A 1 378 ? -4.265 13.889 -22.405 1.00 95.81 378 PRO A C 1
ATOM 2950 O O . PRO A 1 378 ? -4.299 14.404 -23.524 1.00 95.81 378 PRO A O 1
ATOM 2953 N N . LEU A 1 379 ? -4.341 12.574 -22.222 1.00 97.12 379 LEU A N 1
ATOM 2954 C CA . LEU A 1 379 ? -4.539 11.592 -23.283 1.00 97.12 379 LEU A CA 1
ATOM 2955 C C . LEU A 1 379 ? -5.841 10.847 -23.000 1.00 97.12 379 LEU A C 1
ATOM 2957 O O . LEU A 1 379 ? -5.959 10.168 -21.981 1.00 97.12 379 LEU A O 1
ATOM 2961 N N . LYS A 1 380 ? -6.819 10.970 -23.892 1.00 94.75 380 LYS A N 1
ATOM 2962 C CA . LYS A 1 380 ? -8.090 10.261 -23.760 1.00 94.75 380 LYS A CA 1
ATOM 2963 C C . LYS A 1 380 ? -7.924 8.844 -24.289 1.00 94.75 380 LYS A C 1
ATOM 2965 O O . LYS A 1 380 ? -7.727 8.660 -25.487 1.00 94.75 380 LYS A O 1
ATOM 2970 N N . MET A 1 381 ? -7.991 7.849 -23.410 1.00 95.06 381 MET A N 1
ATOM 2971 C CA . MET A 1 381 ? -7.689 6.456 -23.767 1.00 95.06 381 MET A CA 1
ATOM 2972 C C . MET A 1 381 ? -8.932 5.623 -24.097 1.00 95.06 381 MET A C 1
ATOM 2974 O O . MET A 1 381 ? -8.830 4.603 -24.771 1.00 95.06 381 MET A O 1
ATOM 2978 N N . THR A 1 382 ? -10.099 6.047 -23.616 1.00 92.81 382 THR A N 1
ATOM 2979 C CA . THR A 1 382 ? -11.408 5.404 -23.824 1.00 92.81 382 THR A CA 1
ATOM 2980 C C . THR A 1 382 ? -12.451 6.465 -24.168 1.00 92.81 382 THR A C 1
ATOM 2982 O O . THR A 1 382 ? -12.182 7.657 -24.049 1.00 92.81 382 THR A O 1
ATOM 2985 N N . ASP A 1 383 ? -13.646 6.061 -24.583 1.00 91.06 383 ASP A N 1
ATOM 2986 C CA . ASP A 1 383 ? -14.755 6.971 -24.904 1.00 91.06 383 ASP A CA 1
ATOM 2987 C C . ASP A 1 383 ? -15.290 7.766 -23.695 1.00 91.06 383 ASP A C 1
ATOM 2989 O O . ASP A 1 383 ? -16.052 8.711 -23.884 1.00 91.06 383 ASP A O 1
ATOM 2993 N N . TYR A 1 384 ? -14.825 7.433 -22.485 1.00 90.06 384 TYR A N 1
ATOM 2994 C CA . TYR A 1 384 ? -15.006 8.182 -21.238 1.00 90.06 384 TYR A CA 1
ATOM 2995 C C . TYR A 1 384 ? -14.988 9.714 -21.400 1.00 90.06 384 TYR A C 1
ATOM 2997 O O . TYR A 1 384 ? -14.081 10.304 -22.001 1.00 90.06 384 TYR A O 1
ATOM 3005 N N . THR A 1 385 ? -15.980 10.356 -20.784 1.00 86.81 385 THR A N 1
ATOM 3006 C CA . THR A 1 385 ? -16.174 11.806 -20.750 1.00 86.81 385 THR A CA 1
ATOM 3007 C C . THR A 1 385 ? -15.735 12.394 -19.414 1.00 86.81 385 THR A C 1
ATOM 3009 O O . THR A 1 385 ? -15.995 11.827 -18.365 1.00 86.81 385 THR A O 1
ATOM 3012 N N . LEU A 1 386 ? -15.097 13.562 -19.450 1.00 84.62 386 LEU A N 1
ATOM 3013 C CA . LEU A 1 386 ? -14.599 14.275 -18.272 1.00 84.62 386 LEU A CA 1
ATOM 3014 C C . LEU A 1 386 ? -15.700 15.132 -17.612 1.00 84.62 386 LEU A C 1
ATOM 3016 O O . LEU A 1 386 ? -15.639 16.360 -17.654 1.00 84.62 386 LEU A O 1
ATOM 3020 N N . ASP A 1 387 ? -16.717 14.499 -17.033 1.00 85.25 387 ASP A N 1
ATOM 3021 C CA . ASP A 1 387 ? -17.842 15.158 -16.341 1.00 85.25 387 ASP A CA 1
ATOM 3022 C C . ASP A 1 387 ? -17.716 15.147 -14.805 1.00 85.25 387 ASP A C 1
ATOM 3024 O O . ASP A 1 387 ? -18.664 15.443 -14.078 1.00 85.25 387 ASP A O 1
ATOM 3028 N N . ASP A 1 388 ? -16.519 14.847 -14.305 1.00 88.19 388 ASP A N 1
ATOM 3029 C CA . ASP A 1 388 ? -16.247 14.588 -12.899 1.00 88.19 388 ASP A CA 1
ATOM 3030 C C . ASP A 1 388 ? -15.098 15.452 -12.333 1.00 88.19 388 ASP A C 1
ATOM 3032 O O . ASP A 1 388 ? -14.727 16.500 -12.871 1.00 88.19 388 ASP A O 1
ATOM 3036 N N . TRP A 1 389 ? -14.514 15.016 -11.209 1.00 88.75 389 TRP A N 1
ATOM 3037 C CA . TRP A 1 389 ? -13.412 15.720 -10.547 1.00 88.75 389 TRP A CA 1
ATOM 3038 C C . TRP A 1 389 ? -12.183 15.891 -11.450 1.00 88.75 389 TRP A C 1
ATOM 3040 O O . TRP A 1 389 ? -11.469 16.888 -11.317 1.00 88.75 389 TRP A O 1
ATOM 3050 N N . LEU A 1 390 ? -11.922 14.941 -12.353 1.00 88.50 390 LEU A N 1
ATOM 3051 C CA . LEU A 1 390 ? -10.789 15.024 -13.265 1.00 88.50 390 LEU A CA 1
ATOM 3052 C C . LEU A 1 390 ? -11.071 16.039 -14.376 1.00 88.50 390 LEU A C 1
ATOM 3054 O O . LEU A 1 390 ? -10.165 16.768 -14.777 1.00 88.50 390 LEU A O 1
ATOM 3058 N N . GLY A 1 391 ? -12.326 16.147 -14.818 1.00 83.12 391 GLY A N 1
ATOM 3059 C CA . GLY A 1 391 ? -12.750 17.181 -15.761 1.00 83.12 391 GLY A CA 1
ATOM 3060 C C . GLY A 1 391 ? -12.568 18.598 -15.234 1.00 83.12 391 GLY A C 1
ATOM 3061 O O . GLY A 1 391 ? -12.089 19.460 -15.968 1.00 83.12 391 GLY A O 1
ATOM 3062 N N . LEU A 1 392 ? -12.846 18.830 -13.948 1.00 82.44 392 LEU A N 1
ATOM 3063 C CA . LEU A 1 392 ? -12.563 20.120 -13.312 1.00 82.44 392 LEU A CA 1
ATOM 3064 C C . LEU A 1 392 ? -11.058 20.431 -13.278 1.00 82.44 392 LEU A C 1
ATOM 3066 O O . LEU A 1 392 ? -10.660 21.568 -13.523 1.00 82.44 392 LEU A O 1
ATOM 3070 N N . LEU A 1 393 ? -10.221 19.430 -12.989 1.00 85.62 393 LEU A N 1
ATOM 3071 C CA . LEU A 1 393 ? -8.764 19.585 -12.916 1.00 85.62 393 LEU A CA 1
ATOM 3072 C C . LEU A 1 393 ? -8.155 19.905 -14.286 1.00 85.62 393 LEU A C 1
ATOM 3074 O O . LEU A 1 393 ? -7.270 20.752 -14.390 1.00 85.62 393 LEU A O 1
ATOM 3078 N N . LEU A 1 394 ? -8.637 19.235 -15.332 1.00 84.19 394 LEU A N 1
ATOM 3079 C CA . LEU A 1 394 ? -8.132 19.358 -16.701 1.00 84.19 394 LEU A CA 1
ATOM 3080 C C . LEU A 1 394 ? -8.872 20.418 -17.531 1.00 84.19 394 LEU A C 1
ATOM 3082 O O . LEU A 1 394 ? -8.643 20.528 -18.738 1.00 84.19 394 LEU A O 1
ATOM 3086 N N . ALA A 1 395 ? -9.761 21.194 -16.909 1.00 80.19 395 ALA A N 1
ATOM 3087 C CA . ALA A 1 395 ? -10.572 22.191 -17.590 1.00 80.19 395 ALA A CA 1
ATOM 3088 C C . ALA A 1 395 ? -9.697 23.200 -18.353 1.00 80.19 395 ALA A C 1
ATOM 3090 O O . ALA A 1 395 ? -8.767 23.791 -17.807 1.00 80.19 395 ALA A O 1
ATOM 3091 N N . GLY A 1 396 ? -10.007 23.403 -19.636 1.00 77.81 396 GLY A N 1
ATOM 3092 C CA . GLY A 1 396 ? -9.261 24.314 -20.509 1.00 77.81 396 GLY A CA 1
ATOM 3093 C C . GLY A 1 396 ? -7.954 23.747 -21.077 1.00 77.81 396 GLY A C 1
ATOM 3094 O O . GLY A 1 396 ? -7.301 24.438 -21.858 1.00 77.81 396 GLY A O 1
ATOM 3095 N N . ILE A 1 397 ? -7.581 22.504 -20.751 1.00 83.12 397 ILE A N 1
ATOM 3096 C CA . ILE A 1 397 ? -6.421 21.826 -21.340 1.00 83.12 397 ILE A CA 1
ATOM 3097 C C . ILE A 1 397 ? -6.881 20.963 -22.522 1.00 83.12 397 ILE A C 1
ATOM 3099 O O . ILE A 1 397 ? -7.766 20.119 -22.387 1.00 83.12 397 ILE A O 1
ATOM 3103 N N . LEU A 1 398 ? -6.263 21.153 -23.691 1.00 81.50 398 LEU A N 1
ATOM 3104 C CA . LEU A 1 398 ? -6.516 20.311 -24.863 1.00 81.50 398 LEU A CA 1
ATOM 3105 C C . LEU A 1 398 ? -5.943 18.907 -24.649 1.00 81.50 398 LEU A C 1
ATOM 3107 O O . LEU A 1 398 ? -4.777 18.764 -24.281 1.00 81.50 398 LEU A O 1
ATOM 3111 N N . TYR A 1 399 ? -6.754 17.885 -24.920 1.00 89.12 399 TYR A N 1
ATOM 3112 C CA . TYR A 1 399 ? -6.352 16.482 -24.847 1.00 89.12 399 TYR A CA 1
ATOM 3113 C C . TYR A 1 399 ? -6.067 15.896 -26.232 1.00 89.12 399 TYR A C 1
ATOM 3115 O O . TYR A 1 399 ? -6.633 16.344 -27.226 1.00 89.12 399 TYR A O 1
ATOM 3123 N N . VAL A 1 400 ? -5.232 14.856 -26.282 1.00 88.19 400 VAL A N 1
ATOM 3124 C CA . VAL A 1 400 ? -5.046 14.021 -27.481 1.00 88.19 400 VAL A CA 1
ATOM 3125 C C . VAL A 1 400 ? -5.970 12.809 -27.381 1.00 88.19 400 VAL A C 1
ATOM 3127 O O . VAL A 1 400 ? -5.916 12.068 -26.398 1.00 88.19 400 VAL A O 1
ATOM 3130 N N . ASP A 1 401 ? -6.840 12.611 -28.373 1.00 91.25 401 ASP A N 1
ATOM 3131 C CA . ASP A 1 401 ? -7.838 11.535 -28.347 1.00 91.25 401 ASP A CA 1
ATOM 3132 C C . ASP A 1 401 ? -7.327 10.233 -28.981 1.00 91.25 401 ASP A C 1
ATOM 3134 O O . ASP A 1 401 ? -7.281 10.112 -30.205 1.00 91.25 401 ASP A O 1
ATOM 3138 N N . PHE A 1 402 ? -6.982 9.248 -28.148 1.00 91.75 402 PHE A N 1
ATOM 3139 C CA . PHE A 1 402 ? -6.617 7.888 -28.556 1.00 91.75 402 PHE A CA 1
ATOM 3140 C C . PHE A 1 402 ? -7.804 6.905 -28.521 1.00 91.75 402 PHE A C 1
ATOM 3142 O O . PHE A 1 402 ? -7.642 5.756 -28.934 1.00 91.75 402 PHE A O 1
ATOM 3149 N N . SER A 1 403 ? -8.992 7.330 -28.074 1.00 85.94 403 SER A N 1
ATOM 3150 C CA . SER A 1 403 ? -10.147 6.454 -27.827 1.00 85.94 403 SER A CA 1
ATOM 3151 C C . SER A 1 403 ? -10.893 5.992 -29.077 1.00 85.94 403 SER A C 1
ATOM 3153 O O . SER A 1 403 ? -11.522 4.936 -29.061 1.00 85.94 403 SER A O 1
ATOM 3155 N N . GLN A 1 404 ? -10.838 6.768 -30.162 1.00 69.94 404 GLN A N 1
ATOM 3156 C CA . GLN A 1 404 ? -11.636 6.533 -31.372 1.00 69.94 404 GLN A CA 1
ATOM 3157 C C . GLN A 1 404 ? -10.815 6.758 -32.645 1.00 69.94 404 GLN A C 1
ATOM 3159 O O . GLN A 1 404 ? -11.133 7.615 -33.468 1.00 69.94 404 GLN A O 1
ATOM 3164 N N . THR A 1 405 ? -9.716 6.025 -32.821 1.00 59.84 405 THR A N 1
ATOM 3165 C CA . THR A 1 405 ? -8.786 6.309 -33.925 1.00 59.84 405 THR A CA 1
ATOM 3166 C C . THR A 1 405 ? -8.851 5.300 -35.066 1.00 59.84 405 THR A C 1
ATOM 3168 O O . THR A 1 405 ? -8.672 4.100 -34.877 1.00 59.84 405 THR A O 1
ATOM 3171 N N . GLN A 1 406 ? -9.041 5.824 -36.284 1.00 60.84 406 GLN A N 1
ATOM 3172 C CA . GLN A 1 406 ? -8.756 5.116 -37.539 1.00 60.84 406 GLN A CA 1
ATOM 3173 C C . GLN A 1 406 ? -7.235 5.075 -37.834 1.00 60.84 406 GLN A C 1
ATOM 3175 O O . GLN A 1 406 ? -6.781 4.155 -38.507 1.00 60.84 406 GLN A O 1
ATOM 3180 N N . SER A 1 407 ? -6.438 6.011 -37.278 1.00 77.56 407 SER A N 1
ATOM 3181 C CA . SER A 1 407 ? -4.960 6.027 -37.329 1.00 77.56 407 SER A CA 1
ATOM 3182 C C . SER A 1 407 ? -4.352 6.441 -35.979 1.00 77.56 407 SER A C 1
ATOM 3184 O O . SER A 1 407 ? -4.438 7.594 -35.562 1.00 77.56 407 SER A O 1
ATOM 3186 N N . PHE A 1 408 ? -3.719 5.491 -35.280 1.00 82.94 408 PHE A N 1
ATOM 3187 C CA . PHE A 1 408 ? -2.983 5.734 -34.027 1.00 82.94 408 PHE A CA 1
ATOM 3188 C C . PHE A 1 408 ? -1.713 6.577 -34.256 1.00 82.94 408 PHE A C 1
ATOM 3190 O O . PHE A 1 408 ? -1.278 7.299 -33.364 1.00 82.94 408 PHE A O 1
ATOM 3197 N N . ALA A 1 409 ? -1.129 6.503 -35.458 1.00 78.94 409 ALA A N 1
ATOM 3198 C CA . ALA A 1 409 ? 0.096 7.214 -35.824 1.00 78.94 409 ALA A CA 1
ATOM 3199 C C . ALA A 1 409 ? -0.101 8.738 -35.860 1.00 78.94 409 ALA A C 1
ATOM 3201 O O . ALA A 1 409 ? 0.731 9.476 -35.340 1.00 78.94 409 ALA A O 1
ATOM 3202 N N . ASP A 1 410 ? -1.231 9.205 -36.388 1.00 79.75 410 ASP A N 1
ATOM 3203 C CA . ASP A 1 410 ? -1.535 10.638 -36.487 1.00 79.75 410 ASP A CA 1
ATOM 3204 C C . ASP A 1 410 ? -1.653 11.265 -35.090 1.00 79.75 410 ASP A C 1
ATOM 3206 O O . ASP A 1 410 ? -1.194 12.378 -34.843 1.00 79.75 410 ASP A O 1
ATOM 3210 N N . LYS A 1 411 ? -2.207 10.513 -34.129 1.00 88.25 411 LYS A N 1
ATOM 3211 C CA . LYS A 1 411 ? -2.298 10.948 -32.730 1.00 88.25 411 LYS A CA 1
ATOM 3212 C C . LYS A 1 411 ? -0.961 10.966 -32.011 1.00 88.25 411 LYS A C 1
ATOM 3214 O O . LYS A 1 411 ? -0.760 11.804 -31.137 1.00 88.25 411 LYS A O 1
ATOM 3219 N N . LEU A 1 412 ? -0.033 10.094 -32.393 1.00 86.56 412 LEU A N 1
ATOM 3220 C CA . LEU A 1 412 ? 1.339 10.171 -31.899 1.00 86.56 412 LEU A CA 1
ATOM 3221 C C . LEU A 1 412 ? 2.032 11.452 -32.388 1.00 86.56 412 LEU A C 1
ATOM 3223 O O . LEU A 1 412 ? 2.700 12.103 -31.591 1.00 86.56 412 LEU A O 1
ATOM 3227 N N . GLN A 1 413 ? 1.809 11.869 -33.639 1.00 82.69 413 GLN A N 1
ATOM 3228 C CA . GLN A 1 413 ? 2.328 13.145 -34.157 1.00 82.69 413 GLN A CA 1
ATOM 3229 C C . GLN A 1 413 ? 1.698 14.358 -33.455 1.00 82.69 413 GLN A C 1
ATOM 3231 O O . GLN A 1 413 ? 2.397 15.302 -33.089 1.00 82.69 413 GLN A O 1
ATOM 3236 N N . GLU A 1 414 ? 0.385 14.324 -33.213 1.00 84.19 414 GLU A N 1
ATOM 3237 C CA . GLU A 1 414 ? -0.311 15.362 -32.442 1.00 84.19 414 GLU A CA 1
ATOM 3238 C C . GLU A 1 414 ? 0.252 15.477 -31.013 1.00 84.19 414 GLU A C 1
ATOM 3240 O O . GLU A 1 414 ? 0.507 16.579 -30.520 1.00 84.19 414 GLU A O 1
ATOM 3245 N N . LEU A 1 415 ? 0.496 14.336 -30.362 1.00 92.12 415 LEU A N 1
ATOM 3246 C CA . LEU A 1 415 ? 1.107 14.273 -29.037 1.00 92.12 415 LEU A CA 1
ATOM 3247 C C . LEU A 1 415 ? 2.531 14.844 -29.030 1.00 92.12 415 LEU A C 1
ATOM 3249 O O . LEU A 1 415 ? 2.863 15.633 -28.144 1.00 92.12 415 LEU A O 1
ATOM 3253 N N . GLU A 1 416 ? 3.364 14.492 -30.009 1.00 86.81 416 GLU A N 1
ATOM 3254 C CA . GLU A 1 416 ? 4.714 15.052 -30.139 1.00 86.81 416 GLU A CA 1
ATOM 3255 C C . GLU A 1 416 ? 4.696 16.573 -30.242 1.00 86.81 416 GLU A C 1
ATOM 3257 O O . GLU A 1 416 ? 5.399 17.244 -29.485 1.00 86.81 416 GLU A O 1
ATOM 3262 N N . PHE A 1 417 ? 3.846 17.126 -31.109 1.00 80.94 417 PHE A N 1
ATOM 3263 C CA . PHE A 1 417 ? 3.721 18.572 -31.276 1.00 80.94 417 PHE A CA 1
ATOM 3264 C C . PHE A 1 417 ? 3.355 19.272 -29.957 1.00 80.94 417 PHE A C 1
ATOM 3266 O O . PHE A 1 417 ? 3.926 20.311 -29.598 1.00 80.94 417 PHE A O 1
ATOM 3273 N N . GLN A 1 418 ? 2.435 18.681 -29.190 1.00 86.44 418 GLN A N 1
ATOM 3274 C CA . GLN A 1 418 ? 2.048 19.189 -27.875 1.00 86.44 418 GLN A CA 1
ATOM 3275 C C . GLN A 1 418 ? 3.178 19.124 -26.837 1.00 86.44 418 GLN A C 1
ATOM 3277 O O . GLN A 1 418 ? 3.282 20.032 -26.003 1.00 86.44 418 GLN A O 1
ATOM 3282 N N . ILE A 1 419 ? 4.007 18.077 -26.872 1.00 92.50 419 ILE A N 1
ATOM 3283 C CA . ILE A 1 419 ? 5.177 17.913 -25.998 1.00 92.50 419 ILE A CA 1
ATOM 3284 C C . ILE A 1 419 ? 6.255 18.939 -26.358 1.00 92.50 419 ILE A C 1
ATOM 3286 O O . ILE A 1 419 ? 6.757 19.636 -25.476 1.00 92.50 419 ILE A O 1
ATOM 3290 N N . GLU A 1 420 ? 6.599 19.071 -27.640 1.00 87.38 420 GLU A N 1
ATOM 3291 C CA . GLU A 1 420 ? 7.631 20.003 -28.111 1.00 87.38 420 GLU A CA 1
ATOM 3292 C C . GLU A 1 420 ? 7.289 21.451 -27.778 1.00 87.38 420 GLU A C 1
ATOM 3294 O O . GLU A 1 420 ? 8.127 22.171 -27.233 1.00 87.38 420 GLU A O 1
ATOM 3299 N N . THR A 1 421 ? 6.040 21.851 -28.019 1.00 84.31 421 THR A N 1
ATOM 3300 C CA . THR A 1 421 ? 5.555 23.199 -27.701 1.00 84.31 421 THR A CA 1
ATOM 3301 C C . THR A 1 421 ? 5.740 23.530 -26.217 1.00 84.31 421 THR A C 1
ATOM 3303 O O . THR A 1 421 ? 6.192 24.623 -25.870 1.00 84.31 421 THR A O 1
ATOM 3306 N N . ARG A 1 422 ? 5.433 22.582 -25.325 1.00 91.25 422 ARG A N 1
ATOM 3307 C CA . ARG A 1 422 ? 5.562 22.770 -23.871 1.00 91.25 422 ARG A CA 1
ATOM 3308 C C . ARG A 1 422 ? 7.014 22.797 -23.413 1.00 91.25 422 ARG A C 1
ATOM 3310 O O . ARG A 1 422 ? 7.383 23.683 -22.648 1.00 91.25 422 ARG A O 1
ATOM 3317 N N . LEU A 1 423 ? 7.856 21.894 -23.918 1.00 89.25 423 LEU A N 1
ATOM 3318 C CA . LEU A 1 423 ? 9.291 21.905 -23.606 1.00 89.25 423 LEU A CA 1
ATOM 3319 C C . LEU A 1 423 ? 9.960 23.208 -24.056 1.00 89.25 423 LEU A C 1
ATOM 3321 O O . LEU A 1 423 ? 10.799 23.748 -23.338 1.00 89.25 423 LEU A O 1
ATOM 3325 N N . GLU A 1 424 ? 9.578 23.744 -25.214 1.00 88.06 424 GLU A N 1
ATOM 3326 C CA . GLU A 1 424 ? 10.100 25.022 -25.697 1.00 88.06 424 GLU A CA 1
ATOM 3327 C C . GLU A 1 424 ? 9.651 26.200 -24.815 1.00 88.06 424 GLU A C 1
ATOM 3329 O O . GLU A 1 424 ? 10.439 27.104 -24.530 1.00 88.06 424 GLU A O 1
ATOM 3334 N N . ASN A 1 425 ? 8.410 26.181 -24.324 1.00 87.31 425 ASN A N 1
ATOM 3335 C CA . ASN A 1 425 ? 7.915 27.193 -23.388 1.00 87.31 425 ASN A CA 1
ATOM 3336 C C . ASN A 1 425 ? 8.623 27.135 -22.026 1.00 87.31 425 ASN A C 1
ATOM 3338 O O . ASN A 1 425 ? 8.957 28.187 -21.474 1.00 87.31 425 ASN A O 1
ATOM 3342 N N . LEU A 1 426 ? 8.909 25.935 -21.514 1.00 87.31 426 LEU A N 1
ATOM 3343 C CA . LEU A 1 426 ? 9.690 25.757 -20.285 1.00 87.31 426 LEU A CA 1
ATOM 3344 C C . LEU A 1 426 ? 11.093 26.363 -20.436 1.00 87.31 426 LEU A C 1
ATOM 3346 O O . LEU A 1 426 ? 11.473 27.227 -19.648 1.00 87.31 426 LEU A O 1
ATOM 3350 N N . ARG A 1 427 ? 11.798 26.050 -21.531 1.00 84.69 427 ARG A N 1
ATOM 3351 C CA . ARG A 1 427 ? 13.135 26.607 -21.826 1.00 84.69 427 ARG A CA 1
ATOM 3352 C C . ARG A 1 427 ? 13.144 28.132 -21.949 1.00 84.69 427 ARG A C 1
ATOM 3354 O O . ARG A 1 427 ? 14.116 28.789 -21.578 1.00 84.69 427 ARG A O 1
ATOM 3361 N N . LYS A 1 428 ? 12.085 28.722 -22.510 1.00 84.75 428 LYS A N 1
ATOM 3362 C CA . LYS A 1 428 ? 11.946 30.187 -22.610 1.00 84.75 428 LYS A CA 1
ATOM 3363 C C . LYS A 1 428 ? 11.733 30.841 -21.248 1.00 84.75 428 LYS A C 1
ATOM 3365 O O . LYS A 1 428 ? 12.192 31.964 -21.056 1.00 84.75 428 LYS A O 1
ATOM 3370 N N . THR A 1 429 ? 11.037 30.166 -20.337 1.00 80.81 429 THR A N 1
ATOM 3371 C CA . THR A 1 429 ? 10.806 30.646 -18.968 1.00 80.81 429 THR A CA 1
ATOM 3372 C C . THR A 1 429 ? 12.100 30.592 -18.154 1.00 80.81 429 THR A C 1
ATOM 3374 O O . THR A 1 429 ? 12.486 31.608 -17.586 1.00 80.81 429 THR A O 1
ATOM 3377 N N . GLU A 1 430 ? 12.851 29.488 -18.229 1.00 78.06 430 GLU A N 1
ATOM 3378 C CA . GLU A 1 430 ? 14.161 29.323 -17.568 1.00 78.06 430 GLU A CA 1
ATOM 3379 C C . GLU A 1 430 ? 15.167 30.414 -17.982 1.00 78.06 430 GLU A C 1
ATOM 3381 O O . GLU A 1 430 ? 15.851 31.014 -17.155 1.00 78.06 430 GLU A O 1
ATOM 3386 N N . LYS A 1 431 ? 15.217 30.753 -19.278 1.00 74.62 431 LYS A N 1
ATOM 3387 C CA . LYS A 1 431 ? 16.088 31.826 -19.789 1.00 74.62 431 LYS A CA 1
ATOM 3388 C C . LYS A 1 431 ? 15.702 33.225 -19.306 1.00 74.62 431 LYS A C 1
ATOM 3390 O O . LYS A 1 431 ? 16.548 34.108 -19.354 1.00 74.62 431 LYS A O 1
ATOM 3395 N N . LYS A 1 432 ? 14.450 33.453 -18.902 1.00 71.88 432 LYS A N 1
ATOM 3396 C CA . LYS A 1 432 ? 13.991 34.749 -18.372 1.00 71.88 432 LYS A CA 1
ATOM 3397 C C . LYS A 1 432 ? 14.239 34.903 -16.875 1.00 71.88 432 LYS A C 1
ATOM 3399 O O . LYS A 1 432 ? 14.303 36.032 -16.419 1.00 71.88 432 LYS A O 1
ATOM 3404 N N . GLU A 1 433 ? 14.333 33.808 -16.127 1.00 64.88 433 GLU A N 1
ATOM 3405 C CA . GLU A 1 433 ? 14.621 33.837 -14.684 1.00 64.88 433 GLU A CA 1
ATOM 3406 C C . GLU A 1 433 ? 16.127 33.947 -14.390 1.00 64.88 433 GLU A C 1
ATOM 3408 O O . GLU A 1 433 ? 16.515 34.414 -13.323 1.00 64.88 433 GLU A O 1
ATOM 3413 N N . ASN A 1 434 ? 16.968 33.566 -15.358 1.00 56.38 434 ASN A N 1
ATOM 3414 C CA . ASN A 1 434 ? 18.432 33.624 -15.280 1.00 56.38 434 ASN A CA 1
ATOM 3415 C C . ASN A 1 434 ? 19.056 34.902 -15.892 1.00 56.38 434 ASN A C 1
ATOM 3417 O O . ASN A 1 434 ? 20.282 34.989 -15.996 1.00 56.38 434 ASN A O 1
ATOM 3421 N N . VAL A 1 435 ? 18.233 35.868 -16.319 1.00 46.75 435 VAL A N 1
ATOM 3422 C CA . VAL A 1 435 ? 18.621 37.196 -16.843 1.00 46.75 435 VAL A CA 1
ATOM 3423 C C . VAL A 1 435 ? 18.013 38.257 -15.945 1.00 46.75 435 VAL A C 1
ATOM 3425 O O . VAL A 1 435 ? 18.741 39.220 -15.614 1.00 46.75 435 VAL A O 1
#

Nearest PDB structures (foldseek):
  4c6r-assembly4_D  TM=7.950E-01  e=3.077E-04  Arabidopsis thaliana
  7dfv-assembly1_B  TM=6.286E-01  e=4.495E-04  Arabidopsis thaliana
  8btn-assembly1_A  TM=6.140E-01  e=6.528E-02  Bacillus cereus MSX-D12
  3u80-assembly1_B  TM=4.125E-01  e=9.254E-01  Bifidobacterium longum subsp. longum JDM301
  8ieb-assembly1_B  TM=1.920E-01  e=6.689E-01  Homo sapiens

Solvent-accessible surface area (backbone atoms only — not comparable to full-atom values): 26874 Å² total; per-residue (Å²): 141,78,90,84,92,87,78,90,81,80,78,78,84,72,90,74,69,80,77,62,92,64,54,68,51,81,72,45,46,59,19,95,56,42,45,37,51,89,81,51,95,73,52,69,69,60,53,49,53,52,48,54,52,52,74,68,54,72,94,51,69,39,55,58,63,39,43,52,61,59,37,66,86,47,90,47,70,68,49,40,54,47,42,55,49,51,47,52,60,53,56,71,68,50,85,73,75,90,63,90,63,56,85,86,8,53,66,42,53,50,50,35,27,78,70,69,76,44,52,51,24,56,53,52,31,52,52,32,52,66,66,75,40,58,50,43,73,43,49,28,38,30,48,54,84,70,83,90,79,76,99,81,71,102,78,71,75,68,56,65,41,83,46,55,24,30,40,34,58,56,97,91,22,38,26,39,33,43,70,66,80,91,68,96,66,62,92,90,56,82,75,56,71,58,27,63,28,14,49,32,47,44,40,51,71,42,41,47,51,74,54,65,86,71,48,37,40,64,58,82,74,49,73,65,59,51,69,68,58,61,82,95,78,76,76,88,83,72,89,87,87,89,80,88,84,88,81,90,82,89,85,88,85,82,90,87,83,87,86,90,84,84,87,86,92,81,92,80,81,81,85,78,82,74,77,75,49,73,64,59,59,49,61,75,51,46,61,86,71,63,86,88,40,83,30,46,29,21,48,48,59,32,78,91,50,42,74,62,50,48,53,53,47,55,51,42,45,74,76,14,45,43,74,44,65,84,86,76,77,77,47,66,57,47,70,59,53,50,53,45,44,54,68,24,20,57,31,38,34,39,40,38,32,68,63,20,72,72,30,68,65,45,51,51,51,55,54,49,35,55,75,69,67,46,48,73,42,41,30,33,59,36,87,62,75,68,86,50,77,64,26,66,74,48,60,94,60,79,60,46,72,62,44,81,58,97,55,68,65,62,48,52,54,54,46,49,55,57,50,52,56,51,55,52,52,51,56,55,50,56,59,60,76,79,106

Organism: Branchiostoma lanceolatum (NCBI:txid7740)